Protein AF-0000000071204009 (afdb_homodimer)

Sequence (756 aa):
MSLFKIVFVFVLFAPVCLTLHQALKLDQLKTDLLSLLEVKEKPSVSRTRYQVPRYVIDLYRKQAFIDGFTKDGVAPGRTIRTFFRRPKDKRGPHKHLFTFNVTAIRKSEKVAHAELRIFKRRSRLKRCGYFEVTVSRLFRRWEKGSKKWKRKMEAIDSTLVKCRRVGEWMTFNVTTAVKYWAKYPSKNFGLWVSIRGHNAPPSDFHVATGGRKDPFLVEFGIDRAKLQKAKRVRVEEKSTKKKGKSSKEVDRNPTVDKKSADTSVHTRSRRSTSNLCKRHRLFVKFQDLTWDNWIIAPKGFSMYYCTGVCPEVIQKFFDPTNHAIIQNLLHHRYSKSVPAACCVPTKLHSITMLYFEKDGSIVLKEYGEMVASTCGCRMSLFKIVFVFVLFAPVCLTLHQALKLDQLKTDLLSLLEVKEKPSVSRTRYQVPRYVIDLYRKQAFIDGFTKDGVAPGRTIRTFFRRPKDKRGPHKHLFTFNVTAIRKSEKVAHAELRIFKRRSRLKRCGYFEVTVSRLFRRWEKGSKKWKRKMEAIDSTLVKCRRVGEWMTFNVTTAVKYWAKYPSKNFGLWVSIRGHNAPPSDFHVATGGRKDPFLVEFGIDRAKLQKAKRVRVEEKSTKKKGKSSKEVDRNPTVDKKSADTSVHTRSRRSTSNLCKRHRLFVKFQDLTWDNWIIAPKGFSMYYCTGVCPEVIQKFFDPTNHAIIQNLLHHRYSKSVPAACCVPTKLHSITMLYFEKDGSIVLKEYGEMVASTCGCR

Secondary structure (DSSP, 8-state):
-------------HHHHHHHHHHHHHHHHHHHHHHHTT-SS-----S-GGGS-HHHHHHHHHHB-TTSBBPTTPPTTEEEEEEEB-THHHHSS-TTEE-B--TTS-TTEEEEEEEEEEEEPPPS-SS--EEEEEEEEESS---TT--HHHHSEEEEEEEEEE--SS-EEEEEE-HHHHHHHHH-GGG---EEEEEEEESS-GGG--B--SGGGS-EEEEEEEEHHHHHHHHHHHTTTHHHHGGGSS--------------------------GGGBSEEE--EEEGGGGT-TTTEEE-SEEE--EEESBPPSS--GGG---HHHHHHHHHHHHT-TTSPPP-EEEEEEEEEEEEEE-TTS-EEEEEEEEEEEEEEEE-/-------------HHHHHHHHHHHHHHHHHHHHHHHTT-SS-----S-GGGS-HHHHHHHHHHB-TTSBBPTTPPTTEEEEEEEB-THHHHSS-TTEE-B--TTS-TTEEEEEEEEEEEEPPPS-SS--EEEEEEEEESS---TT--HHHHSEEEEEEEEEE--SS-EEEEEE-HHHHHHHHH-GGG---EEEEEEEESS-GGG--B--SGGGS-EEEEEEEEHHHHHHHHHHHTTTHHHHGGGSS--------------------------GGGBSEEE--EEEGGGGT-TTTEEE-SEEE--EEESBPPSS--GGG---HHHHHHHHHHHHT-TTSPPP-EEEEEEEEEEEEEE-TTS-EEEEEEEEEEEEEEEE-

pLDDT: mean 80.01, std 21.47, range [19.41, 98.25]

Radius of gyration: 37.97 Å; Cα contacts (8 Å, |Δi|>4): 1422; chains: 2; bounding box: 115×113×78 Å

Foldseek 3Di:
DDPPPPPPPPPPPPPPVVVVVVVVVLVVVLVVVCVLVVFPDQAPAPDFLQQAAPVVVVVQVVQAPLQQFGDPPDQAQKKKWKWAFDPVCVPDPAVFWTFTQPQPDDPLKAFDWKKKKWKKAAFPDPDAAKKKKWKWFWQDADDPPDCPRVVGIGTDFIDIDGRHRHMDMDMTTPSVVSNVCNVPVVRHRTMGMDMDGDRDDSVRIDTDPDGNRGMMMMTMIGRPVGSVVVVVVVVVPVVPPPPPPDPPDDCPPDPPDPPDPVPPPPDDPPPPPPFAKWKDWDKDAVVVSVSCRWWNDDRIHTQIWIGGAADLQHDCLQVDDPVLRVLSVCCVPPHVVRDHWGKGQPDFTKGWTWGAGNVGMIMIHIDTRRHRDTIHTD/DDPPPPPPPPPPPPPVVVVVVVVVVLVVVVVVVCVLVVFPDQAPAPDFLQQAAPVVVVVQVVQAPLQQFGDPPDQAQKKKWKWAFDPVCVPDPAVFWGATQPQPDDPLKAFDWKKKKWKKAAFPDDDAAKKKKWKWFWQDADDPPDCVRVVDIGTQFIDIDGHHRHMDMDMTTPSVLSNVCNVPVVRHRTMGMDMDGDRDDSVRIDTDPDGNRGMMMMTMIGRPVGSVVVVVVVVVPVVPPPVPPDPPDPDDDDDPPPDDPPPPPPDDPPPPPPFAKWKDWDKDAVVVSVSCRWWNDDRIHTQIWIGGAADLQHDCLQVDDPVLRVLSVCCVPPHVVRDHWGKGQPDFTKGWTWGAGNVGMIMIHIDTRRHRDTIHTD

InterPro domains:
  IPR001111 TGF-beta, propeptide [PF00688] (26-220)
  IPR001839 Transforming growth factor-beta, C-terminal [PF00019] (277-377)
  IPR001839 Transforming growth factor-beta, C-terminal [PS51362] (268-378)
  IPR001839 Transforming growth factor-beta, C-terminal [SM00204] (277-378)
  IPR015615 Transforming growth factor-beta-like [PTHR11848] (24-378)
  IPR017948 Transforming growth factor beta, conserved site [PS00250] (295-310)
  IPR029034 Cystine-knot cytokine [G3DSA:2.10.90.10] (269-378)
  IPR029034 Cystine-knot cytokine [SSF57501] (269-378)

Structure (mmCIF, N/CA/C/O backbone):
data_AF-0000000071204009-model_v1
#
loop_
_entity.id
_entity.type
_entity.pdbx_description
1 polymer 'TGF-beta family profile domain-containing protein'
#
loop_
_atom_site.group_PDB
_atom_site.id
_atom_site.type_symbol
_atom_site.label_atom_id
_atom_site.label_alt_id
_atom_site.label_comp_id
_atom_site.label_asym_id
_atom_site.label_entity_id
_atom_site.label_seq_id
_atom_site.pdbx_PDB_ins_code
_atom_site.Cartn_x
_atom_site.Cartn_y
_atom_site.Cartn_z
_atom_site.occupancy
_atom_site.B_iso_or_equiv
_atom_site.auth_seq_id
_atom_site.auth_comp_id
_atom_site.auth_asym_id
_atom_site.auth_atom_id
_atom_site.pdbx_PDB_model_num
ATOM 1 N N . MET A 1 1 ? 79.188 -39.406 -16.594 1 32.5 1 MET A N 1
ATOM 2 C CA . MET A 1 1 ? 78.5 -38.438 -15.711 1 32.5 1 MET A CA 1
ATOM 3 C C . MET A 1 1 ? 77.375 -37.75 -16.422 1 32.5 1 MET A C 1
ATOM 5 O O . MET A 1 1 ? 77.562 -36.781 -17.141 1 32.5 1 MET A O 1
ATOM 9 N N . SER A 1 2 ? 76.375 -38.531 -16.984 1 39.53 2 SER A N 1
ATOM 10 C CA . SER A 1 2 ? 75.188 -38.094 -17.703 1 39.53 2 SER A CA 1
ATOM 11 C C . SER A 1 2 ? 74.25 -37.312 -16.812 1 39.53 2 SER A C 1
ATOM 13 O O . SER A 1 2 ? 73.938 -37.688 -15.688 1 39.53 2 SER A O 1
ATOM 15 N N . LEU A 1 3 ? 74.188 -35.969 -16.953 1 41.25 3 LEU A N 1
ATOM 16 C CA . LEU A 1 3 ? 73.375 -34.906 -16.375 1 41.25 3 LEU A CA 1
ATOM 17 C C . LEU A 1 3 ? 71.875 -35.156 -16.672 1 41.25 3 LEU A C 1
ATOM 19 O O . LEU A 1 3 ? 71.5 -35.219 -17.844 1 41.25 3 LEU A O 1
ATOM 23 N N . PHE A 1 4 ? 71.188 -35.969 -15.891 1 47.41 4 PHE A N 1
ATOM 24 C CA . PHE A 1 4 ? 69.75 -36.125 -15.891 1 47.41 4 PHE A CA 1
ATOM 25 C C . PHE A 1 4 ? 69 -34.812 -15.641 1 47.41 4 PHE A C 1
ATOM 27 O O . PHE A 1 4 ? 69.25 -34.188 -14.602 1 47.41 4 PHE A O 1
ATOM 34 N N . LYS A 1 5 ? 68.562 -34 -16.703 1 39.94 5 LYS A N 1
ATOM 35 C CA . LYS A 1 5 ? 67.688 -32.844 -16.688 1 39.94 5 LYS A CA 1
ATOM 36 C C . LYS A 1 5 ? 66.312 -33.188 -16.141 1 39.94 5 LYS A C 1
ATOM 38 O O . LYS A 1 5 ? 65.562 -34.031 -16.719 1 39.94 5 LYS A O 1
ATOM 43 N N . ILE A 1 6 ? 66.125 -33.156 -14.828 1 43.47 6 ILE A N 1
ATOM 44 C CA . ILE A 1 6 ? 64.812 -33.188 -14.195 1 43.47 6 ILE A CA 1
ATOM 45 C C . ILE A 1 6 ? 63.938 -32.062 -14.695 1 43.47 6 ILE A C 1
ATOM 47 O O . ILE A 1 6 ? 64.25 -30.875 -14.484 1 43.47 6 ILE A O 1
ATOM 51 N N . VAL A 1 7 ? 63.188 -32.25 -15.797 1 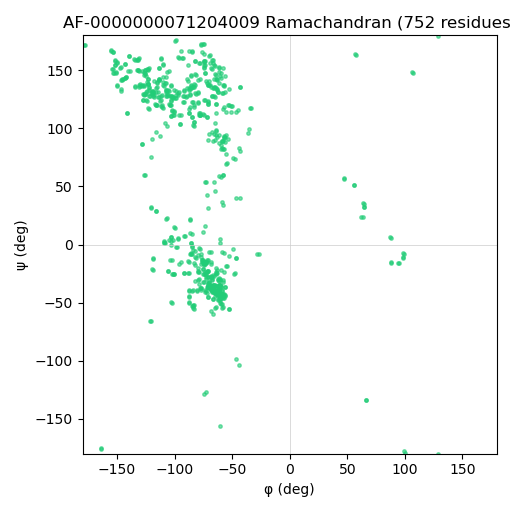42.59 7 VAL A N 1
ATOM 52 C CA . VAL A 1 7 ? 62.156 -31.297 -16.219 1 42.59 7 VAL A CA 1
ATOM 53 C C . VAL A 1 7 ? 61.062 -31.25 -15.156 1 42.59 7 VAL A C 1
ATOM 55 O O . VAL A 1 7 ? 60.406 -32.25 -14.867 1 42.59 7 VAL A O 1
ATOM 58 N N . PHE A 1 8 ? 61.094 -30.266 -14.25 1 43.03 8 PHE A N 1
ATOM 59 C CA . PHE A 1 8 ? 60 -29.891 -13.367 1 43.03 8 PHE A CA 1
ATOM 60 C C . PHE A 1 8 ? 58.781 -29.422 -14.172 1 43.03 8 PHE A C 1
ATOM 62 O O . PHE A 1 8 ? 58.844 -28.406 -14.859 1 43.03 8 PHE A O 1
ATOM 69 N N . VAL A 1 9 ? 57.938 -30.344 -14.562 1 42.81 9 VAL A N 1
ATOM 70 C CA . VAL A 1 9 ? 56.594 -29.969 -15.062 1 42.81 9 VAL A CA 1
ATOM 71 C C . VAL A 1 9 ? 55.781 -29.328 -13.945 1 42.81 9 VAL A C 1
ATOM 73 O O . VAL A 1 9 ? 55.438 -29.984 -12.961 1 42.81 9 VAL A O 1
ATOM 76 N N . PHE A 1 10 ? 55.875 -28 -13.805 1 43.72 10 PHE A N 1
ATOM 77 C CA . PHE A 1 10 ? 54.906 -27.234 -13.055 1 43.72 10 PHE A CA 1
ATOM 78 C C . PHE A 1 10 ? 53.5 -27.422 -13.625 1 43.72 10 PHE A C 1
ATOM 80 O O . PHE A 1 10 ? 53.188 -26.891 -14.688 1 43.72 10 PHE A O 1
ATOM 87 N N . VAL A 1 11 ? 52.844 -28.5 -13.258 1 43.16 11 VAL A N 1
ATOM 88 C CA . VAL A 1 11 ? 51.406 -28.562 -13.469 1 43.16 11 VAL A CA 1
ATOM 89 C C . VAL A 1 11 ? 50.719 -27.391 -12.766 1 43.16 11 VAL A C 1
ATOM 91 O O . VAL A 1 11 ? 50.75 -27.297 -11.531 1 43.16 11 VAL A O 1
ATOM 94 N N . LEU A 1 12 ? 50.5 -26.281 -13.398 1 42.75 12 LEU A N 1
ATOM 95 C CA . LEU A 1 12 ? 49.594 -25.219 -13 1 42.75 12 LEU A CA 1
ATOM 96 C C . LEU A 1 12 ? 48.219 -25.797 -12.641 1 42.75 12 LEU A C 1
ATOM 98 O O . LEU A 1 12 ? 47.438 -26.156 -13.523 1 42.75 12 LEU A O 1
ATOM 102 N N . PHE A 1 13 ? 48.062 -26.469 -11.469 1 50 13 PHE A N 1
ATOM 103 C CA . PHE A 1 13 ? 46.781 -26.828 -10.844 1 50 13 PHE A CA 1
ATOM 104 C C . PHE A 1 13 ? 45.969 -25.578 -10.531 1 50 13 PHE A C 1
ATOM 106 O O . PHE A 1 13 ? 45 -25.641 -9.773 1 50 13 PHE A O 1
ATOM 113 N N . ALA A 1 14 ? 46.312 -24.406 -10.859 1 52.41 14 ALA A N 1
ATOM 114 C CA . ALA A 1 14 ? 45.562 -23.266 -10.344 1 52.41 14 ALA A CA 1
ATOM 115 C C . ALA A 1 14 ? 44.125 -23.219 -10.93 1 52.41 14 ALA A C 1
ATOM 117 O O . ALA A 1 14 ? 43.188 -22.75 -10.273 1 52.41 14 ALA A O 1
ATOM 118 N N . PRO A 1 15 ? 43.844 -23.547 -12.211 1 57.81 15 PRO A N 1
ATOM 119 C CA . PRO A 1 15 ? 42.562 -23.172 -12.766 1 57.81 15 PRO A CA 1
ATOM 120 C C . PRO A 1 15 ? 41.406 -24.047 -12.234 1 57.81 15 PRO A C 1
ATOM 122 O O . PRO A 1 15 ? 40.25 -23.609 -12.234 1 57.81 15 PRO A O 1
ATOM 125 N N . VAL A 1 16 ? 41.594 -25.141 -11.664 1 59.53 16 VAL A N 1
ATOM 126 C CA . VAL A 1 16 ? 40.5 -26.047 -11.289 1 59.53 16 VAL A CA 1
ATOM 127 C C . VAL A 1 16 ? 39.844 -25.562 -10.008 1 59.53 16 VAL A C 1
ATOM 129 O O . VAL A 1 16 ? 38.625 -25.625 -9.875 1 59.53 16 VAL A O 1
ATOM 132 N N . CYS A 1 17 ? 40.562 -24.906 -9.094 1 59.88 17 CYS A N 1
ATOM 133 C CA . CYS A 1 17 ? 40 -24.484 -7.812 1 59.88 17 CYS A CA 1
ATOM 134 C C . CYS A 1 17 ? 39.062 -23.312 -7.996 1 59.88 17 CYS A C 1
ATOM 136 O O . CYS A 1 17 ? 38 -23.234 -7.355 1 59.88 17 CYS A O 1
ATOM 138 N N . LEU A 1 18 ? 39.438 -22.406 -8.867 1 59.28 18 LEU A N 1
ATOM 139 C CA . LEU A 1 18 ? 38.562 -21.266 -9.094 1 59.28 18 LEU A CA 1
ATOM 140 C C . LEU A 1 18 ? 37.25 -21.688 -9.742 1 59.28 18 LEU A C 1
ATOM 142 O O . LEU A 1 18 ? 36.188 -21.188 -9.391 1 59.28 18 LEU A O 1
ATOM 146 N N . THR A 1 19 ? 37.375 -22.703 -10.617 1 66.25 19 THR A N 1
ATOM 147 C CA . THR A 1 19 ? 36.156 -23.203 -11.289 1 66.25 19 THR A CA 1
ATOM 148 C C . THR A 1 19 ? 35.281 -23.953 -10.312 1 66.25 19 THR A C 1
ATOM 150 O O . THR A 1 19 ? 34.062 -23.812 -10.359 1 66.25 19 THR A O 1
ATOM 153 N N . LEU A 1 20 ? 35.938 -24.609 -9.367 1 68.12 20 LEU A N 1
ATOM 154 C CA . LEU A 1 20 ? 35.156 -25.359 -8.398 1 68.12 20 LEU A CA 1
ATOM 155 C C . LEU A 1 20 ? 34.469 -24.438 -7.418 1 68.12 20 LEU A C 1
ATOM 157 O O . LEU A 1 20 ? 33.312 -24.672 -7.055 1 68.12 20 LEU A O 1
ATOM 161 N N . HIS A 1 21 ? 35.156 -23.406 -6.98 1 69.25 21 HIS A N 1
ATOM 162 C CA . HIS A 1 21 ? 34.562 -22.453 -6.059 1 69.25 21 HIS A CA 1
ATOM 163 C C . HIS A 1 21 ? 33.406 -21.703 -6.707 1 69.25 21 HIS A C 1
ATOM 165 O O . HIS A 1 21 ? 32.375 -21.469 -6.066 1 69.25 21 HIS A O 1
ATOM 171 N N . GLN A 1 22 ? 33.531 -21.438 -7.945 1 75.81 22 GLN A N 1
ATOM 172 C CA . GLN A 1 22 ? 32.469 -20.75 -8.672 1 75.81 22 GLN A CA 1
ATOM 173 C C . GLN A 1 22 ? 31.266 -21.656 -8.859 1 75.81 22 GLN A C 1
ATOM 175 O O . GLN A 1 22 ? 30.125 -21.203 -8.766 1 75.81 22 GLN A O 1
ATOM 180 N N . ALA A 1 23 ? 31.594 -22.875 -9.07 1 75.94 23 ALA A N 1
ATOM 181 C CA . ALA A 1 23 ? 30.516 -23.844 -9.242 1 75.94 23 ALA A CA 1
ATOM 182 C C . ALA A 1 23 ? 29.75 -24.031 -7.941 1 75.94 23 ALA A C 1
ATOM 184 O O . ALA A 1 23 ? 28.516 -24.125 -7.957 1 75.94 23 ALA A O 1
ATOM 185 N N . LEU A 1 24 ? 30.438 -24.031 -6.867 1 74.88 24 LEU A N 1
ATOM 186 C CA . LEU A 1 24 ? 29.781 -24.188 -5.566 1 74.88 24 LEU A CA 1
ATOM 187 C C . LEU A 1 24 ? 28.906 -22.969 -5.254 1 74.88 24 LEU A C 1
ATOM 189 O O . LEU A 1 24 ? 27.812 -23.125 -4.73 1 74.88 24 LEU A O 1
ATOM 193 N N . LYS A 1 25 ? 29.406 -21.859 -5.633 1 83.44 25 LYS A N 1
ATOM 194 C CA . LYS A 1 25 ? 28.641 -20.641 -5.402 1 83.44 25 LYS A CA 1
ATOM 195 C C . LYS A 1 25 ? 27.359 -20.625 -6.238 1 83.44 25 LYS A C 1
ATOM 197 O O . LYS A 1 25 ? 26.312 -20.188 -5.766 1 83.44 25 LYS A O 1
ATOM 202 N N . LEU A 1 26 ? 27.5 -21.156 -7.328 1 83 26 LEU A N 1
ATOM 203 C CA . LEU A 1 26 ? 26.344 -21.203 -8.211 1 83 26 LEU A CA 1
ATOM 204 C C . LEU A 1 26 ? 25.297 -22.188 -7.699 1 83 26 LEU A C 1
ATOM 206 O O . LEU A 1 26 ? 24.094 -21.922 -7.797 1 83 26 LEU A O 1
ATOM 210 N N . ASP A 1 27 ? 25.766 -23.281 -7.117 1 85.75 27 ASP A N 1
ATOM 211 C CA . ASP A 1 27 ? 24.828 -24.266 -6.586 1 85.75 27 ASP A CA 1
ATOM 212 C C . ASP A 1 27 ? 24.109 -23.734 -5.352 1 85.75 27 ASP A C 1
ATOM 214 O O . ASP A 1 27 ? 22.922 -24 -5.16 1 85.75 27 ASP A O 1
ATOM 218 N N . GLN A 1 28 ? 24.859 -23.047 -4.629 1 86.94 28 GLN A N 1
ATOM 219 C CA . GLN A 1 28 ? 24.219 -22.422 -3.467 1 86.94 28 GLN A CA 1
ATOM 220 C C . GLN A 1 28 ? 23.203 -21.375 -3.891 1 86.94 28 GLN A C 1
ATOM 222 O O . GLN A 1 28 ? 22.141 -21.25 -3.283 1 86.94 28 GLN A O 1
ATOM 227 N N . LEU A 1 29 ? 23.516 -20.656 -4.895 1 85.81 29 LEU A N 1
ATOM 228 C CA . LEU A 1 29 ? 22.594 -19.672 -5.449 1 85.81 29 LEU A CA 1
ATOM 229 C C . LEU A 1 29 ? 21.312 -20.344 -5.91 1 85.81 29 LEU A C 1
ATOM 231 O O . LEU A 1 29 ? 20.219 -19.859 -5.609 1 85.81 29 LEU A O 1
ATOM 235 N N . LYS A 1 30 ? 21.516 -21.406 -6.531 1 86.44 30 LYS A N 1
ATOM 236 C CA . LYS A 1 30 ? 20.359 -22.141 -7.031 1 86.44 30 LYS A CA 1
ATOM 237 C C . LYS A 1 30 ? 19.453 -22.594 -5.891 1 86.44 30 LYS A C 1
ATOM 239 O O . LYS A 1 30 ? 18.234 -22.453 -5.965 1 86.44 30 LYS A O 1
ATOM 244 N N . THR A 1 31 ? 20.047 -23.078 -4.902 1 85.94 31 THR A N 1
ATOM 245 C CA . THR A 1 31 ? 19.297 -23.578 -3.752 1 85.94 31 THR A CA 1
ATOM 246 C C . THR A 1 31 ? 18.531 -22.438 -3.088 1 85.94 31 THR A C 1
ATOM 248 O O . THR A 1 31 ? 17.359 -22.594 -2.732 1 85.94 31 THR A O 1
ATOM 251 N N . ASP A 1 32 ? 19.156 -21.328 -2.994 1 86.56 32 ASP A N 1
ATOM 252 C CA . ASP A 1 32 ? 18.516 -20.188 -2.363 1 86.56 32 ASP A CA 1
ATOM 253 C C . ASP A 1 32 ? 17.375 -19.656 -3.219 1 86.56 32 ASP A C 1
ATOM 255 O O . ASP A 1 32 ? 16.328 -19.266 -2.691 1 86.56 32 ASP A O 1
ATOM 259 N N . LEU A 1 33 ? 17.531 -19.703 -4.457 1 86.06 33 LEU A N 1
ATOM 260 C CA . LEU A 1 33 ? 16.484 -19.234 -5.367 1 86.06 33 LEU A CA 1
ATOM 261 C C . LEU A 1 33 ? 15.289 -20.172 -5.363 1 86.06 33 LEU A C 1
ATOM 263 O O . LEU A 1 33 ? 14.141 -19.734 -5.445 1 86.06 33 LEU A O 1
ATOM 267 N N . LEU A 1 34 ? 15.617 -21.375 -5.246 1 87.5 34 LEU A N 1
ATOM 268 C CA . LEU A 1 34 ? 14.539 -22.359 -5.16 1 87.5 34 LEU A CA 1
ATOM 269 C C . LEU A 1 34 ? 13.703 -22.141 -3.904 1 87.5 34 LEU A C 1
ATOM 271 O O . LEU A 1 34 ? 12.477 -22.25 -3.945 1 87.5 34 LEU A O 1
ATOM 275 N N . SER A 1 35 ? 14.383 -21.859 -2.898 1 84.06 35 SER A N 1
ATOM 276 C CA . SER A 1 35 ? 13.68 -21.578 -1.653 1 84.06 35 SER A CA 1
ATOM 277 C C . SER A 1 35 ? 12.789 -20.344 -1.796 1 84.06 35 SER A C 1
ATOM 279 O O . SER A 1 35 ? 11.664 -20.328 -1.286 1 84.06 35 SER A O 1
ATOM 281 N N . LEU A 1 36 ? 13.273 -19.375 -2.469 1 84.44 36 LEU A N 1
ATOM 282 C CA . LEU A 1 36 ? 12.5 -18.172 -2.721 1 84.44 36 LEU A CA 1
ATOM 283 C C . LEU A 1 36 ? 11.242 -18.484 -3.518 1 84.44 36 LEU A C 1
ATOM 285 O O . LEU A 1 36 ? 10.164 -17.953 -3.229 1 84.44 36 LEU A O 1
ATOM 289 N N . LEU A 1 37 ? 11.406 -19.391 -4.434 1 82.75 37 LEU A N 1
ATOM 290 C CA . LEU A 1 37 ? 10.289 -19.766 -5.289 1 82.75 37 LEU A CA 1
ATOM 291 C C . LEU A 1 37 ? 9.391 -20.781 -4.598 1 82.75 37 LEU A C 1
ATOM 293 O O . LEU A 1 37 ? 8.352 -21.172 -5.141 1 82.75 37 LEU A O 1
ATOM 297 N N . GLU A 1 38 ? 9.812 -21.219 -3.434 1 80.5 38 GLU A N 1
ATOM 298 C CA . GLU A 1 38 ? 9.062 -22.188 -2.648 1 80.5 38 GLU A CA 1
ATOM 299 C C . GLU A 1 38 ? 8.977 -23.531 -3.371 1 80.5 38 GLU A C 1
ATOM 301 O O . GLU A 1 38 ? 7.922 -24.172 -3.395 1 80.5 38 GLU A O 1
ATOM 306 N N . VAL A 1 39 ? 10 -23.766 -4.078 1 79.69 39 VAL A N 1
ATOM 307 C CA . VAL A 1 39 ? 10.125 -25.062 -4.734 1 79.69 39 VAL A CA 1
ATOM 308 C C . VAL A 1 39 ? 11.078 -25.953 -3.941 1 79.69 39 VAL A C 1
ATOM 310 O O . VAL A 1 39 ? 12.234 -25.594 -3.717 1 79.69 39 VAL A O 1
ATOM 313 N N . LYS A 1 40 ? 10.547 -26.984 -3.344 1 70.75 40 LYS A N 1
ATOM 314 C CA . LYS A 1 40 ? 11.297 -27.828 -2.42 1 70.75 40 LYS A CA 1
ATOM 315 C C . LYS A 1 40 ? 12.492 -28.484 -3.113 1 70.75 40 LYS A C 1
ATOM 317 O O . LYS A 1 40 ? 13.594 -28.516 -2.562 1 70.75 40 LYS A O 1
ATOM 322 N N . GLU A 1 41 ? 12.266 -29.062 -4.234 1 75.19 41 GLU A N 1
ATOM 323 C CA . GLU A 1 41 ? 13.328 -29.734 -4.98 1 75.19 41 GLU A CA 1
ATOM 324 C C . GLU A 1 41 ? 13.156 -29.531 -6.484 1 75.19 41 GLU A C 1
ATOM 326 O O . GLU A 1 41 ? 12.039 -29.344 -6.969 1 75.19 41 GLU A O 1
ATOM 331 N N . LYS A 1 42 ? 14.391 -29.406 -7.02 1 77 42 LYS A N 1
ATOM 332 C CA . LYS A 1 42 ? 14.367 -29.344 -8.477 1 77 42 LYS A CA 1
ATOM 333 C C . LYS A 1 42 ? 13.594 -30.516 -9.07 1 77 42 LYS A C 1
ATOM 335 O O . LYS A 1 42 ? 13.875 -31.672 -8.766 1 77 42 LYS A O 1
ATOM 340 N N . PRO A 1 43 ? 12.539 -30.094 -9.797 1 74.38 43 PRO A N 1
ATOM 341 C CA . PRO A 1 43 ? 11.727 -31.172 -10.344 1 74.38 43 PRO A CA 1
ATOM 342 C C . PRO A 1 43 ? 12.492 -32.031 -11.359 1 74.38 43 PRO A C 1
ATOM 344 O O . PRO A 1 43 ? 13.359 -31.516 -12.07 1 74.38 43 PRO A O 1
ATOM 347 N N . SER A 1 44 ? 12.625 -33.312 -11.133 1 65.5 44 SER A N 1
ATOM 348 C CA . SER A 1 44 ? 13.18 -34.219 -12.141 1 65.5 44 SER A CA 1
ATOM 349 C C . SER A 1 44 ? 12.203 -34.406 -13.289 1 65.5 44 SER A C 1
ATOM 351 O O . SER A 1 44 ? 11.031 -34.719 -13.07 1 65.5 44 SER A O 1
ATOM 353 N N . VAL A 1 45 ? 12.305 -33.531 -14.344 1 62.19 45 VAL A N 1
ATOM 354 C CA . VAL A 1 45 ? 11.281 -33.406 -15.375 1 62.19 45 VAL A CA 1
ATOM 355 C C . VAL A 1 45 ? 11.211 -34.719 -16.188 1 62.19 45 VAL A C 1
ATOM 357 O O . VAL A 1 45 ? 12.195 -35.125 -16.797 1 62.19 45 VAL A O 1
ATOM 360 N N . SER A 1 46 ? 10.273 -35.562 -15.766 1 63.97 46 SER A N 1
ATOM 361 C CA . SER A 1 46 ? 9.945 -36.656 -16.688 1 63.97 46 SER A CA 1
ATOM 362 C C . SER A 1 46 ? 9.094 -36.156 -17.844 1 63.97 46 SER A C 1
ATOM 364 O O . SER A 1 46 ? 9.062 -36.781 -18.906 1 63.97 46 SER A O 1
ATOM 366 N N . ARG A 1 47 ? 8.594 -35 -17.719 1 65.81 47 ARG A N 1
ATOM 367 C CA . ARG A 1 47 ? 7.688 -34.5 -18.766 1 65.81 47 ARG A CA 1
ATOM 368 C C . ARG A 1 47 ? 8.328 -33.375 -19.562 1 65.81 47 ARG A C 1
ATOM 370 O O . ARG A 1 47 ? 9.195 -32.656 -19.062 1 65.81 47 ARG A O 1
ATOM 377 N N . THR A 1 48 ? 8.062 -33.469 -20.828 1 71.81 48 THR A N 1
ATOM 378 C CA . THR A 1 48 ? 8.586 -32.469 -21.734 1 71.81 48 THR A CA 1
ATOM 379 C C . THR A 1 48 ? 7.57 -31.359 -21.953 1 71.81 48 THR A C 1
ATOM 381 O O . THR A 1 48 ? 6.387 -31.531 -21.656 1 71.81 48 THR A O 1
ATOM 384 N N . ARG A 1 49 ? 7.949 -30.234 -22.391 1 75.94 49 ARG A N 1
ATOM 385 C CA . ARG A 1 49 ? 7.145 -29.062 -22.703 1 75.94 49 ARG A CA 1
ATOM 386 C C . ARG A 1 49 ? 6.035 -29.406 -23.688 1 75.94 49 ARG A C 1
ATOM 388 O O . ARG A 1 49 ? 4.969 -28.781 -23.672 1 75.94 49 ARG A O 1
ATOM 395 N N . TYR A 1 50 ? 6.242 -30.469 -24.297 1 72.81 50 TYR A N 1
ATOM 396 C CA . TYR A 1 50 ? 5.297 -30.844 -25.344 1 72.81 50 TYR A CA 1
ATOM 397 C C . TYR A 1 50 ? 4.059 -31.5 -24.766 1 72.81 50 TYR A C 1
ATOM 399 O O . TYR A 1 50 ? 3.023 -31.594 -25.422 1 72.81 50 TYR A O 1
ATOM 407 N N . GLN A 1 51 ? 4.199 -31.797 -23.531 1 80.38 51 GLN A N 1
ATOM 408 C CA . GLN A 1 51 ? 3.076 -32.5 -22.906 1 80.38 51 GLN A CA 1
ATOM 409 C C . GLN A 1 51 ? 2.18 -31.516 -22.156 1 80.38 51 GLN A C 1
ATOM 411 O O . GLN A 1 51 ? 1.169 -31.906 -21.562 1 80.38 51 GLN A O 1
ATOM 416 N N . VAL A 1 52 ? 2.496 -30.25 -22.266 1 90.62 52 VAL A N 1
ATOM 417 C CA . VAL A 1 52 ? 1.686 -29.25 -21.578 1 90.62 52 VAL A CA 1
ATOM 418 C C . VAL A 1 52 ? 0.411 -28.984 -22.391 1 90.62 52 VAL A C 1
ATOM 420 O O . VAL A 1 52 ? 0.474 -28.594 -23.547 1 90.62 52 VAL A O 1
ATOM 423 N N . PRO A 1 53 ? -0.694 -29.188 -21.719 1 93.44 53 PRO A N 1
ATOM 424 C CA . PRO A 1 53 ? -1.939 -28.922 -22.453 1 93.44 53 PRO A CA 1
ATOM 425 C C . PRO A 1 53 ? -2.055 -27.469 -22.906 1 93.44 53 PRO A C 1
ATOM 427 O O . PRO A 1 53 ? -1.62 -26.547 -22.203 1 93.44 53 PRO A O 1
ATOM 430 N N . ARG A 1 54 ? -2.727 -27.281 -24.047 1 93.06 54 ARG A N 1
ATOM 431 C CA . ARG A 1 54 ? -2.914 -25.938 -24.594 1 93.06 54 ARG A CA 1
ATOM 432 C C . ARG A 1 54 ? -3.699 -25.062 -23.641 1 93.06 54 ARG A C 1
ATOM 434 O O . ARG A 1 54 ? -3.42 -23.859 -23.516 1 93.06 54 ARG A O 1
ATOM 441 N N . TYR A 1 55 ? -4.566 -25.656 -23 1 96.06 55 TYR A N 1
ATOM 442 C CA . TYR A 1 55 ? -5.387 -24.922 -22.031 1 96.06 55 TYR A CA 1
ATOM 443 C C . TYR A 1 55 ? -4.516 -24.266 -20.969 1 96.06 55 TYR A C 1
ATOM 445 O O . TYR A 1 55 ? -4.754 -23.109 -20.609 1 96.06 55 TYR A O 1
ATOM 453 N N . VAL A 1 56 ? -3.588 -24.953 -20.516 1 95.75 56 VAL A N 1
ATOM 454 C CA . VAL A 1 56 ? -2.705 -24.453 -19.453 1 95.75 56 VAL A CA 1
ATOM 455 C C . VAL A 1 56 ? -1.839 -23.328 -20 1 95.75 56 VAL A C 1
ATOM 457 O O . VAL A 1 56 ? -1.63 -22.312 -19.312 1 95.75 56 VAL A O 1
ATOM 460 N N . ILE A 1 57 ? -1.38 -23.469 -21.219 1 94.62 57 ILE A N 1
ATOM 461 C CA . ILE A 1 57 ? -0.604 -22.406 -21.875 1 94.62 57 ILE A CA 1
ATOM 462 C C . ILE A 1 57 ? -1.467 -21.156 -22.031 1 94.62 57 ILE A C 1
ATOM 464 O O . ILE A 1 57 ? -0.993 -20.031 -21.828 1 94.62 57 ILE A O 1
ATOM 468 N N . ASP A 1 58 ? -2.705 -21.391 -22.359 1 95.94 58 ASP A N 1
ATOM 469 C CA . ASP A 1 58 ? -3.633 -20.281 -22.516 1 95.94 58 ASP A CA 1
ATOM 470 C C . ASP A 1 58 ? -3.867 -19.578 -21.172 1 95.94 58 ASP A C 1
ATOM 472 O O . ASP A 1 58 ? -4.004 -18.344 -21.125 1 95.94 58 ASP A O 1
ATOM 476 N N . LEU A 1 59 ? -3.949 -20.359 -20.156 1 95.44 59 LEU A N 1
ATOM 477 C CA . LEU A 1 59 ? -4.086 -19.781 -18.828 1 95.44 59 LEU A CA 1
ATOM 478 C C . LEU A 1 59 ? -2.896 -18.875 -18.516 1 95.44 59 LEU A C 1
ATOM 480 O O . LEU A 1 59 ? -3.066 -17.781 -17.969 1 95.44 59 LEU A O 1
ATOM 484 N N . TYR A 1 60 ? -1.741 -19.312 -18.797 1 96.19 60 TYR A N 1
ATOM 485 C CA . TYR A 1 60 ? -0.533 -18.516 -18.594 1 96.19 60 TYR A CA 1
ATOM 486 C C . TYR A 1 60 ? -0.583 -17.219 -19.391 1 96.19 60 TYR A C 1
ATOM 488 O O . TYR A 1 60 ? -0.297 -16.141 -18.859 1 96.19 60 TYR A O 1
ATOM 496 N N . ARG A 1 61 ? -0.979 -17.297 -20.625 1 95.75 61 ARG A N 1
ATOM 497 C CA . ARG A 1 61 ? -1.017 -16.141 -21.516 1 95.75 61 ARG A CA 1
ATOM 498 C C . ARG A 1 61 ? -2.055 -15.133 -21.062 1 95.75 61 ARG A C 1
ATOM 500 O O . ARG A 1 61 ? -1.922 -13.938 -21.328 1 95.75 61 ARG A O 1
ATOM 507 N N . LYS A 1 62 ? -2.998 -15.641 -20.406 1 94.19 62 LYS A N 1
ATOM 508 C CA . LYS A 1 62 ? -4.012 -14.742 -19.859 1 94.19 62 LYS A CA 1
ATOM 509 C C . LYS A 1 62 ? -3.482 -13.984 -18.656 1 94.19 62 LYS A C 1
ATOM 511 O O . LYS A 1 62 ? -3.898 -12.859 -18.375 1 94.19 62 LYS A O 1
ATOM 516 N N . GLN A 1 63 ? -2.541 -14.531 -18.016 1 94.44 63 GLN A N 1
ATOM 517 C CA . GLN A 1 63 ? -2.084 -13.977 -16.75 1 94.44 63 GLN A CA 1
ATOM 518 C C . GLN A 1 63 ? -0.786 -13.195 -16.922 1 94.44 63 GLN A C 1
ATOM 520 O O . GLN A 1 63 ? -0.449 -12.344 -16.094 1 94.44 63 GLN A O 1
ATOM 525 N N . ALA A 1 64 ? -0.052 -13.555 -17.938 1 95.94 64 ALA A N 1
ATOM 526 C CA . ALA A 1 64 ? 1.284 -12.977 -18.078 1 95.94 64 ALA A CA 1
ATOM 527 C C . ALA A 1 64 ? 1.522 -12.477 -19.5 1 95.94 64 ALA A C 1
ATOM 529 O O . ALA A 1 64 ? 0.959 -13.008 -20.453 1 95.94 64 ALA A O 1
ATOM 530 N N . PHE A 1 65 ? 2.338 -11.453 -19.625 1 94.5 65 PHE A N 1
ATOM 531 C CA . PHE A 1 65 ? 2.871 -11.031 -20.922 1 94.5 65 PHE A CA 1
ATOM 532 C C . PHE A 1 65 ? 3.959 -11.992 -21.391 1 94.5 65 PHE A C 1
ATOM 534 O O . PHE A 1 65 ? 4.371 -12.891 -20.656 1 94.5 65 PHE A O 1
ATOM 541 N N . ILE A 1 66 ? 4.375 -11.781 -22.578 1 91.44 66 ILE A N 1
ATOM 542 C CA . ILE A 1 66 ? 5.359 -12.664 -23.188 1 91.44 66 ILE A CA 1
ATOM 543 C C . ILE A 1 66 ? 6.66 -12.617 -22.391 1 91.44 66 ILE A C 1
ATOM 545 O O . ILE A 1 66 ? 7.359 -13.625 -22.266 1 91.44 66 ILE A O 1
ATOM 549 N N . ASP A 1 67 ? 6.949 -11.508 -21.766 1 91.44 67 ASP A N 1
ATOM 550 C CA . ASP A 1 67 ? 8.195 -11.344 -21.016 1 91.44 67 ASP A CA 1
ATOM 551 C C . ASP A 1 67 ? 8.062 -11.867 -19.594 1 91.44 67 ASP A C 1
ATOM 553 O O . ASP A 1 67 ? 9.016 -11.805 -18.812 1 91.44 67 ASP A O 1
ATOM 557 N N . GLY A 1 68 ? 6.93 -12.383 -19.25 1 94.19 68 GLY A N 1
ATOM 558 C CA . GLY A 1 68 ? 6.75 -13.008 -17.953 1 94.19 68 GLY A CA 1
ATOM 559 C C . GLY A 1 68 ? 6.086 -12.102 -16.938 1 94.19 68 GLY A C 1
ATOM 560 O O . GLY A 1 68 ? 5.645 -12.562 -15.883 1 94.19 68 GLY A O 1
ATOM 561 N N . PHE A 1 69 ? 5.977 -10.773 -17.281 1 94.94 69 PHE A N 1
ATOM 562 C CA . PHE A 1 69 ? 5.348 -9.836 -16.359 1 94.94 69 PHE A CA 1
ATOM 563 C C . PHE A 1 69 ? 3.869 -10.164 -16.188 1 94.94 69 PHE A C 1
ATOM 565 O O . PHE A 1 69 ? 3.176 -10.469 -17.156 1 94.94 69 PHE A O 1
ATOM 572 N N . THR A 1 70 ? 3.496 -10.117 -14.938 1 94.94 70 THR A N 1
ATOM 573 C CA . THR A 1 70 ? 2.088 -10.391 -14.656 1 94.94 70 THR A CA 1
ATOM 574 C C . THR A 1 70 ? 1.212 -9.242 -15.141 1 94.94 70 THR A C 1
ATOM 576 O O . THR A 1 70 ? 1.558 -8.07 -14.961 1 94.94 70 THR A O 1
ATOM 579 N N . LYS A 1 71 ? 0.137 -9.648 -15.734 1 92.88 71 LYS A N 1
ATOM 580 C CA . LYS A 1 71 ? -0.8 -8.648 -16.234 1 92.88 71 LYS A CA 1
ATOM 581 C C . LYS A 1 71 ? -1.582 -8.008 -15.094 1 92.88 71 LYS A C 1
ATOM 583 O O . LYS A 1 71 ? -1.759 -8.617 -14.039 1 92.88 71 LYS A O 1
ATOM 588 N N . ASP A 1 72 ? -2.02 -6.781 -15.391 1 83.81 72 ASP A N 1
ATOM 589 C CA . ASP A 1 72 ? -2.795 -6.047 -14.398 1 83.81 72 ASP A CA 1
ATOM 590 C C . ASP A 1 72 ? -4.121 -6.746 -14.109 1 83.81 72 ASP A C 1
ATOM 592 O O . ASP A 1 72 ? -4.707 -7.363 -15 1 83.81 72 ASP A O 1
ATOM 596 N N . GLY A 1 73 ? -4.613 -6.699 -12.945 1 74.38 73 GLY A N 1
ATOM 597 C CA . GLY A 1 73 ? -5.918 -7.242 -12.594 1 74.38 73 GLY A CA 1
ATOM 598 C C . GLY A 1 73 ? -5.848 -8.656 -12.047 1 74.38 73 GLY A C 1
ATOM 599 O O . GLY A 1 73 ? -6.848 -9.188 -11.562 1 74.38 73 GLY A O 1
ATOM 600 N N . VAL A 1 74 ? -4.715 -9.289 -12.281 1 72.19 74 VAL A N 1
ATOM 601 C CA . VAL A 1 74 ? -4.57 -10.641 -11.758 1 72.19 74 VAL A CA 1
ATOM 602 C C . VAL A 1 74 ? -4.434 -10.602 -10.242 1 72.19 74 VAL A C 1
ATOM 604 O O . VAL A 1 74 ? -3.633 -9.828 -9.703 1 72.19 74 VAL A O 1
ATOM 607 N N . ALA A 1 75 ? -5.383 -11.289 -9.656 1 65.12 75 ALA A N 1
ATOM 608 C CA . ALA A 1 75 ? -5.375 -11.312 -8.195 1 65.12 75 ALA A CA 1
ATOM 609 C C . ALA A 1 75 ? -4.113 -11.992 -7.668 1 65.12 75 ALA A C 1
ATOM 611 O O . ALA A 1 75 ? -3.717 -13.047 -8.156 1 65.12 75 ALA A O 1
ATOM 612 N N . PRO A 1 76 ? -3.543 -11.367 -6.746 1 70.81 76 PRO A N 1
ATOM 613 C CA . PRO A 1 76 ? -2.369 -11.992 -6.129 1 70.81 76 PRO A CA 1
ATOM 614 C C . PRO A 1 76 ? -2.717 -13.25 -5.336 1 70.81 76 PRO A C 1
ATOM 616 O O . PRO A 1 76 ? -3.867 -13.43 -4.926 1 70.81 76 PRO A O 1
ATOM 619 N N . GLY A 1 77 ? -1.787 -14.141 -5.258 1 73.81 77 GLY A N 1
ATOM 620 C CA . GLY A 1 77 ? -1.938 -15.305 -4.406 1 73.81 77 GLY A CA 1
ATOM 621 C C . GLY A 1 77 ? -2.633 -16.469 -5.098 1 73.81 77 GLY A C 1
ATOM 622 O O . GLY A 1 77 ? -2.975 -17.469 -4.461 1 73.81 77 GLY A O 1
ATOM 623 N N . ARG A 1 78 ? -2.863 -16.297 -6.289 1 83.19 78 ARG A N 1
ATOM 624 C CA . ARG A 1 78 ? -3.508 -17.391 -7.02 1 83.19 78 ARG A CA 1
ATOM 625 C C . ARG A 1 78 ? -2.479 -18.375 -7.535 1 83.19 78 ARG A C 1
ATOM 627 O O . ARG A 1 78 ? -1.418 -17.984 -8.031 1 83.19 78 ARG A O 1
ATOM 634 N N . THR A 1 79 ? -2.746 -19.594 -7.234 1 91.62 79 THR A N 1
ATOM 635 C CA . THR A 1 79 ? -1.929 -20.688 -7.746 1 91.62 79 THR A CA 1
ATOM 636 C C . THR A 1 79 ? -2.791 -21.703 -8.484 1 91.62 79 THR A C 1
ATOM 638 O O . THR A 1 79 ? -3.797 -22.188 -7.953 1 91.62 79 THR A O 1
ATOM 641 N N . ILE A 1 80 ? -2.455 -21.969 -9.711 1 95.19 80 ILE A N 1
ATOM 642 C CA . ILE A 1 80 ? -3.162 -22.953 -10.516 1 95.19 80 ILE A CA 1
ATOM 643 C C . ILE A 1 80 ? -2.289 -24.203 -10.68 1 95.19 80 ILE A C 1
ATOM 645 O O . ILE A 1 80 ? -1.116 -24.094 -11.047 1 95.19 80 ILE A O 1
ATOM 649 N N . ARG A 1 81 ? -2.85 -25.312 -10.438 1 95.38 81 ARG A N 1
ATOM 650 C CA . ARG A 1 81 ? -2.115 -26.562 -10.578 1 95.38 81 ARG A CA 1
ATOM 651 C C . ARG A 1 81 ? -2.818 -27.5 -11.547 1 95.38 81 ARG A C 1
ATOM 653 O O . ARG A 1 81 ? -4.047 -27.594 -11.547 1 95.38 81 ARG A O 1
ATOM 660 N N . THR A 1 82 ? -2.072 -28.109 -12.328 1 96 82 THR A N 1
ATOM 661 C CA . THR A 1 82 ? -2.578 -29.109 -13.258 1 96 82 THR A CA 1
ATOM 662 C C . THR A 1 82 ? -2.037 -30.5 -12.906 1 96 82 THR A C 1
ATOM 664 O O . THR A 1 82 ? -0.825 -30.688 -12.789 1 96 82 THR A O 1
ATOM 667 N N . PHE A 1 83 ? -2.924 -31.422 -12.766 1 94.94 83 PHE A N 1
ATOM 668 C CA . PHE A 1 83 ? -2.572 -32.812 -12.438 1 94.94 83 PHE A CA 1
ATOM 669 C C . PHE A 1 83 ? -2.91 -33.719 -13.594 1 94.94 83 PHE A C 1
ATOM 671 O O . PHE A 1 83 ? -3.951 -33.594 -14.242 1 94.94 83 PHE A O 1
ATOM 678 N N . PHE A 1 84 ? -2.047 -34.656 -13.773 1 91.88 84 PHE A N 1
ATOM 679 C CA . PHE A 1 84 ? -2.254 -35.594 -14.867 1 91.88 84 PHE A CA 1
ATOM 680 C C . PHE A 1 84 ? -2.705 -36.938 -14.344 1 91.88 84 PHE A C 1
ATOM 682 O O . PHE A 1 84 ? -2.344 -37.344 -13.227 1 91.88 84 PHE A O 1
ATOM 689 N N . ARG A 1 85 ? -3.475 -37.5 -15.219 1 89.94 85 ARG A N 1
ATOM 690 C CA . ARG A 1 85 ? -4.004 -38.844 -14.891 1 89.94 85 ARG A CA 1
ATOM 691 C C . ARG A 1 85 ? -2.879 -39.844 -14.664 1 89.94 85 ARG A C 1
ATOM 693 O O . ARG A 1 85 ? -1.885 -39.844 -15.391 1 89.94 85 ARG A O 1
ATOM 700 N N . ARG A 1 86 ? -3.082 -40.75 -13.719 1 86.25 86 ARG A N 1
ATOM 701 C CA . ARG A 1 86 ? -2.082 -41.781 -13.438 1 86.25 86 ARG A CA 1
ATOM 702 C C . ARG A 1 86 ? -2.002 -42.781 -14.57 1 86.25 86 ARG A C 1
ATOM 704 O O . ARG A 1 86 ? -3.027 -43.188 -15.125 1 86.25 86 ARG A O 1
ATOM 711 N N . PRO A 1 87 ? -0.792 -43.188 -14.867 1 79.12 87 PRO A N 1
ATOM 712 C CA . PRO A 1 87 ? -0.634 -44.125 -15.969 1 79.12 87 PRO A CA 1
ATOM 713 C C . PRO A 1 87 ? -1.349 -45.438 -15.719 1 79.12 87 PRO A C 1
ATOM 715 O O . PRO A 1 87 ? -1.809 -46.094 -16.656 1 79.12 87 PRO A O 1
ATOM 718 N N . LYS A 1 88 ? -1.443 -45.844 -14.461 1 74.75 88 LYS A N 1
ATOM 719 C CA . LYS A 1 88 ? -2.066 -47.125 -14.141 1 74.75 88 LYS A CA 1
ATOM 720 C C . LYS A 1 88 ? -3.521 -47.156 -14.602 1 74.75 88 LYS A C 1
ATOM 722 O O . LYS A 1 88 ? -4.059 -48.219 -14.906 1 74.75 88 LYS A O 1
ATOM 727 N N . ASP A 1 89 ? -4.109 -45.969 -14.602 1 72.75 89 ASP A N 1
ATOM 728 C CA . ASP A 1 89 ? -5.516 -45.906 -14.969 1 72.75 89 ASP A CA 1
ATOM 729 C C . ASP A 1 89 ? -5.695 -46.062 -16.484 1 72.75 89 ASP A C 1
ATOM 731 O O . ASP A 1 89 ? -6.801 -46.344 -16.953 1 72.75 89 ASP A O 1
ATOM 735 N N . LYS A 1 90 ? -4.562 -45.875 -17.188 1 64.94 90 LYS A N 1
ATOM 736 C CA . LYS A 1 90 ? -4.656 -45.938 -18.641 1 64.94 90 LYS A CA 1
ATOM 737 C C . LYS A 1 90 ? -4.711 -47.375 -19.141 1 64.94 90 LYS A C 1
ATOM 739 O O . LYS A 1 90 ? -5.207 -47.656 -20.234 1 64.94 90 LYS A O 1
ATOM 744 N N . ARG A 1 91 ? -4.09 -48.281 -18.391 1 62.56 91 ARG A N 1
ATOM 745 C CA . ARG A 1 91 ? -3.936 -49.656 -18.844 1 62.56 91 ARG A CA 1
ATOM 746 C C . ARG A 1 91 ? -5.035 -50.562 -18.281 1 62.56 91 ARG A C 1
ATOM 748 O O . ARG A 1 91 ? -5.305 -51.625 -18.812 1 62.56 91 ARG A O 1
ATOM 755 N N . GLY A 1 92 ? -5.68 -50.094 -17.281 1 56.09 92 GLY A N 1
ATOM 756 C CA . GLY A 1 92 ? -6.543 -51.062 -16.641 1 56.09 92 GLY A CA 1
ATOM 757 C C . GLY A 1 92 ? -7.922 -51.156 -17.25 1 56.09 92 GLY A C 1
ATOM 758 O O . GLY A 1 92 ? -8.211 -50.438 -18.234 1 56.09 92 GLY A O 1
ATOM 759 N N . PRO A 1 93 ? -8.664 -52.188 -16.906 1 56.31 93 PRO A N 1
ATOM 760 C CA . PRO A 1 93 ? -9.984 -52.5 -17.453 1 56.31 93 PRO A CA 1
ATOM 761 C C . PRO A 1 93 ? -10.953 -51.344 -17.375 1 56.31 93 PRO A C 1
ATOM 763 O O . PRO A 1 93 ? -12.031 -51.375 -17.969 1 56.31 93 PRO A O 1
ATOM 766 N N . HIS A 1 94 ? -10.547 -50.281 -16.641 1 65.75 94 HIS A N 1
ATOM 767 C CA . HIS A 1 94 ? -11.594 -49.25 -16.609 1 65.75 94 HIS A CA 1
ATOM 768 C C . HIS A 1 94 ? -11.094 -47.938 -17.203 1 65.75 94 HIS A C 1
ATOM 770 O O . HIS A 1 94 ? -10.531 -47.094 -16.484 1 65.75 94 HIS A O 1
ATOM 776 N N . LYS A 1 95 ? -11.281 -47.781 -18.484 1 74.38 95 LYS A N 1
ATOM 777 C CA . LYS A 1 95 ? -10.945 -46.594 -19.266 1 74.38 95 LYS A CA 1
ATOM 778 C C . LYS A 1 95 ? -11.68 -45.344 -18.734 1 74.38 95 LYS A C 1
ATOM 780 O O . LYS A 1 95 ? -11.32 -44.219 -19.078 1 74.38 95 LYS A O 1
ATOM 785 N N . HIS A 1 96 ? -12.609 -45.656 -17.719 1 85.69 96 HIS A N 1
ATOM 786 C CA . HIS A 1 96 ? -13.43 -44.531 -17.297 1 85.69 96 HIS A CA 1
ATOM 787 C C . HIS A 1 96 ? -13.047 -44.062 -15.891 1 85.69 96 HIS A C 1
ATOM 789 O O . HIS A 1 96 ? -13.672 -43.156 -15.336 1 85.69 96 HIS A O 1
ATOM 795 N N . LEU A 1 97 ? -12 -44.75 -15.281 1 89.44 97 LEU A N 1
ATOM 796 C CA . LEU A 1 97 ? -11.516 -44.344 -13.969 1 89.44 97 LEU A CA 1
ATOM 797 C C . LEU A 1 97 ? -10.367 -43.344 -14.102 1 89.44 97 LEU A C 1
ATOM 799 O O . LEU A 1 97 ? -9.398 -43.594 -14.836 1 89.44 97 LEU A O 1
ATOM 803 N N . PHE A 1 98 ? -10.484 -42.25 -13.438 1 92.69 98 PHE A N 1
ATOM 804 C CA . PHE A 1 98 ? -9.438 -41.25 -13.453 1 92.69 98 PHE A CA 1
ATOM 805 C C . PHE A 1 98 ? -8.938 -40.938 -12.047 1 92.69 98 PHE A C 1
ATOM 807 O O . PHE A 1 98 ? -9.703 -40.469 -11.195 1 92.69 98 PHE A O 1
ATOM 814 N N . THR A 1 99 ? -7.703 -41.188 -11.766 1 92.56 99 THR A N 1
ATOM 815 C CA . THR A 1 99 ? -7.094 -40.875 -10.484 1 92.56 99 THR A CA 1
ATOM 816 C C . THR A 1 99 ? -5.988 -39.844 -10.648 1 92.56 99 THR A C 1
ATOM 818 O O . THR A 1 99 ? -5.219 -39.906 -11.609 1 92.56 99 THR A O 1
ATOM 821 N N . PHE A 1 100 ? -5.992 -38.906 -9.812 1 94.31 100 PHE A N 1
ATOM 822 C CA . PHE A 1 100 ? -5.02 -37.844 -9.828 1 94.31 100 PHE A CA 1
ATOM 823 C C . PHE A 1 100 ? -4.328 -37.688 -8.477 1 94.31 100 PHE A C 1
ATOM 825 O O . PHE A 1 100 ? -4.977 -37.812 -7.43 1 94.31 100 PHE A O 1
ATOM 832 N N . ASN A 1 101 ? -3.031 -37.5 -8.555 1 92.31 101 ASN A N 1
ATOM 833 C CA . ASN A 1 101 ? -2.293 -37.219 -7.328 1 92.31 101 ASN A CA 1
ATOM 834 C C . ASN A 1 101 ? -2.359 -35.75 -6.961 1 92.31 101 ASN A C 1
ATOM 836 O O . ASN A 1 101 ? -1.619 -34.938 -7.512 1 92.31 101 ASN A O 1
ATOM 840 N N . VAL A 1 102 ? -3.174 -35.438 -5.93 1 93.88 102 VAL A N 1
ATOM 841 C CA . VAL A 1 102 ? -3.387 -34.031 -5.602 1 93.88 102 VAL A CA 1
ATOM 842 C C . VAL A 1 102 ? -2.643 -33.688 -4.316 1 93.88 102 VAL A C 1
ATOM 844 O O . VAL A 1 102 ? -2.955 -32.688 -3.66 1 93.88 102 VAL A O 1
ATOM 847 N N . THR A 1 103 ? -1.641 -34.406 -3.957 1 89.75 103 THR A N 1
ATOM 848 C CA . THR A 1 103 ? -0.92 -34.219 -2.705 1 89.75 103 THR A CA 1
ATOM 849 C C . THR A 1 103 ? -0.037 -32.969 -2.787 1 89.75 103 THR A C 1
ATOM 851 O O . THR A 1 103 ? 0.427 -32.469 -1.764 1 89.75 103 THR A O 1
ATOM 854 N N . ALA A 1 104 ? 0.164 -32.531 -3.969 1 86.88 104 ALA A N 1
ATOM 855 C CA . ALA A 1 104 ? 0.995 -31.344 -4.172 1 86.88 104 ALA A CA 1
ATOM 856 C C . ALA A 1 104 ? 0.278 -30.078 -3.695 1 86.88 104 ALA A C 1
ATOM 858 O O . ALA A 1 104 ? 0.904 -29.031 -3.516 1 86.88 104 ALA A O 1
ATOM 859 N N . ILE A 1 105 ? -1.033 -30.172 -3.439 1 89.12 105 ILE A N 1
ATOM 860 C CA . ILE A 1 105 ? -1.783 -29.031 -2.943 1 89.12 105 ILE A CA 1
ATOM 861 C C . ILE A 1 105 ? -1.378 -28.734 -1.502 1 89.12 105 ILE A C 1
ATOM 863 O O . ILE A 1 105 ? -1.504 -29.594 -0.625 1 89.12 105 ILE A O 1
ATOM 867 N N . ARG A 1 106 ? -0.935 -27.516 -1.322 1 82.38 106 ARG A N 1
ATOM 868 C CA . ARG A 1 106 ? -0.479 -27.125 0.009 1 82.38 106 ARG A CA 1
ATOM 869 C C . ARG A 1 106 ? -1.66 -26.922 0.951 1 82.38 106 ARG A C 1
ATOM 871 O O . ARG A 1 106 ? -2.734 -26.5 0.522 1 82.38 106 ARG A O 1
ATOM 878 N N . LYS A 1 107 ? -1.39 -27.125 2.189 1 79.44 107 LYS A N 1
ATOM 879 C CA . LYS A 1 107 ? -2.436 -26.984 3.197 1 79.44 107 LYS A CA 1
ATOM 880 C C . LYS A 1 107 ? -2.875 -25.531 3.334 1 79.44 107 LYS A C 1
ATOM 882 O O . LYS A 1 107 ? -4.031 -25.25 3.656 1 79.44 107 LYS A O 1
ATOM 887 N N . SER A 1 108 ? -1.951 -24.641 3.076 1 77.25 108 SER A N 1
ATOM 888 C CA . SER A 1 108 ? -2.246 -23.219 3.215 1 77.25 108 SER A CA 1
ATOM 889 C C . SER A 1 108 ? -3.086 -22.719 2.047 1 77.25 108 SER A C 1
ATOM 891 O O . SER A 1 108 ? -3.688 -21.641 2.127 1 77.25 108 SER A O 1
ATOM 893 N N . GLU A 1 109 ? -3.17 -23.484 1.046 1 83.44 109 GLU A N 1
ATOM 894 C CA . GLU A 1 109 ? -3.91 -23.078 -0.151 1 83.44 109 GLU A CA 1
ATOM 895 C C . GLU A 1 109 ? -5.359 -23.562 -0.083 1 83.44 109 GLU A C 1
ATOM 897 O O . GLU A 1 109 ? -5.625 -24.719 0.234 1 83.44 109 GLU A O 1
ATOM 902 N N . LYS A 1 110 ? -6.195 -22.656 -0.179 1 88.81 110 LYS A N 1
ATOM 903 C CA . LYS A 1 110 ? -7.605 -23.031 -0.269 1 88.81 110 LYS A CA 1
ATOM 904 C C . LYS A 1 110 ? -8.016 -23.281 -1.716 1 88.81 110 LYS A C 1
ATOM 906 O O . LYS A 1 110 ? -7.738 -22.469 -2.6 1 88.81 110 LYS A O 1
ATOM 911 N N . VAL A 1 111 ? -8.719 -24.406 -1.877 1 93.88 111 VAL A N 1
ATOM 912 C CA . VAL A 1 111 ? -9.195 -24.734 -3.213 1 93.88 111 VAL A CA 1
ATOM 913 C C . VAL A 1 111 ? -10.422 -23.891 -3.559 1 93.88 111 VAL A C 1
ATOM 915 O O . VAL A 1 111 ? -11.484 -24.047 -2.957 1 93.88 111 VAL A O 1
ATOM 918 N N . ALA A 1 112 ? -10.273 -23.047 -4.484 1 93.44 112 ALA A N 1
ATOM 919 C CA . ALA A 1 112 ? -11.383 -22.203 -4.902 1 93.44 112 ALA A CA 1
ATOM 920 C C . ALA A 1 112 ? -12.227 -22.891 -5.973 1 93.44 112 ALA A C 1
ATOM 922 O O . ALA A 1 112 ? -13.461 -22.844 -5.938 1 93.44 112 ALA A O 1
ATOM 923 N N . HIS A 1 113 ? -11.625 -23.469 -6.887 1 95.94 113 HIS A N 1
ATOM 924 C CA . HIS A 1 113 ? -12.266 -24.094 -8.039 1 95.94 113 HIS A CA 1
ATOM 925 C C . HIS A 1 113 ? -11.414 -25.219 -8.602 1 95.94 113 HIS A C 1
ATOM 927 O O . HIS A 1 113 ? -10.188 -25.219 -8.461 1 95.94 113 HIS A O 1
ATOM 933 N N . ALA A 1 114 ? -12.078 -26.266 -9.148 1 98 114 ALA A N 1
ATOM 934 C CA . ALA A 1 114 ? -11.383 -27.359 -9.812 1 98 114 ALA A CA 1
ATOM 935 C C . ALA A 1 114 ? -12.188 -27.891 -10.992 1 98 114 ALA A C 1
ATOM 937 O O . ALA A 1 114 ? -13.414 -28 -10.914 1 98 114 ALA A O 1
ATOM 938 N N . GLU A 1 115 ? -11.469 -28.219 -12 1 98.19 115 GLU A N 1
ATOM 939 C CA . GLU A 1 115 ? -12.117 -28.672 -13.227 1 98.19 115 GLU A CA 1
ATOM 940 C C . GLU A 1 115 ? -11.43 -29.922 -13.781 1 98.19 115 GLU A C 1
ATOM 942 O O . GLU A 1 115 ? -10.203 -30.016 -13.766 1 98.19 115 GLU A O 1
ATOM 947 N N . LEU A 1 116 ? -12.195 -30.844 -14.18 1 98 116 LEU A N 1
ATOM 948 C CA . LEU A 1 116 ? -11.727 -31.984 -14.961 1 98 116 LEU A CA 1
ATOM 949 C C . LEU A 1 116 ? -11.953 -31.75 -16.453 1 98 116 LEU A C 1
ATOM 951 O O . LEU A 1 116 ? -13.055 -31.375 -16.859 1 98 116 LEU A O 1
ATOM 955 N N . ARG A 1 117 ? -10.914 -31.969 -17.172 1 97 117 ARG A N 1
ATOM 956 C CA . ARG A 1 117 ? -11.031 -31.766 -18.625 1 97 117 ARG A CA 1
ATOM 957 C C . ARG A 1 117 ? -10.781 -33.062 -19.375 1 97 117 ARG A C 1
ATOM 959 O O . ARG A 1 117 ? -9.75 -33.719 -19.172 1 97 117 ARG A O 1
ATOM 966 N N . ILE A 1 118 ? -11.742 -33.375 -20.219 1 95.56 118 ILE A N 1
ATOM 967 C CA . ILE A 1 118 ? -11.703 -34.594 -21 1 95.56 118 ILE A CA 1
ATOM 968 C C . ILE A 1 118 ? -11.914 -34.281 -22.484 1 95.56 118 ILE A C 1
ATOM 970 O O . ILE A 1 118 ? -12.766 -33.469 -22.828 1 95.56 118 ILE A O 1
ATOM 974 N N . PHE A 1 119 ? -11.102 -34.938 -23.297 1 94.62 119 PHE A N 1
ATOM 975 C CA . PHE A 1 119 ? -11.281 -34.75 -24.734 1 94.62 119 PHE A CA 1
ATOM 976 C C . PHE A 1 119 ? -12.062 -35.938 -25.312 1 94.62 119 PHE A C 1
ATOM 978 O O . PHE A 1 119 ? -11.586 -37.062 -25.281 1 94.62 119 PHE A O 1
ATOM 985 N N . LYS A 1 120 ? -13.25 -35.656 -25.781 1 93.44 120 LYS A N 1
ATOM 986 C CA . LYS A 1 120 ? -14.055 -36.656 -26.484 1 93.44 120 LYS A CA 1
ATOM 987 C C . LYS A 1 120 ? -13.625 -36.781 -27.938 1 93.44 120 LYS A C 1
ATOM 989 O O . LYS A 1 120 ? -13.617 -35.781 -28.688 1 93.44 120 LYS A O 1
ATOM 994 N N . ARG A 1 121 ? -13.398 -37.938 -28.344 1 92.31 121 ARG A N 1
ATOM 995 C CA . ARG A 1 121 ? -13.047 -38.188 -29.734 1 92.31 121 ARG A CA 1
ATOM 996 C C . ARG A 1 121 ? -14.266 -38.062 -30.641 1 92.31 121 ARG A C 1
ATOM 998 O O . ARG A 1 121 ? -15.406 -38.094 -30.156 1 92.31 121 ARG A O 1
ATOM 1005 N N . ARG A 1 122 ? -13.992 -37.938 -31.922 1 90.38 122 ARG A N 1
ATOM 1006 C CA . ARG A 1 122 ? -15.07 -37.844 -32.906 1 90.38 122 ARG A CA 1
ATOM 1007 C C . ARG A 1 122 ? -15.906 -39.125 -32.938 1 90.38 122 ARG A C 1
ATOM 1009 O O . ARG A 1 122 ? -15.375 -40.219 -32.719 1 90.38 122 ARG A O 1
ATOM 1016 N N . SER A 1 123 ? -17.156 -38.938 -33.094 1 87.88 123 SER A N 1
ATOM 1017 C CA . SER A 1 123 ? -18.047 -40.062 -33.25 1 87.88 123 SER A CA 1
ATOM 1018 C C . SER A 1 123 ? -17.922 -40.719 -34.625 1 87.88 123 SER A C 1
ATOM 1020 O O . SER A 1 123 ? -17.578 -40.062 -35.594 1 87.88 123 SER A O 1
ATOM 1022 N N . ARG A 1 124 ? -18.125 -42 -34.625 1 86 124 ARG A N 1
ATOM 1023 C CA . ARG A 1 124 ? -18.062 -42.719 -35.906 1 86 124 ARG A CA 1
ATOM 1024 C C . ARG A 1 124 ? -19.422 -42.719 -36.594 1 86 124 ARG A C 1
ATOM 1026 O O . ARG A 1 124 ? -19.516 -42.938 -37.781 1 86 124 ARG A O 1
ATOM 1033 N N . LEU A 1 125 ? -20.422 -42.375 -35.781 1 82.25 125 LEU A N 1
ATOM 1034 C CA . LEU A 1 125 ? -21.766 -42.406 -36.312 1 82.25 125 LEU A CA 1
ATOM 1035 C C . LEU A 1 125 ? -22.125 -41.125 -37.031 1 82.25 125 LEU A C 1
ATOM 1037 O O . LEU A 1 125 ? -21.672 -40.031 -36.625 1 82.25 125 LEU A O 1
ATOM 1041 N N . LYS A 1 126 ? -22.75 -41.094 -38.219 1 73.25 126 LYS A N 1
ATOM 1042 C CA . LYS A 1 126 ? -23.141 -39.938 -39.031 1 73.25 126 LYS A CA 1
ATOM 1043 C C . LYS A 1 126 ? -24.266 -39.156 -38.344 1 73.25 126 LYS A C 1
ATOM 1045 O O . LYS A 1 126 ? -24.234 -37.938 -38.281 1 73.25 126 LYS A O 1
ATOM 1050 N N . ARG A 1 127 ? -25.344 -39.688 -38.031 1 70.69 127 ARG A N 1
ATOM 1051 C CA . ARG A 1 127 ? -26.484 -39.062 -37.375 1 70.69 127 ARG A CA 1
ATOM 1052 C C . ARG A 1 127 ? -26.734 -39.688 -36 1 70.69 127 ARG A C 1
ATOM 1054 O O . ARG A 1 127 ? -27.062 -40.875 -35.906 1 70.69 127 ARG A O 1
ATOM 1061 N N . CYS A 1 128 ? -26.156 -38.969 -34.906 1 72.62 128 CYS A N 1
ATOM 1062 C CA . CYS A 1 128 ? -26.422 -39.562 -33.594 1 72.62 128 CYS A CA 1
ATOM 1063 C C . CYS A 1 128 ? -26.906 -38.469 -32.625 1 72.62 128 CYS A C 1
ATOM 1065 O O . CYS A 1 128 ? -26.844 -37.281 -32.938 1 72.62 128 CYS A O 1
ATOM 1067 N N . GLY A 1 129 ? -27.547 -38.844 -31.594 1 85.12 129 GLY A N 1
ATOM 1068 C CA . GLY A 1 129 ? -28.188 -38.031 -30.578 1 85.12 129 GLY A CA 1
ATOM 1069 C C . GLY A 1 129 ? -27.203 -37.344 -29.641 1 85.12 129 GLY A C 1
ATOM 1070 O O . GLY A 1 129 ? -26.359 -36.562 -30.094 1 85.12 129 GLY A O 1
ATOM 1071 N N . TYR A 1 130 ? -27.438 -37.562 -28.406 1 91.44 130 TYR A N 1
ATOM 1072 C CA . TYR A 1 130 ? -26.641 -36.938 -27.375 1 91.44 130 TYR A CA 1
ATOM 1073 C C . TYR A 1 130 ? -26.109 -37.969 -26.391 1 91.44 130 TYR A C 1
ATOM 1075 O O . TYR A 1 130 ? -26.672 -39.062 -26.266 1 91.44 130 TYR A O 1
ATOM 1083 N N . PHE A 1 131 ? -24.906 -37.594 -25.859 1 92.38 131 PHE A N 1
ATOM 1084 C CA . PHE A 1 131 ? -24.375 -38.375 -24.734 1 92.38 131 PHE A CA 1
ATOM 1085 C C . PHE A 1 131 ? -24.531 -37.594 -23.438 1 92.38 131 PHE A C 1
ATOM 1087 O O . PHE A 1 131 ? -24.281 -36.375 -23.391 1 92.38 131 PHE A O 1
ATOM 1094 N N . GLU A 1 132 ? -25 -38.25 -22.484 1 95.12 132 GLU A N 1
ATOM 1095 C CA . GLU A 1 132 ? -24.938 -37.719 -21.125 1 95.12 132 GLU A CA 1
ATOM 1096 C C . GLU A 1 132 ? -23.734 -38.25 -20.359 1 95.12 132 GLU A C 1
ATOM 1098 O O . GLU A 1 132 ? -23.656 -39.438 -20.078 1 95.12 132 GLU A O 1
ATOM 1103 N N . VAL A 1 133 ? -22.844 -37.375 -20.109 1 95.88 133 VAL A N 1
ATOM 1104 C CA . VAL A 1 133 ? -21.625 -37.75 -19.422 1 95.88 133 VAL A CA 1
ATOM 1105 C C . VAL A 1 133 ? -21.672 -37.281 -17.969 1 95.88 133 VAL A C 1
ATOM 1107 O O . VAL A 1 133 ? -21.812 -36.094 -17.703 1 95.88 133 VAL A O 1
ATOM 1110 N N . THR A 1 134 ? -21.578 -38.219 -17.031 1 96.31 134 THR A N 1
ATOM 1111 C CA . THR A 1 134 ? -21.641 -37.906 -15.609 1 96.31 134 THR A CA 1
ATOM 1112 C C . THR A 1 134 ? -20.344 -38.281 -14.914 1 96.31 134 THR A C 1
ATOM 1114 O O . THR A 1 134 ? -19.844 -39.406 -15.102 1 96.31 134 THR A O 1
ATOM 1117 N N . VAL A 1 135 ? -19.797 -37.312 -14.164 1 97.06 135 VAL A N 1
ATOM 1118 C CA . VAL A 1 135 ? -18.594 -37.531 -13.383 1 97.06 135 VAL A CA 1
ATOM 1119 C C . VAL A 1 135 ? -18.969 -37.75 -11.914 1 97.06 135 VAL A C 1
ATOM 1121 O O . VAL A 1 135 ? -19.656 -36.906 -11.328 1 97.06 135 VAL A O 1
ATOM 1124 N N . SER A 1 136 ? -18.469 -38.875 -11.359 1 95.69 136 SER A N 1
ATOM 1125 C CA . SER A 1 136 ? -18.797 -39.188 -9.977 1 95.69 136 SER A CA 1
ATOM 1126 C C . SER A 1 136 ? -17.531 -39.438 -9.156 1 95.69 136 SER A C 1
ATOM 1128 O O . SER A 1 136 ? -16.531 -39.969 -9.68 1 95.69 136 SER A O 1
ATOM 1130 N N . ARG A 1 137 ? -17.625 -39.031 -7.926 1 95.81 137 ARG A N 1
ATOM 1131 C CA . ARG A 1 137 ? -16.547 -39.312 -6.992 1 95.81 137 ARG A CA 1
ATOM 1132 C C . ARG A 1 137 ? -16.719 -40.688 -6.352 1 95.81 137 ARG A C 1
ATOM 1134 O O . ARG A 1 137 ? -17.797 -41.031 -5.871 1 95.81 137 ARG A O 1
ATOM 1141 N N . LEU A 1 138 ? -15.609 -41.406 -6.305 1 92.81 138 LEU A N 1
ATOM 1142 C CA . LEU A 1 138 ? -15.648 -42.719 -5.688 1 92.81 138 LEU A CA 1
ATOM 1143 C C . LEU A 1 138 ? -15.367 -42.625 -4.191 1 92.81 138 LEU A C 1
ATOM 1145 O O . LEU A 1 138 ? -14.508 -41.844 -3.76 1 92.81 138 LEU A O 1
ATOM 1149 N N . PHE A 1 139 ? -16.094 -43.469 -3.4 1 91.94 139 PHE A N 1
ATOM 1150 C CA . PHE A 1 139 ? -15.883 -43.5 -1.958 1 91.94 139 PHE A CA 1
ATOM 1151 C C . PHE A 1 139 ? -15.086 -44.719 -1.562 1 91.94 139 PHE A C 1
ATOM 1153 O O . PHE A 1 139 ? -14.656 -44.844 -0.412 1 91.94 139 PHE A O 1
ATOM 1160 N N . ARG A 1 140 ? -14.984 -45.625 -2.5 1 88.44 140 ARG A N 1
ATOM 1161 C CA . ARG A 1 140 ? -14.188 -46.844 -2.299 1 88.44 140 ARG A CA 1
ATOM 1162 C C . ARG A 1 140 ? -13.312 -47.125 -3.512 1 88.44 140 ARG A C 1
ATOM 1164 O O . ARG A 1 140 ? -13.617 -46.688 -4.625 1 88.44 140 ARG A O 1
ATOM 1171 N N . ARG A 1 141 ? -12.336 -47.875 -3.252 1 85.56 141 ARG A N 1
ATOM 1172 C CA . ARG A 1 141 ? -11.398 -48.219 -4.32 1 85.56 141 ARG A CA 1
ATOM 1173 C C . ARG A 1 141 ? -12.047 -49.125 -5.344 1 85.56 141 ARG A C 1
ATOM 1175 O O . ARG A 1 141 ? -12.789 -50.062 -4.984 1 85.56 141 ARG A O 1
ATOM 1182 N N . TRP A 1 142 ? -11.727 -48.75 -6.504 1 80.69 142 TRP A N 1
ATOM 1183 C CA . TRP A 1 142 ? -12.195 -49.625 -7.574 1 80.69 142 TRP A CA 1
ATOM 1184 C C . TRP A 1 142 ? -11.508 -51 -7.504 1 80.69 142 TRP A C 1
ATOM 1186 O O . TRP A 1 142 ? -10.305 -51.062 -7.266 1 80.69 142 TRP A O 1
ATOM 1196 N N . GLU A 1 143 ? -12.289 -52.094 -7.496 1 75.94 143 GLU A N 1
ATOM 1197 C CA . GLU A 1 143 ? -11.766 -53.469 -7.52 1 75.94 143 GLU A CA 1
ATOM 1198 C C . GLU A 1 143 ? -12.352 -54.25 -8.68 1 75.94 143 GLU A C 1
ATOM 1200 O O . GLU A 1 143 ? -13.555 -54.156 -8.953 1 75.94 143 GLU A O 1
ATOM 1205 N N . LYS A 1 144 ? -11.359 -54.812 -9.32 1 73.38 144 LYS A N 1
ATOM 1206 C CA . LYS A 1 144 ? -11.836 -55.656 -10.422 1 73.38 144 LYS A CA 1
ATOM 1207 C C . LYS A 1 144 ? -12.812 -56.719 -9.922 1 73.38 144 LYS A C 1
ATOM 1209 O O . LYS A 1 144 ? -12.539 -57.406 -8.938 1 73.38 144 LYS A O 1
ATOM 1214 N N . GLY A 1 145 ? -13.867 -56.844 -10.531 1 69.31 145 GLY A N 1
ATOM 1215 C CA . GLY A 1 145 ? -14.805 -57.906 -10.25 1 69.31 145 GLY A CA 1
ATOM 1216 C C . GLY A 1 145 ? -15.805 -57.562 -9.164 1 69.31 145 GLY A C 1
ATOM 1217 O O . GLY A 1 145 ? -16.734 -58.344 -8.898 1 69.31 145 GLY A O 1
ATOM 1218 N N . SER A 1 146 ? -15.508 -56.531 -8.43 1 71.5 146 SER A N 1
ATOM 1219 C CA . SER A 1 146 ? -16.453 -56.156 -7.387 1 71.5 146 SER A CA 1
ATOM 1220 C C . SER A 1 146 ? -17.266 -54.938 -7.809 1 71.5 146 SER A C 1
ATOM 1222 O O . SER A 1 146 ? -16.75 -54 -8.445 1 71.5 146 SER A O 1
ATOM 1224 N N . LYS A 1 147 ? -18.594 -55.094 -7.773 1 72.25 147 LYS A N 1
ATOM 1225 C CA . LYS A 1 147 ? -19.469 -53.969 -8.078 1 72.25 147 LYS A CA 1
ATOM 1226 C C . LYS A 1 147 ? -19.75 -53.125 -6.832 1 72.25 147 LYS A C 1
ATOM 1228 O O . LYS A 1 147 ? -20.562 -52.188 -6.863 1 72.25 147 LYS A O 1
ATOM 1233 N N . LYS A 1 148 ? -19.016 -53.438 -5.812 1 73.5 148 LYS A N 1
ATOM 1234 C CA . LYS A 1 148 ? -19.281 -52.75 -4.555 1 73.5 148 LYS A CA 1
ATOM 1235 C C . LYS A 1 148 ? -18.922 -51.25 -4.641 1 73.5 148 LYS A C 1
ATOM 1237 O O . LYS A 1 148 ? -19.547 -50.406 -4 1 73.5 148 LYS A O 1
ATOM 1242 N N . TRP A 1 149 ? -17.984 -50.969 -5.492 1 71.38 149 TRP A N 1
ATOM 1243 C CA . TRP A 1 149 ? -17.547 -49.562 -5.617 1 71.38 149 TRP A CA 1
ATOM 1244 C C . TRP A 1 149 ? -18.641 -48.719 -6.273 1 71.38 149 TRP A C 1
ATOM 1246 O O . TRP A 1 149 ? -18.719 -47.5 -6.023 1 71.38 149 TRP A O 1
ATOM 1256 N N . LYS A 1 150 ? -19.438 -49.312 -7.078 1 68.88 150 LYS A N 1
ATOM 1257 C CA . LYS A 1 150 ? -20.484 -48.562 -7.797 1 68.88 150 LYS A CA 1
ATOM 1258 C C . LYS A 1 150 ? -21.594 -48.125 -6.852 1 68.88 150 LYS A C 1
ATOM 1260 O O . LYS A 1 150 ? -22.312 -47.156 -7.145 1 68.88 150 LYS A O 1
ATOM 1265 N N . ARG A 1 151 ? -21.672 -48.844 -5.766 1 71.75 151 ARG A N 1
ATOM 1266 C CA . ARG A 1 151 ? -22.766 -48.562 -4.852 1 71.75 151 ARG A CA 1
ATOM 1267 C C . ARG A 1 151 ? -22.5 -47.312 -4.035 1 71.75 151 ARG A C 1
ATOM 1269 O O . ARG A 1 151 ? -23.438 -46.656 -3.541 1 71.75 151 ARG A O 1
ATOM 1276 N N . LYS A 1 152 ? -21.328 -46.906 -4.008 1 81.69 152 LYS A N 1
ATOM 1277 C CA . LYS A 1 152 ? -21 -45.781 -3.137 1 81.69 152 LYS A CA 1
ATOM 1278 C C . LYS A 1 152 ? -20.312 -44.656 -3.912 1 81.69 152 LYS A C 1
ATOM 1280 O O . LYS A 1 152 ? -19.094 -44.5 -3.832 1 81.69 152 LYS A O 1
ATOM 1285 N N . MET A 1 153 ? -21.047 -44.125 -4.945 1 87.62 153 MET A N 1
ATOM 1286 C CA . MET A 1 153 ? -20.469 -43 -5.656 1 87.62 153 MET A CA 1
ATOM 1287 C C . MET A 1 153 ? -21.391 -41.812 -5.621 1 87.62 153 MET A C 1
ATOM 1289 O O . MET A 1 153 ? -22.594 -41.938 -5.391 1 87.62 153 MET A O 1
ATOM 1293 N N . GLU A 1 154 ? -20.797 -40.656 -5.672 1 93.25 154 GLU A N 1
ATOM 1294 C CA . GLU A 1 154 ? -21.547 -39.406 -5.672 1 93.25 154 GLU A CA 1
ATOM 1295 C C . GLU A 1 154 ? -21.344 -38.656 -6.973 1 93.25 154 GLU A C 1
ATOM 1297 O O . GLU A 1 154 ? -20.219 -38.281 -7.312 1 93.25 154 GLU A O 1
ATOM 1302 N N . ALA A 1 155 ? -22.484 -38.406 -7.723 1 95 155 ALA A N 1
ATOM 1303 C CA . ALA A 1 155 ? -22.391 -37.594 -8.938 1 95 155 ALA A CA 1
ATOM 1304 C C . ALA A 1 155 ? -22.047 -36.156 -8.609 1 95 155 ALA A C 1
ATOM 1306 O O . ALA A 1 155 ? -22.703 -35.531 -7.766 1 95 155 ALA A O 1
ATOM 1307 N N . ILE A 1 156 ? -21.078 -35.688 -9.234 1 96.38 156 ILE A N 1
ATOM 1308 C CA . ILE A 1 156 ? -20.609 -34.344 -8.938 1 96.38 156 ILE A CA 1
ATOM 1309 C C . ILE A 1 156 ? -21.078 -33.375 -10.023 1 96.38 156 ILE A C 1
ATOM 1311 O O . ILE A 1 156 ? -21.547 -32.281 -9.719 1 96.38 156 ILE A O 1
ATOM 1315 N N . ASP A 1 157 ? -20.891 -33.688 -11.227 1 97.38 157 ASP A N 1
ATOM 1316 C CA . ASP A 1 157 ? -21.266 -32.844 -12.352 1 97.38 157 ASP A CA 1
ATOM 1317 C C . ASP A 1 157 ? -21.672 -33.688 -13.562 1 97.38 157 ASP A C 1
ATOM 1319 O O . ASP A 1 157 ? -21.281 -34.844 -13.672 1 97.38 157 ASP A O 1
ATOM 1323 N N . SER A 1 158 ? -22.547 -33.125 -14.406 1 96.69 158 SER A N 1
ATOM 1324 C CA . SER A 1 158 ? -23.031 -33.781 -15.602 1 96.69 158 SER A CA 1
ATOM 1325 C C . SER A 1 158 ? -23.188 -32.812 -16.766 1 96.69 158 SER A C 1
ATOM 1327 O O . SER A 1 158 ? -23.5 -31.641 -16.562 1 96.69 158 SER A O 1
ATOM 1329 N N . THR A 1 159 ? -22.875 -33.375 -17.922 1 95.56 159 THR A N 1
ATOM 1330 C CA . THR A 1 159 ? -23 -32.531 -19.109 1 95.56 159 THR A CA 1
ATOM 1331 C C . THR A 1 159 ? -23.578 -33.344 -20.281 1 95.56 159 THR A C 1
ATOM 1333 O O . THR A 1 159 ? -23.391 -34.562 -20.344 1 95.56 159 THR A O 1
ATOM 1336 N N . LEU A 1 160 ? -24.297 -32.625 -21.125 1 92.94 160 LEU A N 1
ATOM 1337 C CA . LEU A 1 160 ? -24.812 -33.219 -22.359 1 92.94 160 LEU A CA 1
ATOM 1338 C C . LEU A 1 160 ? -23.953 -32.781 -23.547 1 92.94 160 LEU A C 1
ATOM 1340 O O . LEU A 1 160 ? -23.656 -31.609 -23.734 1 92.94 160 LEU A O 1
ATOM 1344 N N . VAL A 1 161 ? -23.5 -33.844 -24.297 1 91.62 161 VAL A N 1
ATOM 1345 C CA . VAL A 1 161 ? -22.656 -33.562 -25.453 1 91.62 161 VAL A CA 1
ATOM 1346 C C . VAL A 1 161 ? -23.266 -34.156 -26.703 1 91.62 161 VAL A C 1
ATOM 1348 O O . VAL A 1 161 ? -23.75 -35.312 -26.672 1 91.62 161 VAL A O 1
ATOM 1351 N N . LYS A 1 162 ? -23.203 -33.375 -27.734 1 88.06 162 LYS A N 1
ATOM 1352 C CA . LYS A 1 162 ? -23.75 -33.875 -29 1 88.06 162 LYS A CA 1
ATOM 1353 C C . LYS A 1 162 ? -22.797 -34.844 -29.688 1 88.06 162 LYS A C 1
ATOM 1355 O O . LYS A 1 162 ? -21.578 -34.656 -29.609 1 88.06 162 LYS A O 1
ATOM 1360 N N . CYS A 1 163 ? -23.406 -35.781 -30.234 1 86.5 163 CYS A N 1
ATOM 1361 C CA . CYS A 1 163 ? -22.625 -36.688 -31.078 1 86.5 163 CYS A CA 1
ATOM 1362 C C . CYS A 1 163 ? -22.219 -36 -32.375 1 86.5 163 CYS A C 1
ATOM 1364 O O . CYS A 1 163 ? -23.078 -35.594 -33.156 1 86.5 163 CYS A O 1
ATOM 1366 N N . ARG A 1 164 ? -20.922 -35.719 -32.469 1 85.56 164 ARG A N 1
ATOM 1367 C CA . ARG A 1 164 ? -20.422 -35.031 -33.656 1 85.56 164 ARG A CA 1
ATOM 1368 C C . ARG A 1 164 ? -19.172 -35.719 -34.188 1 85.56 164 ARG A C 1
ATOM 1370 O O . ARG A 1 164 ? -18.469 -36.406 -33.469 1 85.56 164 ARG A O 1
ATOM 1377 N N . ARG A 1 165 ? -18.859 -35.5 -35.469 1 87 165 ARG A N 1
ATOM 1378 C CA . ARG A 1 165 ? -17.688 -36.062 -36.094 1 87 165 ARG A CA 1
ATOM 1379 C C . ARG A 1 165 ? -16.453 -35.188 -35.906 1 87 165 ARG A C 1
ATOM 1381 O O . ARG A 1 165 ? -15.602 -35.094 -36.781 1 87 165 ARG A O 1
ATOM 1388 N N . VAL A 1 166 ? -16.547 -34.406 -34.906 1 89.44 166 VAL A N 1
ATOM 1389 C CA . VAL A 1 166 ? -15.398 -33.625 -34.5 1 89.44 166 VAL A CA 1
ATOM 1390 C C . VAL A 1 166 ? -15.172 -33.781 -33 1 89.44 166 VAL A C 1
ATOM 1392 O O . VAL A 1 166 ? -16.125 -33.844 -32.219 1 89.44 166 VAL A O 1
ATOM 1395 N N . GLY A 1 167 ? -13.961 -33.969 -32.656 1 91.81 167 GLY A N 1
ATOM 1396 C CA . GLY A 1 167 ? -13.633 -34.031 -31.234 1 91.81 167 GLY A CA 1
ATOM 1397 C C . GLY A 1 167 ? -13.828 -32.719 -30.5 1 91.81 167 GLY A C 1
ATOM 1398 O O . GLY A 1 167 ? -13.797 -31.656 -31.109 1 91.81 167 GLY A O 1
ATOM 1399 N N . GLU A 1 168 ? -14.031 -32.812 -29.188 1 93.06 168 GLU A N 1
ATOM 1400 C CA . GLU A 1 168 ? -14.227 -31.578 -28.422 1 93.06 168 GLU A CA 1
ATOM 1401 C C . GLU A 1 168 ? -13.82 -31.781 -26.953 1 93.06 168 GLU A C 1
ATOM 1403 O O . GLU A 1 168 ? -13.898 -32.906 -26.438 1 93.06 168 GLU A O 1
ATOM 1408 N N . TRP A 1 169 ? -13.406 -30.719 -26.406 1 95.25 169 TRP A N 1
ATOM 1409 C CA . TRP A 1 169 ? -13.078 -30.734 -24.984 1 95.25 169 TRP A CA 1
ATOM 1410 C C . TRP A 1 169 ? -14.328 -30.562 -24.141 1 95.25 169 TRP A C 1
ATOM 1412 O O . TRP A 1 169 ? -15.203 -29.75 -24.469 1 95.25 169 TRP A O 1
ATOM 1422 N N . MET A 1 170 ? -14.422 -31.359 -23.062 1 95.88 170 MET A N 1
ATOM 1423 C CA . MET A 1 170 ? -15.461 -31.234 -22.062 1 95.88 170 MET A CA 1
ATOM 1424 C C . MET A 1 170 ? -14.867 -30.828 -20.703 1 95.88 170 MET A C 1
ATOM 1426 O O . MET A 1 170 ? -13.805 -31.328 -20.328 1 95.88 170 MET A O 1
ATOM 1430 N N . THR A 1 171 ? -15.57 -29.969 -20.047 1 97.38 171 THR A N 1
ATOM 1431 C CA . THR A 1 171 ? -15.117 -29.516 -18.734 1 97.38 171 THR A CA 1
ATOM 1432 C C . THR A 1 171 ? -16.141 -29.844 -17.656 1 97.38 171 THR A C 1
ATOM 1434 O O . THR A 1 171 ? -17.344 -29.609 -17.844 1 97.38 171 THR A O 1
ATOM 1437 N N . PHE A 1 172 ? -15.703 -30.422 -16.547 1 98.06 172 PHE A N 1
ATOM 1438 C CA . PHE A 1 172 ? -16.562 -30.781 -15.43 1 98.06 172 PHE A CA 1
ATOM 1439 C C . PHE A 1 172 ? -16.109 -30.109 -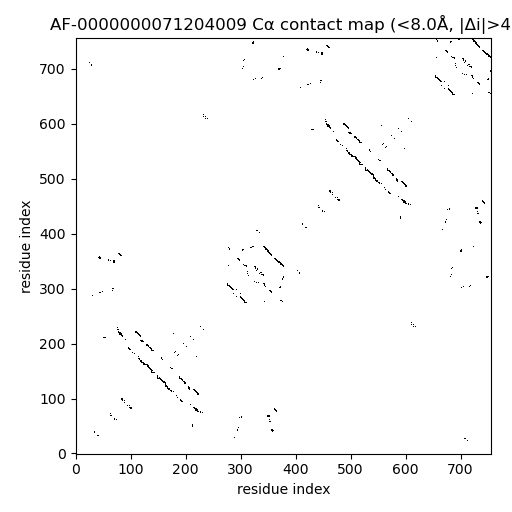14.148 1 98.06 172 PHE A C 1
ATOM 1441 O O . PHE A 1 172 ? -14.906 -30.047 -13.867 1 98.06 172 PHE A O 1
ATOM 1448 N N . ASN A 1 173 ? -17.047 -29.562 -13.406 1 98.25 173 ASN A N 1
ATOM 1449 C CA . ASN A 1 173 ? -16.734 -28.984 -12.109 1 98.25 173 ASN A CA 1
ATOM 1450 C C . ASN A 1 173 ? -16.578 -30.062 -11.039 1 98.25 173 ASN A C 1
ATOM 1452 O O . ASN A 1 173 ? -17.562 -30.688 -10.641 1 98.25 173 ASN A O 1
ATOM 1456 N N . VAL A 1 174 ? -15.383 -30.219 -10.578 1 98.12 174 VAL A N 1
ATOM 1457 C CA . VAL A 1 174 ? -15.133 -31.266 -9.586 1 98.12 174 VAL A CA 1
ATOM 1458 C C . VAL A 1 174 ? -14.578 -30.641 -8.312 1 98.12 174 VAL A C 1
ATOM 1460 O O . VAL A 1 174 ? -13.742 -31.234 -7.629 1 98.12 174 VAL A O 1
ATOM 1463 N N . THR A 1 175 ? -14.938 -29.422 -7.965 1 97.75 175 THR A N 1
ATOM 1464 C CA . THR A 1 175 ? -14.43 -28.641 -6.844 1 97.75 175 THR A CA 1
ATOM 1465 C C . THR A 1 175 ? -14.656 -29.375 -5.527 1 97.75 175 THR A C 1
ATOM 1467 O O . THR A 1 175 ? -13.75 -29.469 -4.695 1 97.75 175 THR A O 1
ATOM 1470 N N . THR A 1 176 ? -15.797 -29.938 -5.367 1 96.56 176 THR A N 1
ATOM 1471 C CA . THR A 1 176 ? -16.141 -30.594 -4.109 1 96.56 176 THR A CA 1
ATOM 1472 C C . THR A 1 176 ? -15.242 -31.797 -3.859 1 96.56 176 THR A C 1
ATOM 1474 O O . THR A 1 176 ? -14.789 -32.031 -2.736 1 96.56 176 THR A O 1
ATOM 1477 N N . ALA A 1 177 ? -14.961 -32.531 -4.871 1 97.06 177 ALA A N 1
ATOM 1478 C CA . ALA A 1 177 ? -14.109 -33.688 -4.73 1 97.06 177 ALA A CA 1
ATOM 1479 C C . ALA A 1 177 ? -12.68 -33.281 -4.367 1 97.06 177 ALA A C 1
ATOM 1481 O O . ALA A 1 177 ? -12.094 -33.844 -3.43 1 97.06 177 ALA A O 1
ATOM 1482 N N . VAL A 1 178 ? -12.211 -32.344 -5.074 1 97.25 178 VAL A N 1
ATOM 1483 C CA . VAL A 1 178 ? -10.828 -31.922 -4.867 1 97.25 178 VAL A CA 1
ATOM 1484 C C . VAL A 1 178 ? -10.68 -31.297 -3.484 1 97.25 178 VAL A C 1
ATOM 1486 O O . VAL A 1 178 ? -9.68 -31.516 -2.801 1 97.25 178 VAL A O 1
ATOM 1489 N N . LYS A 1 179 ? -11.633 -30.516 -3.092 1 95.38 179 LYS A N 1
ATOM 1490 C CA . LYS A 1 179 ? -11.617 -29.953 -1.745 1 95.38 179 LYS A CA 1
ATOM 1491 C C . LYS A 1 179 ? -11.539 -31.047 -0.688 1 95.38 179 LYS A C 1
ATOM 1493 O O . LYS A 1 179 ? -10.758 -30.953 0.263 1 95.38 179 LYS A O 1
ATOM 1498 N N . TYR A 1 180 ? -12.312 -32.031 -0.915 1 94.25 180 TYR A N 1
ATOM 1499 C CA . TYR A 1 180 ? -12.344 -33.156 0.015 1 94.25 180 TYR A CA 1
ATOM 1500 C C . TYR A 1 180 ? -11 -33.875 0.028 1 94.25 180 TYR A C 1
ATOM 1502 O O . TYR A 1 180 ? -10.477 -34.219 1.094 1 94.25 180 TYR A O 1
ATOM 1510 N N . TRP A 1 181 ? -10.383 -34.125 -1.118 1 95.75 181 TRP A N 1
ATOM 1511 C CA . TRP A 1 181 ? -9.125 -34.875 -1.224 1 95.75 181 TRP A CA 1
ATOM 1512 C C . TRP A 1 181 ? -7.973 -34.031 -0.647 1 95.75 181 TRP A C 1
ATOM 1514 O O . TRP A 1 181 ? -7 -34.594 -0.142 1 95.75 181 TRP A O 1
ATOM 1524 N N . ALA A 1 182 ? -8.094 -32.75 -0.792 1 92.88 182 ALA A N 1
ATOM 1525 C CA . ALA A 1 182 ? -7.074 -31.891 -0.208 1 92.88 182 ALA A CA 1
ATOM 1526 C C . ALA A 1 182 ? -7.066 -32 1.314 1 92.88 182 ALA A C 1
ATOM 1528 O O . ALA A 1 182 ? -6.008 -31.922 1.943 1 92.88 182 ALA A O 1
ATOM 1529 N N . LYS A 1 183 ? -8.164 -32.156 1.859 1 91.38 183 LYS A N 1
ATOM 1530 C CA . LYS A 1 183 ? -8.305 -32.281 3.305 1 91.38 183 LYS A CA 1
ATOM 1531 C C . LYS A 1 183 ? -7.984 -33.719 3.746 1 91.38 183 LYS A C 1
ATOM 1533 O O . LYS A 1 183 ? -7.348 -33.938 4.781 1 91.38 183 LYS A O 1
ATOM 1538 N N . TYR A 1 184 ? -8.453 -34.625 2.893 1 92.19 184 TYR A N 1
ATOM 1539 C CA . TYR A 1 184 ? -8.266 -36.031 3.205 1 92.19 184 TYR A CA 1
ATOM 1540 C C . TYR A 1 184 ? -7.637 -36.781 2.031 1 92.19 184 TYR A C 1
ATOM 1542 O O . TYR A 1 184 ? -8.32 -37.531 1.322 1 92.19 184 TYR A O 1
ATOM 1550 N N . PRO A 1 185 ? -6.359 -36.781 1.951 1 91.44 185 PRO A N 1
ATOM 1551 C CA . PRO A 1 185 ? -5.688 -37.375 0.795 1 91.44 185 PRO A CA 1
ATOM 1552 C C . PRO A 1 185 ? -5.848 -38.906 0.739 1 91.44 185 PRO A C 1
ATOM 1554 O O . PRO A 1 185 ? -5.852 -39.5 -0.347 1 91.44 185 PRO A O 1
ATOM 1557 N N . SER A 1 186 ? -6.012 -39.531 1.856 1 92.12 186 SER A N 1
ATOM 1558 C CA . SER A 1 186 ? -6.129 -41 1.904 1 92.12 186 SER A CA 1
ATOM 1559 C C . SER A 1 186 ? -7.473 -41.438 1.351 1 92.12 186 SER A C 1
ATOM 1561 O O . SER A 1 186 ? -7.641 -42.625 1.01 1 92.12 186 SER A O 1
ATOM 1563 N N . LYS A 1 187 ? -8.391 -40.5 1.232 1 93 187 LYS A N 1
ATOM 1564 C CA . LYS A 1 187 ? -9.727 -40.875 0.777 1 93 187 LYS A CA 1
ATOM 1565 C C . LYS A 1 187 ? -9.906 -40.562 -0.706 1 93 187 LYS A C 1
ATOM 1567 O O . LYS A 1 187 ? -11.039 -40.5 -1.203 1 93 187 LYS A O 1
ATOM 1572 N N . ASN A 1 188 ? -8.844 -40.312 -1.356 1 94.25 188 ASN A N 1
ATOM 1573 C CA . ASN A 1 188 ? -8.898 -40.094 -2.795 1 94.25 188 ASN A CA 1
ATOM 1574 C C . ASN A 1 188 ? -8.891 -41.375 -3.578 1 94.25 188 ASN A C 1
ATOM 1576 O O . ASN A 1 188 ? -7.832 -41.969 -3.791 1 94.25 188 ASN A O 1
ATOM 1580 N N . PHE A 1 189 ? -10.102 -41.75 -4.051 1 92.12 189 PHE A N 1
ATOM 1581 C CA . PHE A 1 189 ? -10.227 -43 -4.797 1 92.12 189 PHE A CA 1
ATOM 1582 C C . PHE A 1 189 ? -10.477 -42.719 -6.273 1 92.12 189 PHE A C 1
ATOM 1584 O O . PHE A 1 189 ? -10.781 -43.656 -7.039 1 92.12 189 PHE A O 1
ATOM 1591 N N . GLY A 1 190 ? -10.5 -41.469 -6.602 1 93.69 190 GLY A N 1
ATOM 1592 C CA . GLY A 1 190 ? -10.578 -41.125 -8.008 1 93.69 190 GLY A CA 1
ATOM 1593 C C . GLY A 1 190 ? -11.977 -40.75 -8.461 1 93.69 190 GLY A C 1
ATOM 1594 O O . GLY A 1 190 ? -12.883 -40.625 -7.637 1 93.69 190 GLY A O 1
ATOM 1595 N N . LEU A 1 191 ? -12.094 -40.438 -9.75 1 94.56 191 LEU A N 1
ATOM 1596 C CA . LEU A 1 191 ? -13.344 -40.062 -10.414 1 94.56 191 LEU A CA 1
ATOM 1597 C C . LEU A 1 191 ? -13.758 -41.125 -11.43 1 94.56 191 LEU A C 1
ATOM 1599 O O . LEU A 1 191 ? -12.906 -41.688 -12.117 1 94.56 191 LEU A O 1
ATOM 1603 N N . TRP A 1 192 ? -15.047 -41.312 -11.445 1 92.31 192 TRP A N 1
ATOM 1604 C CA . TRP A 1 192 ? -15.609 -42.25 -12.414 1 92.31 192 TRP A CA 1
ATOM 1605 C C . TRP A 1 192 ? -16.484 -41.531 -13.438 1 92.31 192 TRP A C 1
ATOM 1607 O O . TRP A 1 192 ? -17.344 -40.719 -13.07 1 92.31 192 TRP A O 1
ATOM 1617 N N . VAL A 1 193 ? -16.234 -41.844 -14.664 1 92.88 193 VAL A N 1
ATOM 1618 C CA . VAL A 1 193 ? -17.016 -41.25 -15.742 1 92.88 193 VAL A CA 1
ATOM 1619 C C . VAL A 1 193 ? -18.031 -42.25 -16.281 1 92.88 193 VAL A C 1
ATOM 1621 O O . VAL A 1 193 ? -17.656 -43.312 -16.75 1 92.88 193 VAL A O 1
ATOM 1624 N N . SER A 1 194 ? -19.297 -41.844 -16.172 1 92.25 194 SER A N 1
ATOM 1625 C CA . SER A 1 194 ? -20.391 -42.656 -16.703 1 92.25 194 SER A CA 1
ATOM 1626 C C . SER A 1 194 ? -20.984 -42.031 -17.953 1 92.25 194 SER A C 1
ATOM 1628 O O . SER A 1 194 ? -21.188 -40.812 -18 1 92.25 194 SER A O 1
ATOM 1630 N N . ILE A 1 195 ? -21.281 -42.906 -18.938 1 92.88 195 ILE A N 1
ATOM 1631 C CA . ILE A 1 195 ? -21.812 -42.406 -20.203 1 92.88 195 ILE A CA 1
ATOM 1632 C C . ILE A 1 195 ? -23.188 -43.062 -20.469 1 92.88 195 ILE A C 1
ATOM 1634 O O . ILE A 1 195 ? -23.344 -44.281 -20.375 1 92.88 195 ILE A O 1
ATOM 1638 N N . ARG A 1 196 ? -24.172 -42.125 -20.734 1 92.94 196 ARG A N 1
ATOM 1639 C CA . ARG A 1 196 ? -25.5 -42.562 -21.172 1 92.94 196 ARG A CA 1
ATOM 1640 C C . ARG A 1 196 ? -25.812 -42 -22.562 1 92.94 196 ARG A C 1
ATOM 1642 O O . ARG A 1 196 ? -25.656 -40.812 -22.812 1 92.94 196 ARG A O 1
ATOM 1649 N N . GLY A 1 197 ? -26.266 -42.875 -23.359 1 90.38 197 GLY A N 1
ATOM 1650 C CA . GLY A 1 197 ? -26.578 -42.438 -24.719 1 90.38 197 GLY A CA 1
ATOM 1651 C C . GLY A 1 197 ? -28.062 -42.188 -24.938 1 90.38 197 GLY A C 1
ATOM 1652 O O . GLY A 1 197 ? -28.906 -42.938 -24.406 1 90.38 197 GLY A O 1
ATOM 1653 N N . HIS A 1 198 ? -28.281 -41.062 -25.531 1 90.31 198 HIS A N 1
ATOM 1654 C CA . HIS A 1 198 ? -29.625 -40.75 -26.016 1 90.31 198 HIS A CA 1
ATOM 1655 C C . HIS A 1 198 ? -29.688 -40.844 -27.531 1 90.31 198 HIS A C 1
ATOM 1657 O O . HIS A 1 198 ? -29.266 -39.906 -28.234 1 90.31 198 HIS A O 1
ATOM 1663 N N . ASN A 1 199 ? -30.219 -41.906 -28.078 1 86.62 199 ASN A N 1
ATOM 1664 C CA . ASN A 1 199 ? -30.234 -42.188 -29.5 1 86.62 199 ASN A CA 1
ATOM 1665 C C . ASN A 1 199 ? -28.828 -42.375 -30.062 1 86.62 199 ASN A C 1
ATOM 1667 O O . ASN A 1 199 ? -28.531 -41.938 -31.172 1 86.62 199 ASN A O 1
ATOM 1671 N N . ALA A 1 200 ? -27.938 -42.719 -29.219 1 86.5 200 ALA A N 1
ATOM 1672 C CA . ALA A 1 200 ? -26.547 -43.062 -29.547 1 86.5 200 ALA A CA 1
ATOM 1673 C C . ALA A 1 200 ? -26 -44.125 -28.625 1 86.5 200 ALA A C 1
ATOM 1675 O O . ALA A 1 200 ? -26.172 -44.062 -27.406 1 86.5 200 ALA A O 1
ATOM 1676 N N . PRO A 1 201 ? -25.422 -45.062 -29.188 1 88.56 201 PRO A N 1
ATOM 1677 C CA . PRO A 1 201 ? -24.844 -46.094 -28.312 1 88.56 201 PRO A CA 1
ATOM 1678 C C . PRO A 1 201 ? -23.672 -45.562 -27.469 1 88.56 201 PRO A C 1
ATOM 1680 O O . PRO A 1 201 ? -22.797 -44.875 -28 1 88.56 201 PRO A O 1
ATOM 1683 N N . PRO A 1 202 ? -23.625 -45.844 -26.25 1 87.75 202 PRO A N 1
ATOM 1684 C CA . PRO A 1 202 ? -22.531 -45.406 -25.375 1 87.75 202 PRO A CA 1
ATOM 1685 C C . PRO A 1 202 ? -21.156 -45.844 -25.844 1 87.75 202 PRO A C 1
ATOM 1687 O O . PRO A 1 202 ? -20.156 -45.219 -25.516 1 87.75 202 PRO A O 1
ATOM 1690 N N . SER A 1 203 ? -21.141 -46.906 -26.625 1 87.5 203 SER A N 1
ATOM 1691 C CA . SER A 1 203 ? -19.875 -47.469 -27.109 1 87.5 203 SER A CA 1
ATOM 1692 C C . SER A 1 203 ? -19.203 -46.5 -28.094 1 87.5 203 SER A C 1
ATOM 1694 O O . SER A 1 203 ? -18.016 -46.625 -28.375 1 87.5 203 SER A O 1
ATOM 1696 N N . ASP A 1 204 ? -19.984 -45.562 -28.578 1 89.19 204 ASP A N 1
ATOM 1697 C CA . ASP A 1 204 ? -19.422 -44.625 -29.531 1 89.19 204 ASP A CA 1
ATOM 1698 C C . ASP A 1 204 ? -18.719 -43.469 -28.828 1 89.19 204 ASP A C 1
ATOM 1700 O O . ASP A 1 204 ? -18.031 -42.656 -29.453 1 89.19 204 ASP A O 1
ATOM 1704 N N . PHE A 1 205 ? -18.859 -43.406 -27.547 1 89.88 205 PHE A N 1
ATOM 1705 C CA . PHE A 1 205 ? -18.188 -42.375 -26.781 1 89.88 205 PHE A CA 1
ATOM 1706 C C . PHE A 1 205 ? -16.766 -42.812 -26.391 1 89.88 205 PHE A C 1
ATOM 1708 O O . PHE A 1 205 ? -16.594 -43.812 -25.656 1 89.88 205 PHE A O 1
ATOM 1715 N N . HIS A 1 206 ? -15.773 -42.062 -26.875 1 89.44 206 HIS A N 1
ATOM 1716 C CA . HIS A 1 206 ? -14.383 -42.406 -26.594 1 89.44 206 HIS A CA 1
ATOM 1717 C C . HIS A 1 206 ? -13.633 -41.188 -26.016 1 89.44 206 HIS A C 1
ATOM 1719 O O . HIS A 1 206 ? -13.68 -40.094 -26.578 1 89.44 206 HIS A O 1
ATOM 1725 N N . VAL A 1 207 ? -12.977 -41.5 -24.891 1 90.38 207 VAL A N 1
ATOM 1726 C CA . VAL A 1 207 ? -12.117 -40.5 -24.297 1 90.38 207 VAL A CA 1
ATOM 1727 C C . VAL A 1 207 ? -10.703 -40.625 -24.859 1 90.38 207 VAL A C 1
ATOM 1729 O O . VAL A 1 207 ? -10.141 -41.719 -24.922 1 90.38 207 VAL A O 1
ATOM 1732 N N . ALA A 1 208 ? -10.219 -39.5 -25.344 1 89.69 208 ALA A N 1
ATOM 1733 C CA . ALA A 1 208 ? -8.852 -39.5 -25.844 1 89.69 208 ALA A CA 1
ATOM 1734 C C . ALA A 1 208 ? -7.848 -39.781 -24.734 1 89.69 208 ALA A C 1
ATOM 1736 O O . ALA A 1 208 ? -8 -39.312 -23.609 1 89.69 208 ALA A O 1
ATOM 1737 N N . THR A 1 209 ? -6.879 -40.688 -25.078 1 84.56 209 THR A N 1
ATOM 1738 C CA . THR A 1 209 ? -5.82 -41 -24.125 1 84.56 209 THR A CA 1
ATOM 1739 C C . THR A 1 209 ? -4.445 -40.719 -24.734 1 84.56 209 THR A C 1
ATOM 1741 O O . THR A 1 209 ? -4.238 -40.938 -25.922 1 84.56 209 THR A O 1
ATOM 1744 N N . GLY A 1 210 ? -3.588 -40.031 -23.984 1 80.19 210 GLY A N 1
ATOM 1745 C CA . GLY A 1 210 ? -2.213 -39.844 -24.406 1 80.19 210 GLY A CA 1
ATOM 1746 C C . GLY A 1 210 ? -1.932 -38.406 -24.875 1 80.19 210 GLY A C 1
ATOM 1747 O O . GLY A 1 210 ? -2.824 -37.719 -25.375 1 80.19 210 GLY A O 1
ATOM 1748 N N . GLY A 1 211 ? -0.753 -38.062 -24.609 1 79.19 211 GLY A N 1
ATOM 1749 C CA . GLY A 1 211 ? -0.26 -36.75 -25.062 1 79.19 211 GLY A CA 1
ATOM 1750 C C . GLY A 1 211 ? -0.958 -35.594 -24.391 1 79.19 211 GLY A C 1
ATOM 1751 O O . GLY A 1 211 ? -1.163 -35.594 -23.172 1 79.19 211 GLY A O 1
ATOM 1752 N N . ARG A 1 212 ? -1.351 -34.594 -25.359 1 84.62 212 ARG A N 1
ATOM 1753 C CA . ARG A 1 212 ? -1.935 -33.344 -24.875 1 84.62 212 ARG A CA 1
ATOM 1754 C C . ARG A 1 212 ? -3.438 -33.469 -24.672 1 84.62 212 ARG A C 1
ATOM 1756 O O . ARG A 1 212 ? -4.074 -32.594 -24.062 1 84.62 212 ARG A O 1
ATOM 1763 N N . LYS A 1 213 ? -3.959 -34.625 -25.125 1 89 213 LYS A N 1
ATOM 1764 C CA . LYS A 1 213 ? -5.406 -34.781 -25.047 1 89 213 LYS A CA 1
ATOM 1765 C C . LYS A 1 213 ? -5.793 -35.719 -23.906 1 89 213 LYS A C 1
ATOM 1767 O O . LYS A 1 213 ? -6.965 -36.062 -23.75 1 89 213 LYS A O 1
ATOM 1772 N N . ASP A 1 214 ? -4.742 -36.125 -23.172 1 90.31 214 ASP A N 1
ATOM 1773 C CA . ASP A 1 214 ? -5.035 -36.938 -21.984 1 90.31 214 ASP A CA 1
ATOM 1774 C C . ASP A 1 214 ? -5.848 -36.125 -20.969 1 90.31 214 ASP A C 1
ATOM 1776 O O . ASP A 1 214 ? -5.625 -34.938 -20.781 1 90.31 214 ASP A O 1
ATOM 1780 N N . PRO A 1 215 ? -6.801 -36.781 -20.297 1 93.75 215 PRO A N 1
ATOM 1781 C CA . PRO A 1 215 ? -7.566 -36.094 -19.266 1 93.75 215 PRO A CA 1
ATOM 1782 C C . PRO A 1 215 ? -6.68 -35.5 -18.172 1 93.75 215 PRO A C 1
ATOM 1784 O O . PRO A 1 215 ? -5.691 -36.125 -17.766 1 93.75 215 PRO A O 1
ATOM 1787 N N . PHE A 1 216 ? -6.957 -34.344 -17.781 1 95.69 216 PHE A N 1
ATOM 1788 C CA . PHE A 1 216 ? -6.191 -33.719 -16.719 1 95.69 216 PHE A CA 1
ATOM 1789 C C . PHE A 1 216 ? -7.094 -32.875 -15.812 1 95.69 216 PHE A C 1
ATOM 1791 O O . PHE A 1 216 ? -8.227 -32.562 -16.188 1 95.69 216 PHE A O 1
ATOM 1798 N N . LEU A 1 217 ? -6.602 -32.719 -14.602 1 97.5 217 LEU A N 1
ATOM 1799 C CA . LEU A 1 217 ? -7.305 -32 -13.555 1 97.5 217 LEU A CA 1
ATOM 1800 C C . LEU A 1 217 ? -6.633 -30.656 -13.289 1 97.5 217 LEU A C 1
ATOM 1802 O O . LEU A 1 217 ? -5.41 -30.594 -13.133 1 97.5 217 LEU A O 1
ATOM 1806 N N . VAL A 1 218 ? -7.43 -29.578 -13.328 1 97.75 218 VAL A N 1
ATOM 1807 C CA . VAL A 1 218 ? -6.906 -28.25 -13.039 1 97.75 218 VAL A CA 1
ATOM 1808 C C . VAL A 1 218 ? -7.504 -27.734 -11.727 1 97.75 218 VAL A C 1
ATOM 1810 O O . VAL A 1 218 ? -8.727 -27.703 -11.57 1 97.75 218 VAL A O 1
ATOM 1813 N N . GLU A 1 219 ? -6.66 -27.406 -10.891 1 97 219 GLU A N 1
ATOM 1814 C CA . GLU A 1 219 ? -7.07 -26.859 -9.594 1 97 219 GLU A CA 1
ATOM 1815 C C . GLU A 1 219 ? -6.688 -25.391 -9.469 1 97 219 GLU A C 1
ATOM 1817 O O . GLU A 1 219 ? -5.543 -25.016 -9.734 1 97 219 GLU A O 1
ATOM 1822 N N . PHE A 1 220 ? -7.68 -24.578 -9.117 1 95.19 220 PHE A N 1
ATOM 1823 C CA . PHE A 1 220 ? -7.473 -23.156 -8.867 1 95.19 220 PHE A CA 1
ATOM 1824 C C . PHE A 1 220 ? -7.449 -22.859 -7.371 1 95.19 220 PHE A C 1
ATOM 1826 O O . PHE A 1 220 ? -8.484 -22.938 -6.703 1 95.19 220 PHE A O 1
ATOM 1833 N N . GLY A 1 221 ? -6.242 -22.516 -6.961 1 92.75 221 GLY A N 1
ATOM 1834 C CA . GLY A 1 221 ? -6.086 -22.281 -5.535 1 92.75 221 GLY A CA 1
ATOM 1835 C C . GLY A 1 221 ? -5.859 -20.812 -5.203 1 92.75 221 GLY A C 1
ATOM 1836 O O . GLY A 1 221 ? -5.457 -20.031 -6.066 1 92.75 221 GLY A O 1
ATOM 1837 N N . ILE A 1 222 ? -6.242 -20.484 -3.918 1 87.31 222 ILE A N 1
ATOM 1838 C CA . ILE A 1 222 ? -6.008 -19.141 -3.402 1 87.31 222 ILE A CA 1
ATOM 1839 C C . ILE A 1 222 ? -5.27 -19.219 -2.068 1 87.31 222 ILE A C 1
ATOM 1841 O O . ILE A 1 222 ? -5.664 -19.984 -1.18 1 87.31 222 ILE A O 1
ATOM 1845 N N . ASP A 1 223 ? -4.195 -18.516 -2.164 1 78.25 223 ASP A N 1
ATOM 1846 C CA . ASP A 1 223 ? -3.486 -18.375 -0.895 1 78.25 223 ASP A CA 1
ATOM 1847 C C . ASP A 1 223 ? -4.004 -17.172 -0.108 1 78.25 223 ASP A C 1
ATOM 1849 O O . ASP A 1 223 ? -3.809 -16.031 -0.516 1 78.25 223 ASP A O 1
ATOM 1853 N N . ARG A 1 224 ? -4.598 -17.344 0.945 1 70.62 224 ARG A N 1
ATOM 1854 C CA . ARG A 1 224 ? -5.23 -16.281 1.712 1 70.62 224 ARG A CA 1
ATOM 1855 C C . ARG A 1 224 ? -4.191 -15.32 2.283 1 70.62 224 ARG A C 1
ATOM 1857 O O . ARG A 1 224 ? -4.398 -14.109 2.299 1 70.62 224 ARG A O 1
ATOM 1864 N N . ALA A 1 225 ? -3.143 -15.914 2.736 1 67.19 225 ALA A N 1
ATOM 1865 C CA . ALA A 1 225 ? -2.113 -15.062 3.324 1 67.19 225 ALA A CA 1
ATOM 1866 C C . ALA A 1 225 ? -1.553 -14.086 2.293 1 67.19 225 ALA A C 1
ATOM 1868 O O . ALA A 1 225 ? -1.378 -12.898 2.58 1 67.19 225 ALA A O 1
ATOM 1869 N N . LYS A 1 226 ? -1.407 -14.586 1.113 1 66 226 LYS A N 1
ATOM 1870 C CA . LYS A 1 226 ? -0.837 -13.758 0.054 1 66 226 LYS A CA 1
ATOM 1871 C C . LYS A 1 226 ? -1.865 -12.773 -0.487 1 66 226 LYS A C 1
ATOM 1873 O O . LYS A 1 226 ? -1.518 -11.648 -0.866 1 66 226 LYS A O 1
ATOM 1878 N N . LEU A 1 227 ? -3.076 -13.297 -0.544 1 64.62 227 LEU A N 1
ATOM 1879 C CA . LEU A 1 227 ? -4.148 -12.414 -0.979 1 64.62 227 LEU A CA 1
ATOM 1880 C C . LEU A 1 227 ? -4.262 -11.203 -0.057 1 64.62 227 LEU A C 1
ATOM 1882 O O . LEU A 1 227 ? -4.457 -10.078 -0.522 1 64.62 227 LEU A O 1
ATOM 1886 N N . GLN A 1 228 ? -4.105 -11.508 1.098 1 61.88 228 GLN A N 1
ATOM 1887 C CA . GLN A 1 228 ? -4.191 -10.422 2.074 1 61.88 228 GLN A CA 1
ATOM 1888 C C . GLN A 1 228 ? -3.012 -9.469 1.943 1 61.88 228 GLN A C 1
ATOM 1890 O O . GLN A 1 228 ? -3.184 -8.25 2.018 1 61.88 228 GLN A O 1
ATOM 1895 N N . LYS A 1 229 ? -1.893 -10.125 1.595 1 60.16 229 LYS A N 1
ATOM 1896 C CA . LYS A 1 229 ? -0.708 -9.297 1.394 1 60.16 229 LYS A CA 1
ATOM 1897 C C . LYS A 1 229 ? -0.83 -8.461 0.121 1 60.16 229 LYS A C 1
ATOM 1899 O O . LYS A 1 229 ? -0.49 -7.277 0.113 1 60.16 229 LYS A O 1
ATOM 1904 N N . ALA A 1 230 ? -1.288 -9.109 -1.012 1 59.56 230 ALA A N 1
ATOM 1905 C CA . ALA A 1 230 ? -1.428 -8.445 -2.305 1 59.56 230 ALA A CA 1
ATOM 1906 C C . ALA A 1 230 ? -2.479 -7.344 -2.244 1 59.56 230 ALA A C 1
ATOM 1908 O O . ALA A 1 230 ? -2.303 -6.277 -2.84 1 59.56 230 ALA A O 1
ATOM 1909 N N . LYS A 1 231 ? -3.596 -7.684 -1.825 1 54.69 231 LYS A N 1
ATOM 1910 C CA . LYS A 1 231 ? -4.633 -6.664 -1.685 1 54.69 231 LYS A CA 1
ATOM 1911 C C . LYS A 1 231 ? -4.102 -5.438 -0.951 1 54.69 231 LYS A C 1
ATOM 1913 O O . LYS A 1 231 ? -4.457 -4.305 -1.284 1 54.69 231 LYS A O 1
ATOM 1918 N N . ARG A 1 232 ? -3.145 -5.844 -0.245 1 51.12 232 ARG A N 1
ATOM 1919 C CA . ARG A 1 232 ? -2.504 -4.766 0.497 1 51.12 232 ARG A CA 1
ATOM 1920 C C . ARG A 1 232 ? -1.647 -3.9 -0.422 1 51.12 232 ARG A C 1
ATOM 1922 O O . ARG A 1 232 ? -1.676 -2.672 -0.332 1 51.12 232 ARG A O 1
ATOM 1929 N N . VAL A 1 233 ? -1.034 -4.602 -1.516 1 52.22 233 VAL A N 1
ATOM 1930 C CA . VAL A 1 233 ? -0.135 -3.949 -2.461 1 52.22 233 VAL A CA 1
ATOM 1931 C C . VAL A 1 233 ? -0.947 -3.264 -3.559 1 52.22 233 VAL A C 1
ATOM 1933 O O . VAL A 1 233 ? -0.633 -2.141 -3.961 1 52.22 233 VAL A O 1
ATOM 1936 N N . ARG A 1 234 ? -1.958 -3.973 -4.332 1 49.41 234 ARG A N 1
ATOM 1937 C CA . ARG A 1 234 ? -2.746 -3.459 -5.449 1 49.41 234 ARG A CA 1
ATOM 1938 C C . ARG A 1 234 ? -3.561 -2.24 -5.027 1 49.41 234 ARG A C 1
ATOM 1940 O O . ARG A 1 234 ? -3.742 -1.308 -5.812 1 49.41 234 ARG A O 1
ATOM 1947 N N . VAL A 1 235 ? -4.23 -2.359 -4.141 1 43.47 235 VAL A N 1
ATOM 1948 C CA . VAL A 1 235 ? -4.973 -1.187 -3.691 1 43.47 235 VAL A CA 1
ATOM 1949 C C . VAL A 1 235 ? -4.039 0.02 -3.621 1 43.47 235 VAL A C 1
ATOM 1951 O O . VAL A 1 235 ? -4.441 1.143 -3.936 1 43.47 235 VAL A O 1
ATOM 1954 N N . GLU A 1 236 ? -2.834 -0.334 -3.727 1 42.97 236 GLU A N 1
ATOM 1955 C CA . GLU A 1 236 ? -1.787 0.683 -3.773 1 42.97 236 GLU A CA 1
ATOM 1956 C C . GLU A 1 236 ? -1.611 1.228 -5.188 1 42.97 236 GLU A C 1
ATOM 1958 O O . GLU A 1 236 ? -1.411 2.43 -5.375 1 42.97 236 GLU A O 1
ATOM 1963 N N . GLU A 1 237 ? -1.691 0.394 -6.316 1 46.16 237 GLU A N 1
ATOM 1964 C CA . GLU A 1 237 ? -1.393 0.729 -7.703 1 46.16 237 GLU A CA 1
ATOM 1965 C C . GLU A 1 237 ? -2.588 1.393 -8.383 1 46.16 237 GLU A C 1
ATOM 1967 O O . GLU A 1 237 ? -2.422 2.295 -9.203 1 46.16 237 GLU A O 1
ATOM 1972 N N . LYS A 1 238 ? -3.854 0.892 -8.469 1 43.34 238 LYS A N 1
ATOM 1973 C CA . LYS A 1 238 ? -4.984 1.367 -9.258 1 43.34 238 LYS A CA 1
ATOM 1974 C C . LYS A 1 238 ? -5.328 2.812 -8.906 1 43.34 238 LYS A C 1
ATOM 1976 O O . LYS A 1 238 ? -5.805 3.566 -9.758 1 43.34 238 LYS A O 1
ATOM 1981 N N . SER A 1 239 ? -5.215 3.275 -7.957 1 35.56 239 SER A N 1
ATOM 1982 C CA . SER A 1 239 ? -5.602 4.648 -7.656 1 35.56 239 SER A CA 1
ATOM 1983 C C . SER A 1 239 ? -4.703 5.648 -8.383 1 35.56 239 SER A C 1
ATOM 1985 O O . SER A 1 239 ? -5 6.844 -8.422 1 35.56 239 SER A O 1
ATOM 1987 N N . THR A 1 240 ? -3.625 5.25 -9.07 1 35.06 240 THR A N 1
ATOM 1988 C CA . THR A 1 240 ? -2.783 6.121 -9.883 1 35.06 240 THR A CA 1
ATOM 1989 C C . THR A 1 240 ? -3.328 6.227 -11.305 1 35.06 240 THR A C 1
ATOM 1991 O O . THR A 1 240 ? -3.131 7.238 -11.977 1 35.06 240 THR A O 1
ATOM 1994 N N . LYS A 1 241 ? -3.836 5.176 -11.953 1 39.84 241 LYS A N 1
ATOM 1995 C CA . LYS A 1 241 ? -4.125 5.25 -13.383 1 39.84 241 LYS A CA 1
ATOM 1996 C C . LYS A 1 241 ? -5.348 6.121 -13.648 1 39.84 241 LYS A C 1
ATOM 1998 O O . LYS A 1 241 ? -5.602 6.512 -14.797 1 39.84 241 LYS A O 1
ATOM 2003 N N . LYS A 1 242 ? -6.324 6.312 -12.922 1 33.78 242 LYS A N 1
ATOM 2004 C CA . LYS A 1 242 ? -7.488 6.957 -13.516 1 33.78 242 LYS A CA 1
ATOM 2005 C C . LYS A 1 242 ? -7.234 8.445 -13.742 1 33.78 242 LYS A C 1
ATOM 2007 O O . LYS A 1 242 ? -8.062 9.141 -14.336 1 33.78 242 LYS A O 1
ATOM 2012 N N . LYS A 1 243 ? -6.254 9.125 -13.164 1 36.28 243 LYS A N 1
ATOM 2013 C CA . LYS A 1 243 ? -6.25 10.562 -13.391 1 36.28 243 LYS A CA 1
ATOM 2014 C C . LYS A 1 243 ? -5.719 10.906 -14.781 1 36.28 243 LYS A C 1
ATOM 2016 O O . LYS A 1 243 ? -5.633 12.078 -15.148 1 36.28 243 LYS A O 1
ATOM 2021 N N . GLY A 1 244 ? -5.141 9.898 -15.609 1 29.41 244 GLY A N 1
ATOM 2022 C CA . GLY A 1 244 ? -4.535 10.477 -16.797 1 29.41 244 GLY A CA 1
ATOM 2023 C C . GLY A 1 244 ? -5.551 10.906 -17.844 1 29.41 244 GLY A C 1
ATOM 2024 O O . GLY A 1 244 ? -5.184 11.359 -18.922 1 29.41 244 GLY A O 1
ATOM 2025 N N . LYS A 1 245 ? -6.812 10.312 -17.781 1 31.36 245 LYS A N 1
ATOM 2026 C CA . LYS A 1 245 ? -7.434 10.516 -19.078 1 31.36 245 LYS A CA 1
ATOM 2027 C C . LYS A 1 245 ? -7.992 11.93 -19.219 1 31.36 245 LYS A C 1
ATOM 2029 O O . LYS A 1 245 ? -8.531 12.297 -20.266 1 31.36 245 LYS A O 1
ATOM 2034 N N . SER A 1 246 ? -8.305 12.641 -18.125 1 27.12 246 SER A N 1
ATOM 2035 C CA . SER A 1 246 ? -9.305 13.594 -18.594 1 27.12 246 SER A CA 1
ATOM 2036 C C . SER A 1 246 ? -8.656 14.742 -19.359 1 27.12 246 SER A C 1
ATOM 2038 O O . SER A 1 246 ? -9.352 15.625 -19.875 1 27.12 246 SER A O 1
ATOM 2040 N N . SER A 1 247 ? -7.453 15.281 -18.938 1 26.73 247 SER A N 1
ATOM 2041 C CA . SER A 1 247 ? -7.262 16.656 -19.391 1 26.73 247 SER A CA 1
ATOM 2042 C C . SER A 1 247 ? -6.965 16.688 -20.891 1 26.73 247 SER A C 1
ATOM 2044 O O . SER A 1 247 ? -5.812 16.562 -21.312 1 26.73 247 SER A O 1
ATOM 2046 N N . LYS A 1 248 ? -7.859 16.047 -21.703 1 26.98 248 LYS A N 1
ATOM 2047 C CA . LYS A 1 248 ? -7.586 16.219 -23.125 1 26.98 248 LYS A CA 1
ATOM 2048 C C . LYS A 1 248 ? -7.246 17.672 -23.438 1 26.98 248 LYS A C 1
ATOM 2050 O O . LYS A 1 248 ? -6.219 17.953 -24.062 1 26.98 248 LYS A O 1
ATOM 2055 N N . GLU A 1 249 ? -8.18 18.5 -24.047 1 23.81 249 GLU A N 1
ATOM 2056 C CA . GLU A 1 249 ? -8.086 19.109 -25.375 1 23.81 249 GLU A CA 1
ATOM 2057 C C . GLU A 1 249 ? -7.707 20.594 -25.266 1 23.81 249 GLU A C 1
ATOM 2059 O O . GLU A 1 249 ? -7.852 21.344 -26.234 1 23.81 249 GLU A O 1
ATOM 2064 N N . VAL A 1 250 ? -7.5 21.25 -24.094 1 25.73 250 VAL A N 1
ATOM 2065 C CA . VAL A 1 250 ? -7.605 22.672 -24.359 1 25.73 250 VAL A CA 1
ATOM 2066 C C . VAL A 1 250 ? -6.492 23.109 -25.312 1 25.73 250 VAL A C 1
ATOM 2068 O O . VAL A 1 250 ? -5.32 22.781 -25.094 1 25.73 250 VAL A O 1
ATOM 2071 N N . ASP A 1 251 ? -6.852 23.531 -26.562 1 22.25 251 ASP A N 1
ATOM 2072 C CA . ASP A 1 251 ? -6.234 24.047 -27.797 1 22.25 251 ASP A CA 1
ATOM 2073 C C . ASP A 1 251 ? -5.395 25.281 -27.5 1 22.25 251 ASP A C 1
ATOM 2075 O O . ASP A 1 251 ? -5.914 26.297 -27.031 1 22.25 251 ASP A O 1
ATOM 2079 N N . ARG A 1 252 ? -4.129 25.125 -26.938 1 24.02 252 ARG A N 1
ATOM 2080 C CA . ARG A 1 252 ? -3.146 26.172 -26.641 1 24.02 252 ARG A CA 1
ATOM 2081 C C . ARG A 1 252 ? -2.775 26.953 -27.891 1 24.02 252 ARG A C 1
ATOM 2083 O O . ARG A 1 252 ? -1.996 26.469 -28.719 1 24.02 252 ARG A O 1
ATOM 2090 N N . ASN A 1 253 ? -3.773 27.625 -28.562 1 20.62 253 ASN A N 1
ATOM 2091 C CA . ASN A 1 253 ? -3.178 28.219 -29.75 1 20.62 253 ASN A CA 1
ATOM 2092 C C . ASN A 1 253 ? -2.051 29.188 -29.391 1 20.62 253 ASN A C 1
ATOM 2094 O O . ASN A 1 253 ? -1.032 29.25 -30.094 1 20.62 253 ASN A O 1
ATOM 2098 N N . PRO A 1 254 ? -2.184 30.094 -28.312 1 25.36 254 PRO A N 1
ATOM 2099 C CA . PRO A 1 254 ? -1.718 31.391 -28.781 1 25.36 254 PRO A CA 1
ATOM 2100 C C . PRO A 1 254 ? -0.199 31.453 -28.938 1 25.36 254 PRO A C 1
ATOM 2102 O O . PRO A 1 254 ? 0.522 30.734 -28.25 1 25.36 254 PRO A O 1
ATOM 2105 N N . THR A 1 255 ? 0.4 32.094 -29.953 1 21.52 255 THR A N 1
ATOM 2106 C CA . THR A 1 255 ? 1.657 32.312 -30.656 1 21.52 255 THR A CA 1
ATOM 2107 C C . THR A 1 255 ? 2.592 33.188 -29.844 1 21.52 255 THR A C 1
ATOM 2109 O O . THR A 1 255 ? 3.678 33.531 -30.297 1 21.52 255 THR A O 1
ATOM 2112 N N . VAL A 1 256 ? 2.375 33.406 -28.5 1 22.92 256 VAL A N 1
ATOM 2113 C CA . VAL A 1 256 ? 3.125 34.594 -28.125 1 22.92 256 VAL A CA 1
ATOM 2114 C C . VAL A 1 256 ? 4.617 34.344 -28.359 1 22.92 256 VAL A C 1
ATOM 2116 O O . VAL A 1 256 ? 5.109 33.25 -28.188 1 22.92 256 VAL A O 1
ATOM 2119 N N . ASP A 1 257 ? 5.285 35.406 -28.906 1 21.66 257 ASP A N 1
ATOM 2120 C CA . ASP A 1 257 ? 6.613 35.719 -29.422 1 21.66 257 ASP A CA 1
ATOM 2121 C C . ASP A 1 257 ? 7.664 35.625 -28.328 1 21.66 257 ASP A C 1
ATOM 2123 O O . ASP A 1 257 ? 7.527 36.25 -27.281 1 21.66 257 ASP A O 1
ATOM 2127 N N . LYS A 1 258 ? 8.43 34.5 -28.219 1 21.64 258 LYS A N 1
ATOM 2128 C CA . LYS A 1 258 ? 9.445 34 -27.297 1 21.64 258 LYS A CA 1
ATOM 2129 C C . LYS A 1 258 ? 10.695 34.875 -27.328 1 21.64 258 LYS A C 1
ATOM 2131 O O . LYS A 1 258 ? 11.594 34.656 -28.141 1 21.64 258 LYS A O 1
ATOM 2136 N N . LYS A 1 259 ? 10.539 36.25 -27.281 1 23.36 259 LYS A N 1
ATOM 2137 C CA . LYS A 1 259 ? 11.852 36.906 -27.438 1 23.36 259 LYS A CA 1
ATOM 2138 C C . LYS A 1 259 ? 12.82 36.406 -26.359 1 23.36 259 LYS A C 1
ATOM 2140 O O . LYS A 1 259 ? 12.414 36.062 -25.25 1 23.36 259 LYS A O 1
ATOM 2145 N N . SER A 1 260 ? 14.195 36.25 -26.688 1 22.42 260 SER A N 1
ATOM 2146 C CA . SER A 1 260 ? 15.492 35.656 -26.391 1 22.42 260 SER A CA 1
ATOM 2147 C C . SER A 1 260 ? 16.109 36.281 -25.141 1 22.42 260 SER A C 1
ATOM 2149 O O . SER A 1 260 ? 17.219 36.844 -25.219 1 22.42 260 SER A O 1
ATOM 2151 N N . ALA A 1 261 ? 15.391 36.562 -24 1 24.44 261 ALA A N 1
ATOM 2152 C CA . ALA A 1 261 ? 16.25 37.25 -23.047 1 24.44 261 ALA A CA 1
ATOM 2153 C C . ALA A 1 261 ? 17.516 36.438 -22.766 1 24.44 261 ALA A C 1
ATOM 2155 O O . ALA A 1 261 ? 17.453 35.219 -22.578 1 24.44 261 ALA A O 1
ATOM 2156 N N . ASP A 1 262 ? 18.672 36.906 -23.141 1 23.22 262 ASP A N 1
ATOM 2157 C CA . ASP A 1 262 ? 20.078 36.5 -23.078 1 23.22 262 ASP A CA 1
ATOM 2158 C C . ASP A 1 262 ? 20.516 36.281 -21.641 1 23.22 262 ASP A C 1
ATOM 2160 O O . ASP A 1 262 ? 21.078 37.188 -21.016 1 23.22 262 ASP A O 1
ATOM 2164 N N . THR A 1 263 ? 19.609 35.781 -20.75 1 24.95 263 THR A N 1
ATOM 2165 C CA . THR A 1 263 ? 20.125 35.812 -19.391 1 24.95 263 THR A CA 1
ATOM 2166 C C . THR A 1 263 ? 21.422 35.031 -19.266 1 24.95 263 THR A C 1
ATOM 2168 O O . THR A 1 263 ? 21.484 33.875 -19.703 1 24.95 263 THR A O 1
ATOM 2171 N N . SER A 1 264 ? 22.594 35.625 -18.922 1 26.25 264 SER A N 1
ATOM 2172 C CA . SER A 1 264 ? 23.953 35.188 -18.625 1 26.25 264 SER A CA 1
ATOM 2173 C C . SER A 1 264 ? 23.969 34.156 -17.531 1 26.25 264 SER A C 1
ATOM 2175 O O . SER A 1 264 ? 23.672 34.438 -16.375 1 26.25 264 SER A O 1
ATOM 2177 N N . VAL A 1 265 ? 23.484 32.938 -17.797 1 27.56 265 VAL A N 1
ATOM 2178 C CA . VAL A 1 265 ? 23.453 31.781 -16.922 1 27.56 265 VAL A CA 1
ATOM 2179 C C . VAL A 1 265 ? 24.875 31.422 -16.484 1 27.56 265 VAL A C 1
ATOM 2181 O O . VAL A 1 265 ? 25.734 31.125 -17.328 1 27.56 265 VAL A O 1
ATOM 2184 N N . HIS A 1 266 ? 25.328 32 -15.391 1 27.09 266 HIS A N 1
ATOM 2185 C CA . HIS A 1 266 ? 26.594 31.594 -14.789 1 27.09 266 HIS A CA 1
ATOM 2186 C C . HIS A 1 266 ? 26.719 30.078 -14.766 1 27.09 266 HIS A C 1
ATOM 2188 O O . HIS A 1 266 ? 25.719 29.359 -14.742 1 27.09 266 HIS A O 1
ATOM 2194 N N . THR A 1 267 ? 27.906 29.562 -15.141 1 28.88 267 THR A N 1
ATOM 2195 C CA . THR A 1 267 ? 28.406 28.219 -15.344 1 28.88 267 THR A CA 1
ATOM 2196 C C . THR A 1 267 ? 28.266 27.391 -14.07 1 28.88 267 THR A C 1
ATOM 2198 O O . THR A 1 267 ? 29.047 27.562 -13.125 1 28.88 267 THR A O 1
ATOM 2201 N N . ARG A 1 268 ? 27.156 27.156 -13.508 1 31.19 268 ARG A N 1
ATOM 2202 C CA . ARG A 1 268 ? 27 26.172 -12.445 1 31.19 268 ARG A CA 1
ATOM 2203 C C . ARG A 1 268 ? 27.703 24.859 -12.812 1 31.19 268 ARG A C 1
ATOM 2205 O O . ARG A 1 268 ? 27.594 24.406 -13.953 1 31.19 268 ARG A O 1
ATOM 2212 N N . SER A 1 269 ? 28.766 24.453 -12.109 1 34.25 269 SER A N 1
ATOM 2213 C CA . SER A 1 269 ? 29.562 23.234 -12.195 1 34.25 269 SER A CA 1
ATOM 2214 C C . SER A 1 269 ? 28.688 22.031 -12.547 1 34.25 269 SER A C 1
ATOM 2216 O O . SER A 1 269 ? 27.688 21.766 -11.883 1 34.25 269 SER A O 1
ATOM 2218 N N . ARG A 1 270 ? 28.656 21.656 -13.703 1 35.41 270 ARG A N 1
ATOM 2219 C CA . ARG A 1 270 ? 28.078 20.438 -14.258 1 35.41 270 ARG A CA 1
ATOM 2220 C C . ARG A 1 270 ? 28.484 19.219 -13.438 1 35.41 270 ARG A C 1
ATOM 2222 O O . ARG A 1 270 ? 29.5 18.578 -13.734 1 35.41 270 ARG A O 1
ATOM 2229 N N . ARG A 1 271 ? 28.547 19.234 -12.156 1 39.34 271 ARG A N 1
ATOM 2230 C CA . ARG A 1 271 ? 28.75 17.938 -11.531 1 39.34 271 ARG A CA 1
ATOM 2231 C C . ARG A 1 271 ? 28.031 16.844 -12.312 1 39.34 271 ARG A C 1
ATOM 2233 O O . ARG A 1 271 ? 26.906 17.047 -12.773 1 39.34 271 ARG A O 1
ATOM 2240 N N . SER A 1 272 ? 28.609 15.797 -12.93 1 44.81 272 SER A N 1
ATOM 2241 C CA . SER A 1 272 ? 28.328 14.695 -13.844 1 44.81 272 SER A CA 1
ATOM 2242 C C . SER A 1 272 ? 27.016 14.008 -13.484 1 44.81 272 SER A C 1
ATOM 2244 O O . SER A 1 272 ? 26.875 13.461 -12.391 1 44.81 272 SER A O 1
ATOM 2246 N N . THR A 1 273 ? 25.797 14.406 -13.844 1 55.69 273 THR A N 1
ATOM 2247 C CA . THR A 1 273 ? 24.438 13.875 -13.945 1 55.69 273 THR A CA 1
ATOM 2248 C C . THR A 1 273 ? 24.469 12.367 -14.203 1 55.69 273 THR A C 1
ATOM 2250 O O . THR A 1 273 ? 23.438 11.703 -14.117 1 55.69 273 THR A O 1
ATOM 2253 N N . SER A 1 274 ? 25.672 11.719 -14.469 1 69.56 274 SER A N 1
ATOM 2254 C CA . SER A 1 274 ? 25.719 10.375 -15.031 1 69.56 274 SER A CA 1
ATOM 2255 C C . SER A 1 274 ? 25.547 9.32 -13.938 1 69.56 274 SER A C 1
ATOM 2257 O O . SER A 1 274 ? 25.047 8.227 -14.203 1 69.56 274 SER A O 1
ATOM 2259 N N . ASN A 1 275 ? 25.75 9.672 -12.602 1 89.31 275 ASN A N 1
ATOM 2260 C CA . ASN A 1 275 ? 25.719 8.578 -11.641 1 89.31 275 ASN A CA 1
ATOM 2261 C C . ASN A 1 275 ? 24.547 8.734 -10.664 1 89.31 275 ASN A C 1
ATOM 2263 O O . ASN A 1 275 ? 24.656 8.328 -9.5 1 89.31 275 ASN A O 1
ATOM 2267 N N . LEU A 1 276 ? 23.5 9.375 -11.172 1 95.56 276 LEU A N 1
ATOM 2268 C CA . LEU A 1 276 ? 22.328 9.539 -10.312 1 95.56 276 LEU A CA 1
ATOM 2269 C C . LEU A 1 276 ? 21.5 8.258 -10.258 1 95.56 276 LEU A C 1
ATOM 2271 O O . LEU A 1 276 ? 21.609 7.414 -11.148 1 95.56 276 LEU A O 1
ATOM 2275 N N . CYS A 1 277 ? 20.781 8.172 -9.195 1 96.88 277 CYS A N 1
ATOM 2276 C CA . CYS A 1 277 ? 19.891 7.027 -8.977 1 96.88 277 CYS A CA 1
ATOM 2277 C C . CYS A 1 277 ? 19.016 6.77 -10.195 1 96.88 277 CYS A C 1
ATOM 2279 O O . CYS A 1 277 ? 18.266 7.645 -10.617 1 96.88 277 CYS A O 1
ATOM 2281 N N . LYS A 1 278 ? 19.188 5.598 -10.734 1 96.94 278 LYS A N 1
ATOM 2282 C CA . LYS A 1 278 ? 18.391 5.234 -11.898 1 96.94 278 LYS A CA 1
ATOM 2283 C C . LYS A 1 278 ? 18.266 3.717 -12.023 1 96.94 278 LYS A C 1
ATOM 2285 O O . LYS A 1 278 ? 18.969 2.971 -11.336 1 96.94 278 LYS A O 1
ATOM 2290 N N . ARG A 1 279 ? 17.359 3.338 -12.867 1 96.88 279 ARG A N 1
ATOM 2291 C CA . ARG A 1 279 ? 17.094 1.928 -13.133 1 96.88 279 ARG A CA 1
ATOM 2292 C C . ARG A 1 279 ? 18.031 1.384 -14.211 1 96.88 279 ARG A C 1
ATOM 2294 O O . ARG A 1 279 ? 18.297 2.057 -15.203 1 96.88 279 ARG A O 1
ATOM 2301 N N . HIS A 1 280 ? 18.578 0.168 -13.992 1 96.94 280 HIS A N 1
ATOM 2302 C CA . HIS A 1 280 ? 19.438 -0.52 -14.938 1 96.94 280 HIS A CA 1
ATOM 2303 C C . HIS A 1 280 ? 18.891 -1.892 -15.305 1 96.94 280 HIS A C 1
ATOM 2305 O O . HIS A 1 280 ? 18.234 -2.539 -14.484 1 96.94 280 HIS A O 1
ATOM 2311 N N . ARG A 1 281 ? 19.172 -2.309 -16.469 1 95.5 281 ARG A N 1
ATOM 2312 C CA . ARG A 1 281 ? 18.625 -3.576 -16.953 1 95.5 281 ARG A CA 1
ATOM 2313 C C . ARG A 1 281 ? 19.484 -4.75 -16.469 1 95.5 281 ARG A C 1
ATOM 2315 O O . ARG A 1 281 ? 20.703 -4.672 -16.453 1 95.5 281 ARG A O 1
ATOM 2322 N N . LEU A 1 282 ? 18.844 -5.758 -16.016 1 95.25 282 LEU A N 1
ATOM 2323 C CA . LEU A 1 282 ? 19.422 -7.051 -15.672 1 95.25 282 LEU A CA 1
ATOM 2324 C C . LEU A 1 282 ? 18.5 -8.188 -16.078 1 95.25 282 LEU A C 1
ATOM 2326 O O . LEU A 1 282 ? 17.406 -8.328 -15.523 1 95.25 282 LEU A O 1
ATOM 2330 N N . PHE A 1 283 ? 18.906 -8.961 -17 1 94.19 283 PHE A N 1
ATOM 2331 C CA . PHE A 1 283 ? 18.109 -10.078 -17.484 1 94.19 283 PHE A CA 1
ATOM 2332 C C . PHE A 1 283 ? 18.562 -11.383 -16.844 1 94.19 283 PHE A C 1
ATOM 2334 O O . PHE A 1 283 ? 19.75 -11.719 -16.875 1 94.19 283 PHE A O 1
ATOM 2341 N N . VAL A 1 284 ? 17.625 -12.031 -16.281 1 90.38 284 VAL A N 1
ATOM 2342 C CA . VAL A 1 284 ? 17.875 -13.344 -15.695 1 90.38 284 VAL A CA 1
ATOM 2343 C C . VAL A 1 284 ? 17.359 -14.43 -16.625 1 90.38 284 VAL A C 1
ATOM 2345 O O . VAL A 1 284 ? 16.141 -14.562 -16.812 1 90.38 284 VAL A O 1
ATOM 2348 N N . LYS A 1 285 ? 18.234 -15.172 -17.109 1 91.5 285 LYS A N 1
ATOM 2349 C CA . LYS A 1 285 ? 17.891 -16.312 -17.953 1 91.5 285 LYS A CA 1
ATOM 2350 C C . LYS A 1 285 ? 17.875 -17.609 -17.141 1 91.5 285 LYS A C 1
ATOM 2352 O O . LYS A 1 285 ? 18.891 -17.969 -16.531 1 91.5 285 LYS A O 1
ATOM 2357 N N . PHE A 1 286 ? 16.812 -18.344 -17.25 1 90.12 286 PHE A N 1
ATOM 2358 C CA . PHE A 1 286 ? 16.719 -19.562 -16.469 1 90.12 286 PHE A CA 1
ATOM 2359 C C . PHE A 1 286 ? 17.625 -20.656 -17.016 1 90.12 286 PHE A C 1
ATOM 2361 O O . PHE A 1 286 ? 18.062 -21.547 -16.281 1 90.12 286 PHE A O 1
ATOM 2368 N N . GLN A 1 287 ? 17.906 -20.578 -18.234 1 89.81 287 GLN A N 1
ATOM 2369 C CA . GLN A 1 287 ? 18.844 -21.516 -18.844 1 89.81 287 GLN A CA 1
ATOM 2370 C C . GLN A 1 287 ? 20.219 -21.422 -18.188 1 89.81 287 GLN A C 1
ATOM 2372 O O . GLN A 1 287 ? 20.922 -22.438 -18.062 1 89.81 287 GLN A O 1
ATOM 2377 N N . ASP A 1 288 ? 20.625 -20.234 -17.781 1 85.62 288 ASP A N 1
ATOM 2378 C CA . ASP A 1 288 ? 21.906 -20.031 -17.125 1 85.62 288 ASP A CA 1
ATOM 2379 C C . ASP A 1 288 ? 21.969 -20.781 -15.789 1 85.62 288 ASP A C 1
ATOM 2381 O O . ASP A 1 288 ? 23.047 -21.094 -15.305 1 85.62 288 ASP A O 1
ATOM 2385 N N . LEU A 1 289 ? 20.844 -21.078 -15.25 1 86.12 289 LEU A N 1
ATOM 2386 C CA . LEU A 1 289 ? 20.734 -21.828 -14.008 1 86.12 289 LEU A CA 1
ATOM 2387 C C . LEU A 1 289 ? 20.453 -23.312 -14.281 1 86.12 289 LEU A C 1
ATOM 2389 O O . LEU A 1 289 ? 20.297 -24.094 -13.352 1 86.12 289 LEU A O 1
ATOM 2393 N N . THR A 1 290 ? 20.312 -23.641 -15.547 1 87.81 290 THR A N 1
ATOM 2394 C CA . THR A 1 290 ? 19.938 -24.969 -15.984 1 87.81 290 THR A CA 1
ATOM 2395 C C . THR A 1 290 ? 18.547 -25.328 -15.508 1 87.81 290 THR A C 1
ATOM 2397 O O . THR A 1 290 ? 18.297 -26.453 -15.047 1 87.81 290 THR A O 1
ATOM 2400 N N . TRP A 1 291 ? 17.719 -24.312 -15.5 1 88.12 291 TRP A N 1
ATOM 2401 C CA . TRP A 1 291 ? 16.344 -24.5 -15.039 1 88.12 291 TRP A CA 1
ATOM 2402 C C . TRP A 1 291 ? 15.375 -24.562 -16.203 1 88.12 291 TRP A C 1
ATOM 2404 O O . TRP A 1 291 ? 14.156 -24.594 -16.016 1 88.12 291 TRP A O 1
ATOM 2414 N N . ASP A 1 292 ? 15.812 -24.578 -17.375 1 85.38 292 ASP A N 1
ATOM 2415 C CA . ASP A 1 292 ? 14.977 -24.516 -18.562 1 85.38 292 ASP A CA 1
ATOM 2416 C C . ASP A 1 292 ? 14.242 -25.844 -18.781 1 85.38 292 ASP A C 1
ATOM 2418 O O . ASP A 1 292 ? 13.273 -25.906 -19.547 1 85.38 292 ASP A O 1
ATOM 2422 N N . ASN A 1 293 ? 14.688 -26.875 -18.109 1 85.75 293 ASN A N 1
ATOM 2423 C CA . ASN A 1 293 ? 14.047 -28.172 -18.281 1 85.75 293 ASN A CA 1
ATOM 2424 C C . ASN A 1 293 ? 12.758 -28.281 -17.469 1 85.75 293 ASN A C 1
ATOM 2426 O O . ASN A 1 293 ? 11.883 -29.078 -17.797 1 85.75 293 ASN A O 1
ATOM 2430 N N . TRP A 1 294 ? 12.711 -27.438 -16.438 1 89.62 294 TRP A N 1
ATOM 2431 C CA . TRP A 1 294 ? 11.5 -27.578 -15.641 1 89.62 294 TRP A CA 1
ATOM 2432 C C . TRP A 1 294 ? 10.703 -26.281 -15.617 1 89.62 294 TRP A C 1
ATOM 2434 O O . TRP A 1 294 ? 9.516 -26.281 -15.305 1 89.62 294 TRP A O 1
ATOM 2444 N N . ILE A 1 295 ? 11.305 -25.188 -15.883 1 91.81 295 ILE A N 1
ATOM 2445 C CA . ILE A 1 295 ? 10.539 -23.953 -16.062 1 91.81 295 ILE A CA 1
ATOM 2446 C C . ILE A 1 295 ? 10.008 -23.891 -17.5 1 91.81 295 ILE A C 1
ATOM 2448 O O . ILE A 1 295 ? 10.789 -23.859 -18.453 1 91.81 295 ILE A O 1
ATOM 2452 N N . ILE A 1 296 ? 8.758 -23.844 -17.578 1 92.5 296 ILE A N 1
ATOM 2453 C CA . ILE A 1 296 ? 8.109 -23.859 -18.875 1 92.5 296 ILE A CA 1
ATOM 2454 C C . ILE A 1 296 ? 8.062 -22.453 -19.453 1 92.5 296 ILE A C 1
ATOM 2456 O O . ILE A 1 296 ? 8.414 -22.234 -20.609 1 92.5 296 ILE A O 1
ATOM 2460 N N . ALA A 1 297 ? 7.543 -21.562 -18.609 1 93.75 297 ALA A N 1
ATOM 2461 C CA . ALA A 1 297 ? 7.461 -20.156 -19 1 93.75 297 ALA A CA 1
ATOM 2462 C C . ALA A 1 297 ? 7.535 -19.234 -17.781 1 93.75 297 ALA A C 1
ATOM 2464 O O . ALA A 1 297 ? 7.074 -19.609 -16.703 1 93.75 297 ALA A O 1
ATOM 2465 N N . PRO A 1 298 ? 8.102 -18.031 -17.906 1 94.88 298 PRO A N 1
ATOM 2466 C CA . PRO A 1 298 ? 8.852 -17.594 -19.094 1 94.88 298 PRO A CA 1
ATOM 2467 C C . PRO A 1 298 ? 10.258 -18.188 -19.156 1 94.88 298 PRO A C 1
ATOM 2469 O O . PRO A 1 298 ? 10.664 -18.922 -18.25 1 94.88 298 PRO A O 1
ATOM 2472 N N . LYS A 1 299 ? 10.953 -17.969 -20.266 1 93.25 299 LYS A N 1
ATOM 2473 C CA . LYS A 1 299 ? 12.328 -18.453 -20.391 1 93.25 299 LYS A CA 1
ATOM 2474 C C . LYS A 1 299 ? 13.281 -17.625 -19.547 1 93.25 299 LYS A C 1
ATOM 2476 O O . LYS A 1 299 ? 14.367 -18.094 -19.188 1 93.25 299 LYS A O 1
ATOM 2481 N N . GLY A 1 300 ? 12.945 -16.516 -19.266 1 93.81 300 GLY A N 1
ATOM 2482 C CA . GLY A 1 300 ? 13.664 -15.523 -18.484 1 93.81 300 GLY A CA 1
ATOM 2483 C C . GLY A 1 300 ? 12.891 -14.227 -18.312 1 93.81 300 GLY A C 1
ATOM 2484 O O . GLY A 1 300 ? 11.781 -14.094 -18.828 1 93.81 300 GLY A O 1
ATOM 2485 N N . PHE A 1 301 ? 13.469 -13.406 -17.469 1 93.62 301 PHE A N 1
ATOM 2486 C CA . PHE A 1 301 ? 12.789 -12.125 -17.297 1 93.62 301 PHE A CA 1
ATOM 2487 C C . PHE A 1 301 ? 13.789 -11.039 -16.922 1 93.62 301 PHE A C 1
ATOM 2489 O O . PHE A 1 301 ? 14.859 -11.328 -16.391 1 93.62 301 PHE A O 1
ATOM 2496 N N . SER A 1 302 ? 13.391 -9.844 -17.266 1 96.06 302 SER A N 1
ATOM 2497 C CA . SER A 1 302 ? 14.188 -8.688 -16.875 1 96.06 302 SER A CA 1
ATOM 2498 C C . SER A 1 302 ? 13.828 -8.234 -15.461 1 96.06 302 SER A C 1
ATOM 2500 O O . SER A 1 302 ? 12.742 -7.68 -15.234 1 96.06 302 SER A O 1
ATOM 2502 N N . MET A 1 303 ? 14.695 -8.422 -14.539 1 95.88 303 MET A N 1
ATOM 2503 C CA . MET A 1 303 ? 14.398 -8.055 -13.156 1 95.88 303 MET A CA 1
ATOM 2504 C C . MET A 1 303 ? 14.773 -6.602 -12.891 1 95.88 303 MET A C 1
ATOM 2506 O O . MET A 1 303 ? 14.242 -5.977 -11.969 1 95.88 303 MET A O 1
ATOM 2510 N N . TYR A 1 304 ? 15.719 -6.035 -13.656 1 97.31 304 TYR A N 1
ATOM 2511 C CA . TYR A 1 304 ? 16.234 -4.684 -13.469 1 97.31 304 TYR A CA 1
ATOM 2512 C C . TYR A 1 304 ? 16.812 -4.508 -12.07 1 97.31 304 TYR A C 1
ATOM 2514 O O . TYR A 1 304 ? 16.719 -5.41 -11.234 1 97.31 304 TYR A O 1
ATOM 2522 N N . TYR A 1 305 ? 17.562 -3.543 -11.859 1 97.31 305 TYR A N 1
ATOM 2523 C CA . TYR A 1 305 ? 18.047 -3.158 -10.539 1 97.31 305 TYR A CA 1
ATOM 2524 C C . TYR A 1 305 ? 18.281 -1.654 -10.461 1 97.31 305 TYR A C 1
ATOM 2526 O O . TYR A 1 305 ? 18.344 -0.978 -11.492 1 97.31 305 TYR A O 1
ATOM 2534 N N . CYS A 1 306 ? 18.25 -1.109 -9.273 1 97.31 306 CYS A N 1
ATOM 2535 C CA . CYS A 1 306 ? 18.422 0.319 -9.031 1 97.31 306 CYS A CA 1
ATOM 2536 C C . CYS A 1 306 ? 19.797 0.614 -8.445 1 97.31 306 CYS A C 1
ATOM 2538 O O . CYS A 1 306 ? 20.234 -0.058 -7.508 1 97.31 306 CYS A O 1
ATOM 2540 N N . THR A 1 307 ? 20.531 1.576 -9.055 1 96.19 307 THR A N 1
ATOM 2541 C CA . THR A 1 307 ? 21.812 1.991 -8.523 1 96.19 307 THR A CA 1
ATOM 2542 C C . THR A 1 307 ? 22.109 3.443 -8.883 1 96.19 307 THR A C 1
ATOM 2544 O O . THR A 1 307 ? 21.531 3.984 -9.828 1 96.19 307 THR A O 1
ATOM 2547 N N . GLY A 1 308 ? 23 4.055 -8.109 1 96.25 308 GLY A N 1
ATOM 2548 C CA . GLY A 1 308 ? 23.359 5.449 -8.297 1 96.25 308 GLY A CA 1
ATOM 2549 C C . GLY A 1 308 ? 23.266 6.266 -7.016 1 96.25 308 GLY A C 1
ATOM 2550 O O . GLY A 1 308 ? 22.875 5.746 -5.969 1 96.25 308 GLY A O 1
ATOM 2551 N N . VAL A 1 309 ? 23.578 7.555 -7.113 1 96.31 309 VAL A N 1
ATOM 2552 C CA . VAL A 1 309 ? 23.625 8.422 -5.941 1 96.31 309 VAL A CA 1
ATOM 2553 C C . VAL A 1 309 ? 22.375 9.297 -5.898 1 96.31 309 VAL A C 1
ATOM 2555 O O . VAL A 1 309 ? 21.922 9.805 -6.934 1 96.31 309 VAL A O 1
ATOM 2558 N N . CYS A 1 310 ? 21.812 9.414 -4.727 1 96.25 310 CYS A N 1
ATOM 2559 C CA . CYS A 1 310 ? 20.734 10.383 -4.52 1 96.25 310 CYS A CA 1
ATOM 2560 C C . CYS A 1 310 ? 21.312 11.789 -4.328 1 96.25 310 CYS A C 1
ATOM 2562 O O . CYS A 1 310 ? 22.219 11.992 -3.529 1 96.25 310 CYS A O 1
ATOM 2564 N N . PRO A 1 311 ? 20.766 12.711 -5.047 1 94.94 311 PRO A N 1
ATOM 2565 C CA . PRO A 1 311 ? 21.281 14.07 -4.902 1 94.94 311 PRO A CA 1
ATOM 2566 C C . PRO A 1 311 ? 20.984 14.672 -3.527 1 94.94 311 PRO A C 1
ATOM 2568 O O . PRO A 1 311 ? 20.094 14.203 -2.824 1 94.94 311 PRO A O 1
ATOM 2571 N N . GLU A 1 312 ? 21.797 15.695 -3.189 1 92.62 312 GLU A N 1
ATOM 2572 C CA . GLU A 1 312 ? 21.656 16.328 -1.882 1 92.62 312 GLU A CA 1
ATOM 2573 C C . GLU A 1 312 ? 20.219 16.766 -1.63 1 92.62 312 GLU A C 1
ATOM 2575 O O . GLU A 1 312 ? 19.625 16.422 -0.596 1 92.62 312 GLU A O 1
ATOM 2580 N N . VAL A 1 313 ? 19.734 17.594 -2.596 1 92.31 313 VAL A N 1
ATOM 2581 C CA . VAL A 1 313 ? 18.312 17.922 -2.582 1 92.31 313 VAL A CA 1
ATOM 2582 C C . VAL A 1 313 ? 17.547 17 -3.518 1 92.31 313 VAL A C 1
ATOM 2584 O O . VAL A 1 313 ? 17.625 17.141 -4.742 1 92.31 313 VAL A O 1
ATOM 2587 N N . ILE A 1 314 ? 16.891 16.094 -2.883 1 94.25 314 ILE A N 1
ATOM 2588 C CA . ILE A 1 314 ? 16.219 15.062 -3.672 1 94.25 314 ILE A CA 1
ATOM 2589 C C . ILE A 1 314 ? 14.977 15.648 -4.34 1 94.25 314 ILE A C 1
ATOM 2591 O O . ILE A 1 314 ? 14.07 16.141 -3.662 1 94.25 314 ILE A O 1
ATOM 2595 N N . GLN A 1 315 ? 14.945 15.516 -5.617 1 92.31 315 GLN A N 1
ATOM 2596 C CA . GLN A 1 315 ? 13.812 16.031 -6.379 1 92.31 315 GLN A CA 1
ATOM 2597 C C . GLN A 1 315 ? 12.664 15.023 -6.422 1 92.31 315 GLN A C 1
ATOM 2599 O O . GLN A 1 315 ? 12.875 13.836 -6.16 1 92.31 315 GLN A O 1
ATOM 2604 N N . LYS A 1 316 ? 11.539 15.531 -6.836 1 89.69 316 LYS A N 1
ATOM 2605 C CA . LYS A 1 316 ? 10.312 14.742 -6.848 1 89.69 316 LYS A CA 1
ATOM 2606 C C . LYS A 1 316 ? 10.422 13.57 -7.812 1 89.69 316 LYS A C 1
ATOM 2608 O O . LYS A 1 316 ? 9.812 12.516 -7.59 1 89.69 316 LYS A O 1
ATOM 2613 N N . PHE A 1 317 ? 11.25 13.719 -8.781 1 92.06 317 PHE A N 1
ATOM 2614 C CA . PHE A 1 317 ? 11.422 12.695 -9.797 1 92.06 317 PHE A CA 1
ATOM 2615 C C . PHE A 1 317 ? 11.961 11.406 -9.188 1 92.06 317 PHE A C 1
ATOM 2617 O O . PHE A 1 317 ? 11.727 10.312 -9.711 1 92.06 317 PHE A O 1
ATOM 2624 N N . PHE A 1 318 ? 12.633 11.492 -8.062 1 95.56 318 PHE A N 1
ATOM 2625 C CA . PHE A 1 318 ? 13.219 10.336 -7.395 1 95.56 318 PHE A CA 1
ATOM 2626 C C . PHE A 1 318 ? 12.242 9.734 -6.391 1 95.56 318 PHE A C 1
ATOM 2628 O O . PHE A 1 318 ? 12.617 8.883 -5.586 1 95.56 318 PHE A O 1
ATOM 2635 N N . ASP A 1 319 ? 11.039 10.219 -6.391 1 93.19 319 ASP A N 1
ATOM 2636 C CA . ASP A 1 319 ? 9.953 9.711 -5.555 1 93.19 319 ASP A CA 1
ATOM 2637 C C . ASP A 1 319 ? 10.414 9.523 -4.109 1 93.19 319 ASP A C 1
ATOM 2639 O O . ASP A 1 319 ? 10.273 8.445 -3.539 1 93.19 319 ASP A O 1
ATOM 2643 N N . PRO A 1 320 ? 10.898 10.531 -3.482 1 95.69 320 PRO A N 1
ATOM 2644 C CA . PRO A 1 320 ? 11.414 10.391 -2.119 1 95.69 320 PRO A CA 1
ATOM 2645 C C . PRO A 1 320 ? 10.32 10.445 -1.061 1 95.69 320 PRO A C 1
ATOM 2647 O O . PRO A 1 320 ? 9.258 11.031 -1.296 1 95.69 320 PRO A O 1
ATOM 2650 N N . THR A 1 321 ? 10.531 9.688 0.023 1 94.81 321 THR A N 1
ATOM 2651 C CA . THR A 1 321 ? 9.75 9.938 1.228 1 94.81 321 THR A CA 1
ATOM 2652 C C . THR A 1 321 ? 10.234 11.203 1.93 1 94.81 321 THR A C 1
ATOM 2654 O O . THR A 1 321 ? 11.359 11.656 1.695 1 94.81 321 THR A O 1
ATOM 2657 N N . ASN A 1 322 ? 9.352 11.766 2.729 1 94.06 322 ASN A N 1
ATOM 2658 C CA . ASN A 1 322 ? 9.805 12.891 3.537 1 94.06 322 ASN A CA 1
ATOM 2659 C C . ASN A 1 322 ? 11 12.516 4.398 1 94.06 322 ASN A C 1
ATOM 2661 O O . ASN A 1 322 ? 11.93 13.312 4.566 1 94.06 322 ASN A O 1
ATOM 2665 N N . HIS A 1 323 ? 10.992 11.344 4.859 1 96.75 323 HIS A N 1
ATOM 2666 C CA . HIS A 1 323 ? 12.094 10.844 5.672 1 96.75 323 HIS A CA 1
ATOM 2667 C C . HIS A 1 323 ? 13.406 10.859 4.891 1 96.75 323 HIS A C 1
ATOM 2669 O O . HIS A 1 323 ? 14.43 11.312 5.402 1 96.75 323 HIS A O 1
ATOM 2675 N N . ALA A 1 324 ? 13.32 10.367 3.688 1 97.5 324 ALA A N 1
ATOM 2676 C CA . ALA A 1 324 ? 14.516 10.305 2.852 1 97.5 324 ALA A CA 1
ATOM 2677 C C . ALA A 1 324 ? 15.062 11.695 2.574 1 97.5 324 ALA A C 1
ATOM 2679 O O . ALA A 1 324 ? 16.281 11.906 2.572 1 97.5 324 ALA A O 1
ATOM 2680 N N . ILE A 1 325 ? 14.211 12.609 2.301 1 96.06 325 ILE A N 1
ATOM 2681 C CA . ILE A 1 325 ? 14.609 13.984 2.035 1 96.06 325 ILE A CA 1
ATOM 2682 C C . ILE A 1 325 ? 15.352 14.547 3.246 1 96.06 325 ILE A C 1
ATOM 2684 O O . ILE A 1 325 ? 16.453 15.078 3.115 1 96.06 325 ILE A O 1
ATOM 2688 N N . ILE A 1 326 ? 14.742 14.414 4.422 1 94.56 326 ILE A N 1
ATOM 2689 C CA . ILE A 1 326 ? 15.328 14.953 5.645 1 94.56 326 ILE A CA 1
ATOM 2690 C C . ILE A 1 326 ? 16.656 14.273 5.926 1 94.56 326 ILE A C 1
ATOM 2692 O O . ILE A 1 326 ? 17.656 14.938 6.207 1 94.56 326 ILE A O 1
ATOM 2696 N N . GLN A 1 327 ? 16.672 12.984 5.836 1 95.19 327 GLN A N 1
ATOM 2697 C CA . GLN A 1 327 ? 17.875 12.219 6.098 1 95.19 327 GLN A CA 1
ATOM 2698 C C . GLN A 1 327 ? 19.016 12.648 5.18 1 95.19 327 GLN A C 1
ATOM 2700 O O . GLN A 1 327 ? 20.156 12.812 5.625 1 95.19 327 GLN A O 1
ATOM 2705 N N . ASN A 1 328 ? 18.672 12.773 3.918 1 95.25 328 ASN A N 1
ATOM 2706 C CA . ASN A 1 328 ? 19.688 13.148 2.941 1 95.25 328 ASN A CA 1
ATOM 2707 C C . ASN A 1 328 ? 20.219 14.555 3.188 1 95.25 328 ASN A C 1
ATOM 2709 O O . ASN A 1 328 ? 21.422 14.812 3.035 1 95.25 328 ASN A O 1
ATOM 2713 N N . LEU A 1 329 ? 19.375 15.477 3.508 1 93.56 329 LEU A N 1
ATOM 2714 C CA . LEU A 1 329 ? 19.781 16.828 3.855 1 93.56 329 LEU A CA 1
ATOM 2715 C C . LEU A 1 329 ? 20.688 16.828 5.082 1 93.56 329 LEU A C 1
ATOM 2717 O O . LEU A 1 329 ? 21.719 17.5 5.105 1 93.56 329 LEU A O 1
ATOM 2721 N N . LEU A 1 330 ? 20.344 16.078 6.094 1 92.75 330 LEU A N 1
ATOM 2722 C CA . LEU A 1 330 ? 21.141 15.977 7.305 1 92.75 330 LEU A CA 1
ATOM 2723 C C . LEU A 1 330 ? 22.516 15.383 6.996 1 92.75 330 LEU A C 1
ATOM 2725 O O . LEU A 1 330 ? 23.531 15.859 7.52 1 92.75 330 LEU A O 1
ATOM 2729 N N . HIS A 1 331 ? 22.516 14.383 6.168 1 93.81 331 HIS A N 1
ATOM 2730 C CA . HIS A 1 331 ? 23.766 13.758 5.77 1 93.81 331 HIS A CA 1
ATOM 2731 C C . HIS A 1 331 ? 24.719 14.773 5.141 1 93.81 331 HIS A C 1
ATOM 2733 O O . HIS A 1 331 ? 25.906 14.789 5.457 1 93.81 331 HIS A O 1
ATOM 2739 N N . HIS A 1 332 ? 24.219 15.633 4.309 1 92.75 332 HIS A N 1
ATOM 2740 C CA . HIS A 1 332 ? 25.062 16.5 3.502 1 92.75 332 HIS A CA 1
ATOM 2741 C C . HIS A 1 332 ? 25.312 17.828 4.207 1 92.75 332 HIS A C 1
ATOM 2743 O O . HIS A 1 332 ? 26.359 18.453 4.004 1 92.75 332 HIS A O 1
ATOM 2749 N N . ARG A 1 333 ? 24.453 18.234 5.098 1 89.69 333 ARG A N 1
ATOM 2750 C CA . ARG A 1 333 ? 24.531 19.609 5.602 1 89.69 333 ARG A CA 1
ATOM 2751 C C . ARG A 1 333 ? 24.781 19.609 7.105 1 89.69 333 ARG A C 1
ATOM 2753 O O . ARG A 1 333 ? 25.078 20.656 7.684 1 89.69 333 ARG A O 1
ATOM 2760 N N . TYR A 1 334 ? 24.641 18.516 7.746 1 86.38 334 TYR A N 1
ATOM 2761 C CA . TYR A 1 334 ? 24.75 18.516 9.195 1 86.38 334 TYR A CA 1
ATOM 2762 C C . TYR A 1 334 ? 25.875 17.578 9.648 1 86.38 334 TYR A C 1
ATOM 2764 O O . TYR A 1 334 ? 26.891 18.031 10.18 1 86.38 334 TYR A O 1
ATOM 2772 N N . SER A 1 335 ? 25.656 16.25 9.391 1 88.25 335 SER A N 1
ATOM 2773 C CA . SER A 1 335 ? 26.641 15.281 9.859 1 88.25 335 SER A CA 1
ATOM 2774 C C . SER A 1 335 ? 26.703 14.055 8.945 1 88.25 335 SER A C 1
ATOM 2776 O O . SER A 1 335 ? 25.672 13.461 8.641 1 88.25 335 SER A O 1
ATOM 2778 N N . LYS A 1 336 ? 27.938 13.648 8.688 1 92 336 LYS A N 1
ATOM 2779 C CA . LYS A 1 336 ? 28.141 12.469 7.852 1 92 336 LYS A CA 1
ATOM 2780 C C . LYS A 1 336 ? 27.891 11.18 8.633 1 92 336 LYS A C 1
ATOM 2782 O O . LYS A 1 336 ? 27.859 10.094 8.062 1 92 336 LYS A O 1
ATOM 2787 N N . SER A 1 337 ? 27.625 11.344 9.891 1 90.69 337 SER A N 1
ATOM 2788 C CA . SER A 1 337 ? 27.281 10.18 10.695 1 90.69 337 SER A CA 1
ATOM 2789 C C . SER A 1 337 ? 25.891 9.656 10.328 1 90.69 337 SER A C 1
ATOM 2791 O O . SER A 1 337 ? 25.578 8.492 10.594 1 90.69 337 SER A O 1
ATOM 2793 N N . VAL A 1 338 ? 25.141 10.539 9.781 1 92.88 338 VAL A N 1
ATOM 2794 C CA . VAL A 1 338 ? 23.844 10.125 9.242 1 92.88 338 VAL A CA 1
ATOM 2795 C C . VAL A 1 338 ? 24.031 9.594 7.816 1 92.88 338 VAL A C 1
ATOM 2797 O O . VAL A 1 338 ? 24.594 10.273 6.965 1 92.88 338 VAL A O 1
ATOM 2800 N N . PRO A 1 339 ? 23.625 8.398 7.598 1 95.56 339 PRO A N 1
ATOM 2801 C CA . PRO A 1 339 ? 23.812 7.855 6.25 1 95.56 339 PRO A CA 1
ATOM 2802 C C . PRO A 1 339 ? 23 8.594 5.191 1 95.56 339 PRO A C 1
ATOM 2804 O O . PRO A 1 339 ? 21.984 9.211 5.512 1 95.56 339 PRO A O 1
ATOM 2807 N N . ALA A 1 340 ? 23.484 8.555 3.947 1 96.69 340 ALA A N 1
ATOM 2808 C CA . ALA A 1 340 ? 22.734 9.102 2.822 1 96.69 340 ALA A CA 1
ATOM 2809 C C . ALA A 1 340 ? 21.562 8.18 2.451 1 96.69 340 ALA A C 1
ATOM 2811 O O . ALA A 1 340 ? 21.547 7.008 2.834 1 96.69 340 ALA A O 1
ATOM 2812 N N . ALA A 1 341 ? 20.562 8.773 1.786 1 97.12 341 ALA A N 1
ATOM 2813 C CA . ALA A 1 341 ? 19.484 7.961 1.225 1 97.12 341 ALA A CA 1
ATOM 2814 C C . ALA A 1 341 ? 20.016 6.988 0.182 1 97.12 341 ALA A C 1
ATOM 2816 O O . ALA A 1 341 ? 21.047 7.246 -0.45 1 97.12 341 ALA A O 1
ATOM 2817 N N . CYS A 1 342 ? 19.344 5.895 0.01 1 97.25 342 CYS A N 1
ATOM 2818 C CA . CYS A 1 342 ? 19.797 4.844 -0.902 1 97.25 342 CYS A CA 1
ATOM 2819 C C . CYS A 1 342 ? 18.891 4.77 -2.129 1 97.25 342 CYS A C 1
ATOM 2821 O O . CYS A 1 342 ? 17.688 5.008 -2.035 1 97.25 342 CYS A O 1
ATOM 2823 N N . CYS A 1 343 ? 19.516 4.488 -3.207 1 97.69 343 CYS A N 1
ATOM 2824 C CA . CYS A 1 343 ? 18.766 4.238 -4.43 1 97.69 343 CYS A CA 1
ATOM 2825 C C . CYS A 1 343 ? 18.172 2.836 -4.434 1 97.69 343 CYS A C 1
ATOM 2827 O O . CYS A 1 343 ? 18.906 1.847 -4.48 1 97.69 343 CYS A O 1
ATOM 2829 N N . VAL A 1 344 ? 16.828 2.725 -4.348 1 98 344 VAL A N 1
ATOM 2830 C CA . VAL A 1 344 ? 16.172 1.426 -4.246 1 98 344 VAL A CA 1
ATOM 2831 C C . VAL A 1 344 ? 14.914 1.418 -5.102 1 98 344 VAL A C 1
ATOM 2833 O O . VAL A 1 344 ? 14.422 2.475 -5.508 1 98 344 VAL A O 1
ATOM 2836 N N . PRO A 1 345 ? 14.391 0.188 -5.41 1 97.5 345 PRO A N 1
ATOM 2837 C CA . PRO A 1 345 ? 13.094 0.148 -6.102 1 97.5 345 PRO A CA 1
ATOM 2838 C C . PRO A 1 345 ? 11.969 0.753 -5.273 1 97.5 345 PRO A C 1
ATOM 2840 O O . PRO A 1 345 ? 11.844 0.462 -4.082 1 97.5 345 PRO A O 1
ATOM 2843 N N . THR A 1 346 ? 11.211 1.633 -5.918 1 95.94 346 THR A N 1
ATOM 2844 C CA . THR A 1 346 ? 10.07 2.23 -5.23 1 95.94 346 THR A CA 1
ATOM 2845 C C . THR A 1 346 ? 8.773 1.55 -5.652 1 95.94 346 THR A C 1
ATOM 2847 O O . THR A 1 346 ? 7.777 1.601 -4.926 1 95.94 346 THR A O 1
ATOM 2850 N N . LYS A 1 347 ? 8.805 1.001 -6.824 1 94.56 347 LYS A N 1
ATOM 2851 C CA . LYS A 1 347 ? 7.707 0.174 -7.328 1 94.56 347 LYS A CA 1
ATOM 2852 C C . LYS A 1 347 ? 8.234 -1.148 -7.879 1 94.56 347 LYS A C 1
ATOM 2854 O O . LYS A 1 347 ? 9.266 -1.182 -8.555 1 94.56 347 LYS A O 1
ATOM 2859 N N . LEU A 1 348 ? 7.48 -2.184 -7.531 1 94.81 348 LEU A N 1
ATOM 2860 C CA . LEU A 1 348 ? 7.891 -3.508 -7.98 1 94.81 348 LEU A CA 1
ATOM 2861 C C . LEU A 1 348 ? 6.758 -4.207 -8.727 1 94.81 348 LEU A C 1
ATOM 2863 O O . LEU A 1 348 ? 5.586 -4.016 -8.398 1 94.81 348 LEU A O 1
ATOM 2867 N N . HIS A 1 349 ? 7.16 -4.992 -9.688 1 94.06 349 HIS A N 1
ATOM 2868 C CA . HIS A 1 349 ? 6.188 -5.773 -10.438 1 94.06 349 HIS A CA 1
ATOM 2869 C C . HIS A 1 349 ? 6.332 -7.262 -10.148 1 94.06 349 HIS A C 1
ATOM 2871 O O . HIS A 1 349 ? 7.375 -7.703 -9.656 1 94.06 349 HIS A O 1
ATOM 2877 N N . SER A 1 350 ? 5.242 -7.887 -10.453 1 93.69 350 SER A N 1
ATOM 2878 C CA . SER A 1 350 ? 5.219 -9.336 -10.289 1 93.69 350 SER A CA 1
ATOM 2879 C C . SER A 1 350 ? 5.516 -10.047 -11.602 1 93.69 350 SER A C 1
ATOM 2881 O O . SER A 1 350 ? 5.426 -9.445 -12.68 1 93.69 350 SER A O 1
ATOM 2883 N N . ILE A 1 351 ? 5.898 -11.297 -11.453 1 94.5 351 ILE A N 1
ATOM 2884 C CA . ILE A 1 351 ? 5.996 -12.172 -12.617 1 94.5 351 ILE A CA 1
ATOM 2885 C C . ILE A 1 351 ? 5.164 -13.43 -12.391 1 94.5 351 ILE A C 1
ATOM 2887 O O . ILE A 1 351 ? 4.906 -13.812 -11.25 1 94.5 351 ILE A O 1
ATOM 2891 N N . THR A 1 352 ? 4.691 -13.922 -13.492 1 95.31 352 THR A N 1
ATOM 2892 C CA . THR A 1 352 ? 3.99 -15.195 -13.461 1 95.31 352 THR A CA 1
ATOM 2893 C C . THR A 1 352 ? 4.852 -16.297 -14.086 1 95.31 352 THR A C 1
ATOM 2895 O O . THR A 1 352 ? 5.43 -16.109 -15.156 1 95.31 352 THR A O 1
ATOM 2898 N N . MET A 1 353 ? 4.902 -17.406 -13.359 1 94.38 353 MET A N 1
ATOM 2899 C CA . MET A 1 353 ? 5.73 -18.516 -13.852 1 94.38 353 MET A CA 1
ATOM 2900 C C . MET A 1 353 ? 4.898 -19.781 -14.016 1 94.38 353 MET A C 1
ATOM 2902 O O . MET A 1 353 ? 3.961 -20.016 -13.258 1 94.38 353 MET A O 1
ATOM 2906 N N . LEU A 1 354 ? 5.219 -20.469 -15.023 1 94.69 354 LEU A N 1
ATOM 2907 C CA . LEU A 1 354 ? 4.691 -21.797 -15.328 1 94.69 354 LEU A CA 1
ATOM 2908 C C . LEU A 1 354 ? 5.797 -22.844 -15.281 1 94.69 354 LEU A C 1
ATOM 2910 O O . LEU A 1 354 ? 6.781 -22.75 -16.016 1 94.69 354 LEU A O 1
ATOM 2914 N N . TYR A 1 355 ? 5.652 -23.859 -14.391 1 92.75 355 TYR A N 1
ATOM 2915 C CA . TYR A 1 355 ? 6.762 -24.797 -14.266 1 92.75 355 TYR A CA 1
ATOM 2916 C C . TYR A 1 355 ? 6.273 -26.156 -13.789 1 92.75 355 TYR A C 1
ATOM 2918 O O . TYR A 1 355 ? 5.152 -26.281 -13.297 1 92.75 355 TYR A O 1
ATOM 2926 N N . PHE A 1 356 ? 7.09 -27.156 -13.914 1 91.31 356 PHE A N 1
ATOM 2927 C CA . PHE A 1 356 ? 6.82 -28.516 -13.453 1 91.31 356 PHE A CA 1
ATOM 2928 C C . PHE A 1 356 ? 7.203 -28.672 -11.992 1 91.31 356 PHE A C 1
ATOM 2930 O O . PHE A 1 356 ? 8.18 -28.094 -11.531 1 91.31 356 PHE A O 1
ATOM 2937 N N . GLU A 1 357 ? 6.426 -29.469 -11.352 1 88.69 357 GLU A N 1
ATOM 2938 C CA . GLU A 1 357 ? 6.793 -29.891 -10.008 1 88.69 357 GLU A CA 1
ATOM 2939 C C . GLU A 1 357 ? 7.422 -31.281 -10.008 1 88.69 357 GLU A C 1
ATOM 2941 O O . GLU A 1 357 ? 7.512 -31.922 -11.055 1 88.69 357 GLU A O 1
ATOM 2946 N N . LYS A 1 358 ? 7.859 -31.656 -8.836 1 83.5 358 LYS A N 1
ATOM 2947 C CA . LYS A 1 358 ? 8.562 -32.938 -8.695 1 83.5 358 LYS A CA 1
ATOM 2948 C C . LYS A 1 358 ? 7.668 -34.094 -9.117 1 83.5 358 LYS A C 1
ATOM 2950 O O . LYS A 1 358 ? 8.141 -35.062 -9.727 1 83.5 358 LYS A O 1
ATOM 2955 N N . ASP A 1 359 ? 6.422 -34.031 -8.852 1 82.56 359 ASP A N 1
ATOM 2956 C CA . ASP A 1 359 ? 5.504 -35.125 -9.133 1 82.56 359 ASP A CA 1
ATOM 2957 C C . ASP A 1 359 ? 5.016 -35.062 -10.578 1 82.56 359 ASP A C 1
ATOM 2959 O O . ASP A 1 359 ? 4.207 -35.906 -11 1 82.56 359 ASP A O 1
ATOM 2963 N N . GLY A 1 360 ? 5.441 -34.062 -11.32 1 84.94 360 GLY A N 1
ATOM 2964 C CA . GLY A 1 360 ? 5.078 -33.969 -12.727 1 84.94 360 GLY A CA 1
ATOM 2965 C C . GLY A 1 360 ? 3.922 -33 -12.969 1 84.94 360 GLY A C 1
ATOM 2966 O O . GLY A 1 360 ? 3.576 -32.719 -14.109 1 84.94 360 GLY A O 1
ATOM 2967 N N . SER A 1 361 ? 3.365 -32.562 -11.914 1 90.62 361 SER A N 1
ATOM 2968 C CA . SER A 1 361 ? 2.295 -31.594 -12.07 1 90.62 361 SER A CA 1
ATOM 2969 C C . SER A 1 361 ? 2.84 -30.25 -12.562 1 90.62 361 SER A C 1
ATOM 2971 O O . SER A 1 361 ? 4.051 -30.031 -12.547 1 90.62 361 SER A O 1
ATOM 2973 N N . ILE A 1 362 ? 1.942 -29.469 -13.062 1 93.25 362 ILE A N 1
ATOM 2974 C CA . ILE A 1 362 ? 2.311 -28.141 -13.547 1 93.25 362 ILE A CA 1
ATOM 2975 C C . ILE A 1 362 ? 1.751 -27.078 -12.609 1 93.25 362 ILE A C 1
ATOM 2977 O O . ILE A 1 362 ? 0.594 -27.156 -12.188 1 93.25 362 ILE A O 1
ATOM 2981 N N . VAL A 1 363 ? 2.604 -26.125 -12.336 1 93.44 363 VAL A N 1
ATOM 2982 C CA . VAL A 1 363 ? 2.176 -25.047 -11.453 1 93.44 363 VAL A CA 1
ATOM 2983 C C . VAL A 1 363 ? 2.256 -23.703 -12.195 1 93.44 363 VAL A C 1
ATOM 2985 O O . VAL A 1 363 ? 3.244 -23.422 -12.883 1 93.44 363 VAL A O 1
ATOM 2988 N N . LEU A 1 364 ? 1.177 -23.016 -12.109 1 94.81 364 LEU A N 1
ATOM 2989 C CA . LEU A 1 364 ? 1.104 -21.625 -12.531 1 94.81 364 LEU A CA 1
ATOM 2990 C C . LEU A 1 364 ? 0.943 -20.703 -11.336 1 94.81 364 LEU A C 1
ATOM 2992 O O . LEU A 1 364 ? -0.071 -20.75 -10.633 1 94.81 364 LEU A O 1
ATOM 2996 N N . LYS A 1 365 ? 1.96 -19.875 -11.203 1 92.56 365 LYS A N 1
ATOM 2997 C CA . LYS A 1 365 ? 1.971 -19.094 -9.969 1 92.56 365 LYS A CA 1
ATOM 2998 C C . LYS A 1 365 ? 2.555 -17.703 -10.203 1 92.56 365 LYS A C 1
ATOM 3000 O O . LYS A 1 365 ? 3.502 -17.531 -10.977 1 92.56 365 LYS A O 1
ATOM 3005 N N . GLU A 1 366 ? 1.938 -16.766 -9.516 1 92.06 366 GLU A N 1
ATOM 3006 C CA . GLU A 1 366 ? 2.453 -15.398 -9.539 1 92.06 366 GLU A CA 1
ATOM 3007 C C . GLU A 1 366 ? 3.432 -15.156 -8.398 1 92.06 366 GLU A C 1
ATOM 3009 O O . GLU A 1 366 ? 3.168 -15.539 -7.254 1 92.06 366 GLU A O 1
ATOM 3014 N N . TYR A 1 367 ? 4.555 -14.57 -8.688 1 91.38 367 TYR A N 1
ATOM 3015 C CA . TYR A 1 367 ? 5.539 -14.133 -7.707 1 91.38 367 TYR A CA 1
ATOM 3016 C C . TYR A 1 367 ? 5.617 -12.617 -7.648 1 91.38 367 TYR A C 1
ATOM 3018 O O . TYR A 1 367 ? 5.977 -11.969 -8.633 1 91.38 367 TYR A O 1
ATOM 3026 N N . GLY A 1 368 ? 5.32 -12.148 -6.469 1 90.94 368 GLY A N 1
ATOM 3027 C CA . GLY A 1 368 ? 5.289 -10.703 -6.312 1 90.94 368 GLY A CA 1
ATOM 3028 C C . GLY A 1 368 ? 6.664 -10.102 -6.09 1 90.94 368 GLY A C 1
ATOM 3029 O O . GLY A 1 368 ? 7.613 -10.812 -5.754 1 90.94 368 GLY A O 1
ATOM 3030 N N . GLU A 1 369 ? 6.773 -8.828 -6.395 1 93.75 369 GLU A N 1
ATOM 3031 C CA . GLU A 1 369 ? 7.938 -8.016 -6.078 1 93.75 369 GLU A CA 1
ATOM 3032 C C . GLU A 1 369 ? 9.211 -8.625 -6.656 1 93.75 369 GLU A C 1
ATOM 3034 O O . GLU A 1 369 ? 10.219 -8.75 -5.957 1 93.75 369 GLU A O 1
ATOM 3039 N N . MET A 1 370 ? 9.102 -8.914 -7.926 1 95.12 370 MET A N 1
ATOM 3040 C CA . MET A 1 370 ? 10.219 -9.609 -8.562 1 95.12 370 MET A CA 1
ATOM 3041 C C . MET A 1 370 ? 11.008 -8.656 -9.461 1 95.12 370 MET A C 1
ATOM 3043 O O . MET A 1 370 ? 12.188 -8.898 -9.734 1 95.12 370 MET A O 1
ATOM 3047 N N . VAL A 1 371 ? 10.336 -7.59 -9.883 1 96.69 371 VAL A N 1
ATOM 3048 C CA . VAL A 1 371 ? 10.922 -6.723 -10.898 1 96.69 371 VAL A CA 1
ATOM 3049 C C . VAL A 1 371 ? 10.93 -5.277 -10.414 1 96.69 371 VAL A C 1
ATOM 3051 O O . VAL A 1 371 ? 9.906 -4.758 -9.969 1 96.69 371 VAL A O 1
ATOM 3054 N N . ALA A 1 372 ? 12.094 -4.664 -10.508 1 97.56 372 ALA A N 1
ATOM 3055 C CA . ALA A 1 372 ? 12.156 -3.24 -10.195 1 97.56 372 ALA A CA 1
ATOM 3056 C C . ALA A 1 372 ? 11.539 -2.402 -11.305 1 97.56 372 ALA A C 1
ATOM 3058 O O . ALA A 1 372 ? 12.125 -2.264 -12.383 1 97.56 372 ALA A O 1
ATOM 3059 N N . SER A 1 373 ? 10.438 -1.792 -11.039 1 95.75 373 SER A N 1
ATOM 3060 C CA . SER A 1 373 ? 9.75 -0.987 -12.047 1 95.75 373 SER A CA 1
ATOM 3061 C C . SER A 1 373 ? 10.266 0.447 -12.055 1 95.75 373 SER A C 1
ATOM 3063 O O . SER A 1 373 ? 10.555 1 -13.117 1 95.75 373 SER A O 1
ATOM 3065 N N . THR A 1 374 ? 10.32 1.02 -10.906 1 97.06 374 THR A N 1
ATOM 3066 C CA . THR A 1 374 ? 10.852 2.369 -10.742 1 97.06 374 THR A CA 1
ATOM 3067 C C . THR A 1 374 ? 11.852 2.42 -9.586 1 97.06 374 THR A C 1
ATOM 3069 O O . THR A 1 374 ? 11.828 1.566 -8.703 1 97.06 374 THR A O 1
ATOM 3072 N N . CYS A 1 375 ? 12.766 3.338 -9.797 1 97.62 375 CYS A N 1
ATOM 3073 C CA . CYS A 1 375 ? 13.773 3.539 -8.766 1 97.62 375 CYS A CA 1
ATOM 3074 C C . CYS A 1 375 ? 13.625 4.91 -8.117 1 97.62 375 CYS A C 1
ATOM 3076 O O . CYS A 1 375 ? 13.141 5.852 -8.75 1 97.62 375 CYS A O 1
ATOM 3078 N N . GLY A 1 376 ? 14.023 4.988 -6.914 1 97.88 376 GLY A N 1
ATOM 3079 C CA . GLY A 1 376 ? 13.984 6.238 -6.176 1 97.88 376 GLY A CA 1
ATOM 3080 C C . GLY A 1 376 ? 14.836 6.215 -4.922 1 97.88 376 GLY A C 1
ATOM 3081 O O . GLY A 1 376 ? 15.578 5.254 -4.684 1 97.88 376 GLY A O 1
ATOM 3082 N N . CYS A 1 377 ? 14.75 7.301 -4.184 1 97.5 377 CYS A N 1
ATOM 3083 C CA . CYS A 1 377 ? 15.602 7.477 -3.014 1 97.5 377 CYS A CA 1
ATOM 3084 C C . CYS A 1 377 ? 14.828 7.227 -1.727 1 97.5 377 CYS A C 1
ATOM 3086 O O . CYS A 1 377 ? 13.742 7.773 -1.536 1 97.5 377 CYS A O 1
ATOM 3088 N N . ARG A 1 378 ? 15.445 6.324 -0.896 1 97.06 378 ARG A N 1
ATOM 3089 C CA . ARG A 1 378 ? 14.828 5.977 0.381 1 97.06 378 ARG A CA 1
ATOM 3090 C C . ARG A 1 378 ? 15.852 6.035 1.514 1 97.06 378 ARG A C 1
ATOM 3092 O O . ARG A 1 378 ? 17.047 5.852 1.287 1 97.06 378 ARG A O 1
ATOM 3099 N N . MET B 1 1 ? 72.688 49.812 17.406 1 33.56 1 MET B N 1
ATOM 3100 C CA . MET B 1 1 ? 71.938 49.062 16.391 1 33.56 1 MET B CA 1
ATOM 3101 C C . MET B 1 1 ? 70.812 48.281 17.031 1 33.56 1 MET B C 1
ATOM 3103 O O . MET B 1 1 ? 71.062 47.281 17.703 1 33.56 1 MET B O 1
ATOM 3107 N N . SER B 1 2 ? 69.688 48.938 17.453 1 39.12 2 SER B N 1
ATOM 3108 C CA . SER B 1 2 ? 68.5 48.5 18.125 1 39.12 2 SER B CA 1
ATOM 3109 C C . SER B 1 2 ? 67.688 47.594 17.219 1 39.12 2 SER B C 1
ATOM 3111 O O . SER B 1 2 ? 67.312 47.969 16.078 1 39.12 2 SER B O 1
ATOM 3113 N N . LEU B 1 3 ? 67.812 46.281 17.328 1 41.75 3 LEU B N 1
ATOM 3114 C CA . LEU B 1 3 ? 67.062 45.188 16.672 1 41.75 3 LEU B CA 1
ATOM 3115 C C . LEU B 1 3 ? 65.562 45.281 16.984 1 41.75 3 LEU B C 1
ATOM 3117 O O . LEU B 1 3 ? 65.188 45.25 18.141 1 41.75 3 LEU B O 1
ATOM 3121 N N . PHE B 1 4 ? 64.75 46 16.188 1 46.56 4 PHE B N 1
ATOM 3122 C CA . PHE B 1 4 ? 63.312 46 16.141 1 46.56 4 PHE B CA 1
ATOM 3123 C C . PHE B 1 4 ? 62.75 44.594 15.914 1 46.56 4 PHE B C 1
ATOM 3125 O O . PHE B 1 4 ? 63.031 43.969 14.898 1 46.56 4 PHE B O 1
ATOM 3132 N N . LYS B 1 5 ? 62.375 43.812 16.984 1 40.19 5 LYS B N 1
ATOM 3133 C CA . LYS B 1 5 ? 61.594 42.562 17 1 40.19 5 LYS B CA 1
ATOM 3134 C C . LYS B 1 5 ? 60.219 42.75 16.422 1 40.19 5 LYS B C 1
ATOM 3136 O O . LYS B 1 5 ? 59.406 43.469 17 1 40.19 5 LYS B O 1
ATOM 3141 N N . ILE B 1 6 ? 60.031 42.719 15.109 1 42.56 6 ILE B N 1
ATOM 3142 C CA . ILE B 1 6 ? 58.719 42.625 14.469 1 42.56 6 ILE B CA 1
ATOM 3143 C C . ILE B 1 6 ? 58 41.375 14.961 1 42.56 6 ILE B C 1
ATOM 3145 O O . ILE B 1 6 ? 58.469 40.25 14.734 1 42.56 6 ILE B O 1
ATOM 3149 N N . VAL B 1 7 ? 57.188 41.469 16.016 1 41.56 7 VAL B N 1
ATOM 3150 C CA . VAL B 1 7 ? 56.25 40.438 16.438 1 41.56 7 VAL B CA 1
ATOM 3151 C C . VAL B 1 7 ? 55.188 40.219 15.352 1 41.56 7 VAL B C 1
ATOM 3153 O O . VAL B 1 7 ? 54.438 41.156 15.047 1 41.56 7 VAL B O 1
ATOM 3156 N N . PHE B 1 8 ? 55.375 39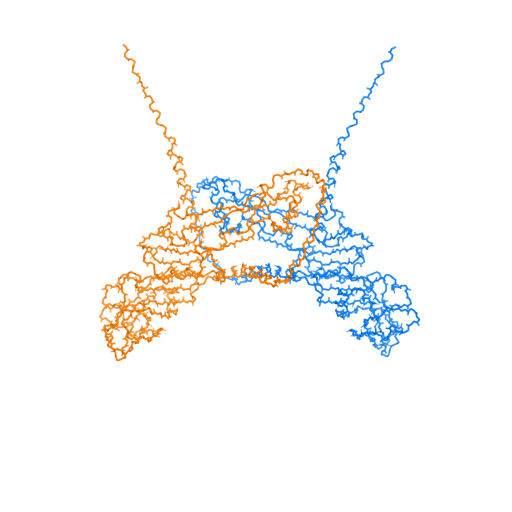.312 14.453 1 42.66 8 PHE B N 1
ATOM 3157 C CA . PHE B 1 8 ? 54.344 38.781 13.562 1 42.66 8 PHE B CA 1
ATOM 3158 C C . PHE B 1 8 ? 53.188 38.188 14.359 1 42.66 8 PHE B C 1
ATOM 3160 O O . PHE B 1 8 ? 53.375 37.156 15.047 1 42.66 8 PHE B O 1
ATOM 3167 N N . VAL B 1 9 ? 52.188 38.969 14.711 1 41.69 9 VAL B N 1
ATOM 3168 C CA . VAL B 1 9 ? 50.938 38.438 15.195 1 41.69 9 VAL B CA 1
ATOM 3169 C C . VAL B 1 9 ? 50.219 37.688 14.07 1 41.69 9 VAL B C 1
ATOM 3171 O O . VAL B 1 9 ? 49.812 38.281 13.07 1 41.69 9 VAL B O 1
ATOM 3174 N N . PHE B 1 10 ? 50.5 36.375 13.93 1 43.47 10 PHE B N 1
ATOM 3175 C CA . PHE B 1 10 ? 49.625 35.469 13.18 1 43.47 10 PHE B CA 1
ATOM 3176 C C . PHE B 1 10 ? 48.219 35.5 13.75 1 43.47 10 PHE B C 1
ATOM 3178 O O . PHE B 1 10 ? 47.969 34.906 14.812 1 43.47 10 PHE B O 1
ATOM 3185 N N . VAL B 1 11 ? 47.406 36.469 13.391 1 43.22 11 VAL B N 1
ATOM 3186 C CA . VAL B 1 11 ? 45.969 36.312 13.586 1 43.22 11 VAL B CA 1
ATOM 3187 C C . VAL B 1 11 ? 45.469 35.062 12.891 1 43.22 11 VAL B C 1
ATOM 3189 O O . VAL B 1 11 ? 45.531 34.938 11.664 1 43.22 11 VAL B O 1
ATOM 3192 N N . LEU B 1 12 ? 45.406 33.938 13.539 1 42.62 12 LEU B N 1
ATOM 3193 C CA . LEU B 1 12 ? 44.656 32.75 13.148 1 42.62 12 LEU B CA 1
ATOM 3194 C C . LEU B 1 12 ? 43.219 33.125 12.75 1 42.62 12 LEU B C 1
ATOM 3196 O O . LEU B 1 12 ? 42.375 33.375 13.617 1 42.62 12 LEU B O 1
ATOM 3200 N N . PHE B 1 13 ? 42.969 33.75 11.586 1 49.91 13 PHE B N 1
ATOM 3201 C CA . PHE B 1 13 ? 41.688 33.938 10.914 1 49.91 13 PHE B CA 1
ATOM 3202 C C . PHE B 1 13 ? 41.062 32.594 10.586 1 49.91 13 PHE B C 1
ATOM 3204 O O . PHE B 1 13 ? 40.062 32.531 9.852 1 49.91 13 PHE B O 1
ATOM 3211 N N . ALA B 1 14 ? 41.562 31.484 10.875 1 52.66 14 ALA B N 1
ATOM 3212 C CA . ALA B 1 14 ? 40.969 30.25 10.359 1 52.66 14 ALA B CA 1
ATOM 3213 C C . ALA B 1 14 ? 39.594 30 10.969 1 52.66 14 ALA B C 1
ATOM 3215 O O . ALA B 1 14 ? 38.75 29.375 10.336 1 52.66 14 ALA B O 1
ATOM 3216 N N . PRO B 1 15 ? 39.281 30.297 12.234 1 58.09 15 PRO B N 1
ATOM 3217 C CA . PRO B 1 15 ? 38.062 29.75 12.812 1 58.09 15 PRO B CA 1
ATOM 3218 C C . PRO B 1 15 ? 36.812 30.438 12.289 1 58.09 15 PRO B C 1
ATOM 3220 O O . PRO B 1 15 ? 35.719 29.828 12.289 1 58.09 15 PRO B O 1
ATOM 3223 N N . VAL B 1 16 ? 36.812 31.547 11.711 1 60 16 VAL B N 1
ATOM 3224 C CA . VAL B 1 16 ? 35.625 32.312 11.336 1 60 16 VAL B CA 1
ATOM 3225 C C . VAL B 1 16 ? 35.031 31.719 10.047 1 60 16 VAL B C 1
ATOM 3227 O O . VAL B 1 16 ? 33.812 31.594 9.922 1 60 16 VAL B O 1
ATOM 3230 N N . CYS B 1 17 ? 35.844 31.203 9.141 1 60.41 17 CYS B N 1
ATOM 3231 C CA . CYS B 1 17 ? 35.375 30.703 7.859 1 60.41 17 CYS B CA 1
ATOM 3232 C C . CYS B 1 17 ? 34.625 29.391 8.039 1 60.41 17 CYS B C 1
ATOM 3234 O O . CYS B 1 17 ? 33.594 29.172 7.395 1 60.41 17 CYS B O 1
ATOM 3236 N N . LEU B 1 18 ? 35.125 28.562 8.898 1 60.06 18 LEU B N 1
ATOM 3237 C CA . LEU B 1 18 ? 34.469 27.281 9.117 1 60.06 18 LEU B CA 1
ATOM 3238 C C . LEU B 1 18 ? 33.094 27.5 9.766 1 60.06 18 LEU B C 1
ATOM 3240 O O . LEU B 1 18 ? 32.125 26.828 9.406 1 60.06 18 LEU B O 1
ATOM 3244 N N . THR B 1 19 ? 33.031 28.5 10.633 1 66.62 19 THR B N 1
ATOM 3245 C CA . THR B 1 19 ? 31.75 28.797 11.305 1 66.62 19 THR B CA 1
ATOM 3246 C C . THR B 1 19 ? 30.75 29.406 10.32 1 66.62 19 THR B C 1
ATOM 3248 O O . THR B 1 19 ? 29.562 29.078 10.359 1 66.62 19 THR B O 1
ATOM 3251 N N . LEU B 1 20 ? 31.328 30.172 9.391 1 68.62 20 LEU B N 1
ATOM 3252 C CA . LEU B 1 20 ? 30.438 30.797 8.414 1 68.62 20 LEU B CA 1
ATOM 3253 C C . LEU B 1 20 ? 29.891 29.766 7.434 1 68.62 20 LEU B C 1
ATOM 3255 O O . LEU B 1 20 ? 28.719 29.812 7.059 1 68.62 20 LEU B O 1
ATOM 3259 N N . HIS B 1 21 ? 30.766 28.875 7.004 1 70.5 21 HIS B N 1
ATOM 3260 C CA . HIS B 1 21 ? 30.344 27.844 6.074 1 70.5 21 HIS B CA 1
ATOM 3261 C C . HIS B 1 21 ? 29.312 26.922 6.715 1 70.5 21 HIS B C 1
ATOM 3263 O O . HIS B 1 21 ? 28.328 26.531 6.062 1 70.5 21 HIS B O 1
ATOM 3269 N N . GLN B 1 22 ? 29.469 26.672 7.949 1 76.38 22 GLN B N 1
ATOM 3270 C CA . GLN B 1 22 ? 28.516 25.812 8.664 1 76.38 22 GLN B CA 1
ATOM 3271 C C . GLN B 1 22 ? 27.172 26.516 8.852 1 76.38 22 GLN B C 1
ATOM 3273 O O . GLN B 1 22 ? 26.125 25.875 8.75 1 76.38 22 GLN B O 1
ATOM 3278 N N . ALA B 1 23 ? 27.312 27.781 9.078 1 76.62 23 ALA B N 1
ATOM 3279 C CA . ALA B 1 23 ? 26.094 28.562 9.25 1 76.62 23 ALA B CA 1
ATOM 3280 C C . ALA B 1 23 ? 25.297 28.625 7.945 1 76.62 23 ALA B C 1
ATOM 3282 O O . ALA B 1 23 ? 24.078 28.516 7.957 1 76.62 23 ALA B O 1
ATOM 3283 N N . LEU B 1 24 ? 25.984 28.734 6.863 1 75.69 24 LEU B N 1
ATOM 3284 C CA . LEU B 1 24 ? 25.328 28.781 5.559 1 75.69 24 LEU B CA 1
ATOM 3285 C C . LEU B 1 24 ? 24.672 27.438 5.242 1 75.69 24 LEU B C 1
ATOM 3287 O O . LEU B 1 24 ? 23.562 27.406 4.715 1 75.69 24 LEU B O 1
ATOM 3291 N N . LYS B 1 25 ? 25.344 26.422 5.617 1 83.62 25 LYS B N 1
ATOM 3292 C CA . LYS B 1 25 ? 24.781 25.094 5.383 1 83.62 25 LYS B CA 1
ATOM 3293 C C . LYS B 1 25 ? 23.516 24.875 6.215 1 83.62 25 LYS B C 1
ATOM 3295 O O . LYS B 1 25 ? 22.547 24.281 5.738 1 83.62 25 LYS B O 1
ATOM 3300 N N . LEU B 1 26 ? 23.562 25.422 7.293 1 83.12 26 LEU B N 1
ATOM 3301 C CA . LEU B 1 26 ? 22.406 25.266 8.172 1 83.12 26 LEU B CA 1
ATOM 3302 C C . LEU B 1 26 ? 21.219 26.062 7.656 1 83.12 26 LEU B C 1
ATOM 3304 O O . LEU B 1 26 ? 20.078 25.625 7.75 1 83.12 26 LEU B O 1
ATOM 3308 N N . ASP B 1 27 ? 21.484 27.234 7.09 1 85.75 27 ASP B N 1
ATOM 3309 C CA . ASP B 1 27 ? 20.406 28.062 6.555 1 85.75 27 ASP B CA 1
ATOM 3310 C C . ASP B 1 27 ? 19.797 27.406 5.312 1 85.75 27 ASP B C 1
ATOM 3312 O O . ASP B 1 27 ? 18.578 27.469 5.117 1 85.75 27 ASP B O 1
ATOM 3316 N N . GLN B 1 28 ? 20.656 26.859 4.586 1 87.19 28 GLN B N 1
ATOM 3317 C CA . GLN B 1 28 ? 20.141 26.156 3.42 1 87.19 28 GLN B CA 1
ATOM 3318 C C . GLN B 1 28 ? 19.297 24.953 3.836 1 87.19 28 GLN B C 1
ATOM 3320 O O . GLN B 1 28 ? 18.281 24.656 3.221 1 87.19 28 GLN B O 1
ATOM 3325 N N . LEU B 1 29 ? 19.734 24.297 4.844 1 85.94 29 LEU B N 1
ATOM 3326 C CA . LEU B 1 29 ? 18.984 23.172 5.395 1 85.94 29 LEU B CA 1
ATOM 3327 C C . LEU B 1 29 ? 17.594 23.609 5.852 1 85.94 29 LEU B C 1
ATOM 3329 O O . LEU B 1 29 ? 16.594 22.953 5.543 1 85.94 29 LEU B O 1
ATOM 3333 N N . LYS B 1 30 ? 17.625 24.688 6.465 1 86.44 30 LYS B N 1
ATOM 3334 C CA . LYS B 1 30 ? 16.359 25.219 6.961 1 86.44 30 LYS B CA 1
ATOM 3335 C C . LYS B 1 30 ? 15.406 25.531 5.816 1 86.44 30 LYS B C 1
ATOM 3337 O O . LYS B 1 30 ? 14.219 25.188 5.883 1 86.44 30 LYS B O 1
ATOM 3342 N N . THR B 1 31 ? 15.906 26.109 4.828 1 85.88 31 THR B N 1
ATOM 3343 C CA . THR B 1 31 ? 15.086 26.453 3.676 1 85.88 31 THR B CA 1
ATOM 3344 C C . THR B 1 31 ? 14.516 25.203 3.006 1 85.88 31 THR B C 1
ATOM 3346 O O . THR B 1 31 ? 13.344 25.172 2.645 1 85.88 31 THR B O 1
ATOM 3349 N N . ASP B 1 32 ? 15.32 24.234 2.918 1 86.62 32 ASP B N 1
ATOM 3350 C CA . ASP B 1 32 ? 14.883 22.984 2.285 1 86.62 32 ASP B CA 1
ATOM 3351 C C . ASP B 1 32 ? 13.828 22.281 3.135 1 86.62 32 ASP B C 1
ATOM 3353 O O . ASP B 1 32 ? 12.859 21.734 2.602 1 86.62 32 ASP B O 1
ATOM 3357 N N . LEU B 1 33 ? 13.977 22.359 4.375 1 86 33 LEU B N 1
ATOM 3358 C CA . LEU B 1 33 ? 13.023 21.719 5.277 1 86 33 LEU B CA 1
ATOM 3359 C C . LEU B 1 33 ? 11.688 22.453 5.266 1 86 33 LEU B C 1
ATOM 3361 O O . LEU B 1 33 ? 10.625 21.828 5.34 1 86 33 LEU B O 1
ATOM 3365 N N . LEU B 1 34 ? 11.812 23.703 5.145 1 87.38 34 LEU B N 1
ATOM 3366 C CA . LEU B 1 34 ? 10.586 24.484 5.055 1 87.38 34 LEU B CA 1
ATOM 3367 C C . LEU B 1 34 ? 9.805 24.125 3.795 1 87.38 34 LEU B C 1
ATOM 3369 O O . LEU B 1 34 ? 8.57 24.031 3.83 1 87.38 34 LEU B O 1
ATOM 3373 N N . SER B 1 35 ? 10.531 23.969 2.791 1 84 35 SER B N 1
ATOM 3374 C CA . SER B 1 35 ? 9.891 23.562 1.544 1 84 35 SER B CA 1
ATOM 3375 C C . SER B 1 35 ? 9.211 22.203 1.683 1 84 35 SER B C 1
ATOM 3377 O O . SER B 1 35 ? 8.109 22 1.167 1 84 35 SER B O 1
ATOM 3379 N N . LEU B 1 36 ? 9.844 21.328 2.363 1 84.44 36 LEU B N 1
ATOM 3380 C CA . LEU B 1 36 ? 9.281 20.016 2.609 1 84.44 36 LEU B CA 1
ATOM 3381 C C . LEU B 1 36 ? 7.984 20.109 3.402 1 84.44 36 LEU B C 1
ATOM 3383 O O . LEU B 1 36 ? 7.02 19.406 3.111 1 84.44 36 LEU B O 1
ATOM 3387 N N . LEU B 1 37 ? 7.992 21.047 4.312 1 82.94 37 LEU B N 1
ATOM 3388 C CA . LEU B 1 37 ? 6.82 21.219 5.164 1 82.94 37 LEU B CA 1
ATOM 3389 C C . LEU B 1 37 ? 5.77 22.078 4.469 1 82.94 37 LEU B C 1
ATOM 3391 O O . LEU B 1 37 ? 4.684 22.297 5.008 1 82.94 37 LEU B O 1
ATOM 3395 N N . GLU B 1 38 ? 6.121 22.578 3.307 1 80.44 38 GLU B N 1
ATOM 3396 C CA . GLU B 1 38 ? 5.227 23.422 2.518 1 80.44 38 GLU B CA 1
ATOM 3397 C C . GLU B 1 38 ? 4.918 24.734 3.238 1 80.44 38 GLU B C 1
ATOM 3399 O O . GLU B 1 38 ? 3.771 25.188 3.254 1 80.44 38 GLU B O 1
ATOM 3404 N N . VAL B 1 39 ? 5.887 25.125 3.949 1 79.94 39 VAL B N 1
ATOM 3405 C CA . VAL B 1 39 ? 5.789 26.422 4.605 1 79.94 39 VAL B CA 1
ATOM 3406 C C . VAL B 1 39 ? 6.582 27.469 3.816 1 79.94 39 VAL B C 1
ATOM 3408 O O . VAL B 1 39 ? 7.785 27.312 3.602 1 79.94 39 VAL B O 1
ATOM 3411 N N . LYS B 1 40 ? 5.906 28.391 3.221 1 70.5 40 LYS B N 1
ATOM 3412 C CA . LYS B 1 40 ? 6.508 29.359 2.301 1 70.5 40 LYS B CA 1
ATOM 3413 C C . LYS B 1 40 ? 7.574 30.188 3.002 1 70.5 40 LYS B C 1
ATOM 3415 O O . LYS B 1 40 ? 8.656 30.406 2.457 1 70.5 40 LYS B O 1
ATOM 3420 N N . GLU B 1 41 ? 7.254 30.734 4.125 1 74.88 41 GLU B N 1
ATOM 3421 C CA . GLU B 1 41 ? 8.188 31.562 4.879 1 74.88 41 GLU B CA 1
ATOM 3422 C C . GLU B 1 41 ? 8.047 31.328 6.383 1 74.88 41 GLU B C 1
ATOM 3424 O O . GLU B 1 41 ? 6.98 30.938 6.855 1 74.88 41 GLU B O 1
ATOM 3429 N N . LYS B 1 42 ? 9.281 31.422 6.93 1 76.62 42 LYS B N 1
ATOM 3430 C CA . LYS B 1 42 ? 9.258 31.344 8.383 1 76.62 42 LYS B CA 1
ATOM 3431 C C . LYS B 1 42 ? 8.289 32.375 8.977 1 76.62 42 LYS B C 1
ATOM 3433 O O . LYS B 1 42 ? 8.383 33.562 8.672 1 76.62 42 LYS B O 1
ATOM 3438 N N . PRO B 1 43 ? 7.328 31.766 9.68 1 73.94 43 PRO B N 1
ATOM 3439 C CA . PRO B 1 43 ? 6.34 32.688 10.234 1 73.94 43 PRO B CA 1
ATOM 3440 C C . PRO B 1 43 ? 6.941 33.656 11.25 1 73.94 43 PRO B C 1
ATOM 3442 O O . PRO B 1 43 ? 7.879 33.281 11.969 1 73.94 43 PRO B O 1
ATOM 3445 N N . SER B 1 44 ? 6.848 34.938 11.031 1 65.25 44 SER B N 1
ATOM 3446 C CA . SER B 1 44 ? 7.223 35.906 12.047 1 65.25 44 SER B CA 1
ATOM 3447 C C . SER B 1 44 ? 6.23 35.906 13.203 1 65.25 44 SER B C 1
ATOM 3449 O O . SER B 1 44 ? 5.016 35.938 12.984 1 65.25 44 SER B O 1
ATOM 3451 N N . VAL B 1 45 ? 6.57 35.125 14.289 1 61.69 45 VAL B N 1
ATOM 3452 C CA . VAL B 1 45 ? 5.609 34.844 15.352 1 61.69 45 VAL B CA 1
ATOM 3453 C C . VAL B 1 45 ? 5.215 36.125 16.062 1 61.69 45 VAL B C 1
ATOM 3455 O O . VAL B 1 45 ? 6.066 36.812 16.625 1 61.69 45 VAL B O 1
ATOM 3458 N N . SER B 1 46 ? 4.105 36.719 15.602 1 64.06 46 SER B N 1
ATOM 3459 C CA . SER B 1 46 ? 3.523 37.781 16.438 1 64.06 46 SER B CA 1
ATOM 3460 C C . SER B 1 46 ? 2.768 37.188 17.609 1 64.06 46 SER B C 1
ATOM 3462 O O . SER B 1 46 ? 2.553 37.875 18.625 1 64.06 46 SER B O 1
ATOM 3464 N N . ARG B 1 47 ? 2.561 35.906 17.578 1 66.06 47 ARG B N 1
ATOM 3465 C CA . ARG B 1 47 ? 1.748 35.312 18.625 1 66.06 47 ARG B CA 1
ATOM 3466 C C . ARG B 1 47 ? 2.566 34.312 19.438 1 66.06 47 ARG B C 1
ATOM 3468 O O . ARG B 1 47 ? 3.541 33.75 18.938 1 66.06 47 ARG B O 1
ATOM 3475 N N . THR B 1 48 ? 2.281 34.375 20.688 1 71.94 48 THR B N 1
ATOM 3476 C CA . THR B 1 48 ? 2.965 33.469 21.609 1 71.94 48 THR B CA 1
ATOM 3477 C C . THR B 1 48 ? 2.154 32.188 21.812 1 71.94 48 THR B C 1
ATOM 3479 O O . THR B 1 48 ? 0.961 32.156 21.516 1 71.94 48 THR B O 1
ATOM 3482 N N . ARG B 1 49 ? 2.727 31.156 22.25 1 75.62 49 ARG B N 1
ATOM 3483 C CA . ARG B 1 49 ? 2.133 29.859 22.547 1 75.62 49 ARG B CA 1
ATOM 3484 C C . ARG B 1 49 ? 0.977 30 23.531 1 75.62 49 ARG B C 1
ATOM 3486 O O . ARG B 1 49 ? 0.035 29.203 23.516 1 75.62 49 ARG B O 1
ATOM 3493 N N . TYR B 1 50 ? 1.001 31.094 24.156 1 72.44 50 TYR B N 1
ATOM 3494 C CA . TYR B 1 50 ? 0.006 31.281 25.203 1 72.44 50 TYR B CA 1
ATOM 3495 C C . TYR B 1 50 ? -1.327 31.734 24.609 1 72.44 50 TYR B C 1
ATOM 3497 O O . TYR B 1 50 ? -2.365 31.641 25.266 1 72.44 50 TYR B O 1
ATOM 3505 N N . GLN B 1 51 ? -1.24 32.062 23.391 1 80.38 51 GLN B N 1
ATOM 3506 C CA . GLN B 1 51 ? -2.465 32.562 22.766 1 80.38 51 GLN B CA 1
ATOM 3507 C C . GLN B 1 51 ? -3.182 31.453 22 1 80.38 51 GLN B C 1
ATOM 3509 O O . GLN B 1 51 ? -4.242 31.672 21.422 1 80.38 51 GLN B O 1
ATOM 3514 N N . VAL B 1 52 ? -2.658 30.25 22.125 1 90.56 52 VAL B N 1
ATOM 3515 C CA . VAL B 1 52 ? -3.289 29.141 21.438 1 90.56 52 VAL B CA 1
ATOM 3516 C C . VAL B 1 52 ? -4.508 28.656 22.219 1 90.56 52 VAL B C 1
ATOM 3518 O O . VAL B 1 52 ? -4.387 28.281 23.391 1 90.56 52 VAL B O 1
ATOM 3521 N N . PRO B 1 53 ? -5.625 28.688 21.547 1 93.44 53 PRO B N 1
ATOM 3522 C CA . PRO B 1 53 ? -6.816 28.219 22.25 1 93.44 53 PRO B CA 1
ATOM 3523 C C . PRO B 1 53 ? -6.691 26.766 22.719 1 93.44 53 PRO B C 1
ATOM 3525 O O . PRO B 1 53 ? -6.105 25.938 22.016 1 93.44 53 PRO B O 1
ATOM 3528 N N . ARG B 1 54 ? -7.332 26.453 23.859 1 93 54 ARG B N 1
ATOM 3529 C CA . ARG B 1 54 ? -7.297 25.109 24.406 1 93 54 ARG B CA 1
ATOM 3530 C C . ARG B 1 54 ? -7.922 24.109 23.438 1 93 54 ARG B C 1
ATOM 3532 O O . ARG B 1 54 ? -7.453 22.969 23.328 1 93 54 ARG B O 1
ATOM 3539 N N . TYR B 1 55 ? -8.867 24.562 22.797 1 96.12 55 TYR B N 1
ATOM 3540 C CA . TYR B 1 55 ? -9.547 23.703 21.828 1 96.12 55 TYR B CA 1
ATOM 3541 C C . TYR B 1 55 ? -8.578 23.188 20.781 1 96.12 55 TYR B C 1
ATOM 3543 O O . TYR B 1 55 ? -8.617 22.016 20.406 1 96.12 55 TYR B O 1
ATOM 3551 N N . VAL B 1 56 ? -7.777 24.031 20.312 1 95.69 56 VAL B N 1
ATOM 3552 C CA . VAL B 1 56 ? -6.824 23.688 19.266 1 95.69 56 VAL B CA 1
ATOM 3553 C C . VAL B 1 56 ? -5.781 22.703 19.812 1 95.69 56 VAL B C 1
ATOM 3555 O O . VAL B 1 56 ? -5.406 21.75 19.125 1 95.69 56 VAL B O 1
ATOM 3558 N N . ILE B 1 57 ? -5.367 22.922 21.031 1 94.56 57 ILE B N 1
ATOM 3559 C CA . ILE B 1 57 ? -4.43 22.016 21.688 1 94.56 57 ILE B CA 1
ATOM 3560 C C . ILE B 1 57 ? -5.074 20.641 21.844 1 94.56 57 ILE B C 1
ATOM 3562 O O . ILE B 1 57 ? -4.422 19.609 21.641 1 94.56 57 ILE B O 1
ATOM 3566 N N . ASP B 1 58 ? -6.324 20.672 22.156 1 95.88 58 ASP B N 1
ATOM 3567 C CA . ASP B 1 58 ? -7.055 19.422 22.312 1 95.88 58 ASP B CA 1
ATOM 3568 C C . ASP B 1 58 ? -7.164 18.688 20.969 1 95.88 58 ASP B C 1
ATOM 3570 O O . ASP B 1 58 ? -7.098 17.453 20.922 1 95.88 58 ASP B O 1
ATOM 3574 N N . LEU B 1 59 ? -7.375 19.438 19.953 1 95.38 59 LEU B N 1
ATOM 3575 C CA . LEU B 1 59 ? -7.406 18.844 18.625 1 95.38 59 LEU B CA 1
ATOM 3576 C C . LEU B 1 59 ? -6.082 18.156 18.312 1 95.38 59 LEU B C 1
ATOM 3578 O O . LEU B 1 59 ? -6.062 17.047 17.781 1 95.38 59 LEU B O 1
ATOM 3582 N N . TYR B 1 60 ? -5.02 18.766 18.609 1 96.19 60 TYR B N 1
ATOM 3583 C CA . TYR B 1 60 ? -3.695 18.188 18.406 1 96.19 60 TYR B CA 1
ATOM 3584 C C . TYR B 1 60 ? -3.537 16.906 19.219 1 96.19 60 TYR B C 1
ATOM 3586 O O . TYR B 1 60 ? -3.074 15.883 18.688 1 96.19 60 TYR B O 1
ATOM 3594 N N . ARG B 1 61 ? -3.945 16.922 20.453 1 95.69 61 ARG B N 1
ATOM 3595 C CA . ARG B 1 61 ? -3.795 15.773 21.344 1 95.69 61 ARG B CA 1
ATOM 3596 C C . ARG B 1 61 ? -4.648 14.602 20.875 1 95.69 61 ARG B C 1
ATOM 3598 O O . ARG B 1 61 ? -4.32 13.445 21.125 1 95.69 61 ARG B O 1
ATOM 3605 N N . LYS B 1 62 ? -5.652 14.953 20.219 1 94.19 62 LYS B N 1
ATOM 3606 C CA . LYS B 1 62 ? -6.504 13.898 19.672 1 94.19 62 LYS B CA 1
ATOM 3607 C C . LYS B 1 62 ? -5.852 13.242 18.453 1 94.19 62 LYS B C 1
ATOM 3609 O O . LYS B 1 62 ? -6.074 12.062 18.188 1 94.19 62 LYS B O 1
ATOM 3614 N N . GLN B 1 63 ? -5.023 13.938 17.812 1 94.44 63 GLN B N 1
ATOM 3615 C CA . GLN B 1 63 ? -4.477 13.469 16.547 1 94.44 63 GLN B CA 1
ATOM 3616 C C . GLN B 1 63 ? -3.068 12.906 16.734 1 94.44 63 GLN B C 1
ATOM 3618 O O . GLN B 1 63 ? -2.592 12.133 15.898 1 94.44 63 GLN B O 1
ATOM 3623 N N . ALA B 1 64 ? -2.402 13.375 17.766 1 95.94 64 ALA B N 1
ATOM 3624 C CA . ALA B 1 64 ? -0.992 13.023 17.906 1 95.94 64 ALA B CA 1
ATOM 3625 C C . ALA B 1 64 ? -0.681 12.562 19.328 1 95.94 64 ALA B C 1
ATOM 3627 O O . ALA B 1 64 ? -1.329 13 20.281 1 95.94 64 ALA B O 1
ATOM 3628 N N . PHE B 1 65 ? 0.283 11.703 19.453 1 94.5 65 PHE B N 1
ATOM 3629 C CA . PHE B 1 65 ? 0.871 11.367 20.75 1 94.5 65 PHE B CA 1
ATOM 3630 C C . PHE B 1 65 ? 1.786 12.484 21.234 1 94.5 65 PHE B C 1
ATOM 3632 O O . PHE B 1 65 ? 2.049 13.438 20.5 1 94.5 65 PHE B O 1
ATOM 3639 N N . ILE B 1 66 ? 2.23 12.344 22.422 1 91.31 66 ILE B N 1
ATOM 3640 C CA . ILE B 1 66 ? 3.057 13.375 23.047 1 91.31 66 ILE B CA 1
ATOM 3641 C C . ILE B 1 66 ? 4.352 13.547 22.25 1 91.31 66 ILE B C 1
ATOM 3643 O O . ILE B 1 66 ? 4.871 14.656 22.141 1 91.31 66 ILE B O 1
ATOM 3647 N N . ASP B 1 67 ? 4.824 12.492 21.625 1 91.44 67 ASP B N 1
ATOM 3648 C CA . ASP B 1 67 ? 6.086 12.539 20.891 1 91.44 67 ASP B CA 1
ATOM 3649 C C . ASP B 1 67 ? 5.871 13.039 19.453 1 91.44 67 ASP B C 1
ATOM 3651 O O . ASP B 1 67 ? 6.824 13.125 18.672 1 91.44 67 ASP B O 1
ATOM 3655 N N . GLY B 1 68 ? 4.668 13.367 19.109 1 94.19 68 GLY B N 1
ATOM 3656 C CA . GLY B 1 68 ? 4.391 13.969 17.812 1 94.19 68 GLY B CA 1
ATOM 3657 C C . GLY B 1 68 ? 3.891 12.969 16.781 1 94.19 68 GLY B C 1
ATOM 3658 O O . GLY B 1 68 ? 3.389 13.352 15.727 1 94.19 68 GLY B O 1
ATOM 3659 N N . PHE B 1 69 ? 3.998 11.633 17.141 1 94.94 69 PHE B N 1
ATOM 3660 C CA . PHE B 1 69 ? 3.537 10.609 16.219 1 94.94 69 PHE B CA 1
ATOM 3661 C C . PHE B 1 69 ? 2.027 10.68 16.031 1 94.94 69 PHE B C 1
ATOM 3663 O O . PHE B 1 69 ? 1.287 10.867 17 1 94.94 69 PHE B O 1
ATOM 3670 N N . THR B 1 70 ? 1.666 10.586 14.766 1 94.94 70 THR B N 1
ATOM 3671 C CA . THR B 1 70 ? 0.236 10.617 14.484 1 94.94 70 THR B CA 1
ATOM 3672 C C . THR B 1 70 ? -0.441 9.336 14.961 1 94.94 70 THR B C 1
ATOM 3674 O O . THR B 1 70 ? 0.092 8.242 14.781 1 94.94 70 THR B O 1
ATOM 3677 N N . LYS B 1 71 ? -1.57 9.562 15.555 1 92.81 71 LYS B N 1
ATOM 3678 C CA . LYS B 1 71 ? -2.332 8.422 16.047 1 92.81 71 LYS B CA 1
ATOM 3679 C C . LYS B 1 71 ? -2.988 7.66 14.898 1 92.81 71 LYS B C 1
ATOM 3681 O O . LYS B 1 71 ? -3.252 8.234 13.836 1 92.81 71 LYS B O 1
ATOM 3686 N N . ASP B 1 72 ? -3.225 6.371 15.195 1 83.81 72 ASP B N 1
ATOM 3687 C CA . ASP B 1 72 ? -3.865 5.523 14.195 1 83.81 72 ASP B CA 1
ATOM 3688 C C . ASP B 1 72 ? -5.285 5.996 13.906 1 83.81 72 ASP B C 1
ATOM 3690 O O . ASP B 1 72 ? -5.973 6.508 14.789 1 83.81 72 ASP B O 1
ATOM 3694 N N . GLY B 1 73 ? -5.766 5.875 12.742 1 74.38 73 GLY B N 1
ATOM 3695 C CA . GLY B 1 73 ? -7.141 6.199 12.391 1 74.38 73 GLY B CA 1
ATOM 3696 C C . GLY B 1 73 ? -7.297 7.609 11.852 1 74.38 73 GLY B C 1
ATOM 3697 O O . GLY B 1 73 ? -8.367 7.977 11.367 1 74.38 73 GLY B O 1
ATOM 3698 N N . VAL B 1 74 ? -6.289 8.406 12.078 1 72.06 74 VAL B N 1
ATOM 3699 C CA . VAL B 1 74 ? -6.359 9.766 11.562 1 72.06 74 VAL B CA 1
ATOM 3700 C C . VAL B 1 74 ? -6.215 9.758 10.047 1 72.06 74 VAL B C 1
ATOM 3702 O O . VAL B 1 74 ? -5.301 9.125 9.508 1 72.06 74 VAL B O 1
ATOM 3705 N N . ALA B 1 75 ? -7.258 10.289 9.469 1 64.69 75 ALA B N 1
ATOM 3706 C CA . ALA B 1 75 ? -7.25 10.32 8.008 1 64.69 75 ALA B CA 1
ATOM 3707 C C . ALA B 1 75 ? -6.113 11.188 7.484 1 64.69 75 ALA B C 1
ATOM 3709 O O . ALA B 1 75 ? -5.898 12.305 7.973 1 64.69 75 ALA B O 1
ATOM 3710 N N . PRO B 1 76 ? -5.449 10.672 6.559 1 70.69 76 PRO B N 1
ATOM 3711 C CA . PRO B 1 76 ? -4.387 11.477 5.949 1 70.69 76 PRO B CA 1
ATOM 3712 C C . PRO B 1 76 ? -4.93 12.656 5.152 1 70.69 76 PRO B C 1
ATOM 3714 O O . PRO B 1 76 ? -6.094 12.648 4.738 1 70.69 76 PRO B O 1
ATOM 3717 N N . GLY B 1 77 ? -4.152 13.688 5.07 1 73.44 77 GLY B N 1
ATOM 3718 C CA . GLY B 1 77 ? -4.484 14.82 4.219 1 73.44 77 GLY B CA 1
ATOM 3719 C C . GLY B 1 77 ? -5.363 15.844 4.902 1 73.44 77 GLY B C 1
ATOM 3720 O O . GLY B 1 77 ? -5.871 16.766 4.258 1 73.44 77 GLY B O 1
ATOM 3721 N N . ARG B 1 78 ? -5.574 15.648 6.098 1 83.12 78 ARG B N 1
ATOM 3722 C CA . ARG B 1 78 ? -6.391 16.609 6.82 1 83.12 78 ARG B CA 1
ATOM 3723 C C . ARG B 1 78 ? -5.543 17.766 7.344 1 83.12 78 ARG B C 1
ATOM 3725 O O . ARG B 1 78 ? -4.434 17.547 7.84 1 83.12 78 ARG B O 1
ATOM 3732 N N . THR B 1 79 ? -6.012 18.922 7.035 1 91.62 79 THR B N 1
ATOM 3733 C CA . THR B 1 79 ? -5.387 20.141 7.551 1 91.62 79 THR B CA 1
ATOM 3734 C C . THR B 1 79 ? -6.41 21 8.289 1 91.62 79 THR B C 1
ATOM 3736 O O . THR B 1 79 ? -7.477 21.297 7.754 1 91.62 79 THR B O 1
ATOM 3739 N N . ILE B 1 80 ? -6.121 21.297 9.516 1 95.19 80 ILE B N 1
ATOM 3740 C CA . ILE B 1 80 ? -6.984 22.172 10.312 1 95.19 80 ILE B CA 1
ATOM 3741 C C . ILE B 1 80 ? -6.328 23.531 10.484 1 95.19 80 ILE B C 1
ATOM 3743 O O . ILE B 1 80 ? -5.156 23.625 10.852 1 95.19 80 ILE B O 1
ATOM 3747 N N . ARG B 1 81 ? -7.07 24.531 10.242 1 95.31 81 ARG B N 1
ATOM 3748 C CA . ARG B 1 81 ? -6.555 25.891 10.383 1 95.31 81 ARG B CA 1
ATOM 3749 C C . ARG B 1 81 ? -7.406 26.703 11.352 1 95.31 81 ARG B C 1
ATOM 3751 O O . ARG B 1 81 ? -8.633 26.594 11.352 1 95.31 81 ARG B O 1
ATOM 3758 N N . THR B 1 82 ? -6.77 27.422 12.141 1 96.06 82 THR B N 1
ATOM 3759 C CA . THR B 1 82 ? -7.434 28.328 13.07 1 96.06 82 THR B CA 1
ATOM 3760 C C . THR B 1 82 ? -7.129 29.781 12.727 1 96.06 82 THR B C 1
ATOM 3762 O O . THR B 1 82 ? -5.965 30.172 12.617 1 96.06 82 THR B O 1
ATOM 3765 N N . PHE B 1 83 ? -8.148 30.547 12.586 1 95 83 PHE B N 1
ATOM 3766 C CA . PHE B 1 83 ? -8.031 31.953 12.266 1 95 83 PHE B CA 1
ATOM 3767 C C . PHE B 1 83 ? -8.523 32.812 13.422 1 95 83 PHE B C 1
ATOM 3769 O O . PHE B 1 83 ? -9.523 32.5 14.062 1 95 83 PHE B O 1
ATOM 3776 N N . PHE B 1 84 ? -7.824 33.844 13.602 1 92 84 PHE B N 1
ATOM 3777 C CA . PHE B 1 84 ? -8.188 34.75 14.695 1 92 84 PHE B CA 1
ATOM 3778 C C . PHE B 1 84 ? -8.859 36 14.172 1 92 84 PHE B C 1
ATOM 3780 O O . PHE B 1 84 ? -8.57 36.469 13.062 1 92 84 PHE B O 1
ATOM 3787 N N . ARG B 1 85 ? -9.711 36.438 15.055 1 90.12 85 ARG B N 1
ATOM 3788 C CA . ARG B 1 85 ? -10.453 37.656 14.727 1 90.12 85 ARG B CA 1
ATOM 3789 C C . ARG B 1 85 ? -9.508 38.844 14.5 1 90.12 85 ARG B C 1
ATOM 3791 O O . ARG B 1 85 ? -8.539 39 15.242 1 90.12 85 ARG B O 1
ATOM 3798 N N . ARG B 1 86 ? -9.867 39.719 13.57 1 86.44 86 ARG B N 1
ATOM 3799 C CA . ARG B 1 86 ? -9.055 40.875 13.297 1 86.44 86 ARG B CA 1
ATOM 3800 C C . ARG B 1 86 ? -9.156 41.906 14.438 1 86.44 86 ARG B C 1
ATOM 3802 O O . ARG B 1 86 ? -10.234 42.125 14.984 1 86.44 86 ARG B O 1
ATOM 3809 N N . PRO B 1 87 ? -8.031 42.469 14.75 1 79.38 87 PRO B N 1
ATOM 3810 C CA . PRO B 1 87 ? -8.047 43.438 15.867 1 79.38 87 PRO B CA 1
ATOM 3811 C C . PRO B 1 87 ? -8.969 44.625 15.617 1 79.38 87 PRO B C 1
ATOM 3813 O O . PRO B 1 87 ? -9.531 45.188 16.562 1 79.38 87 PRO B O 1
ATOM 3816 N N . LYS B 1 88 ? -9.125 45 14.375 1 74.88 88 LYS B N 1
ATOM 3817 C CA . LYS B 1 88 ? -9.953 46.156 14.062 1 74.88 88 LYS B CA 1
ATOM 3818 C C . LYS B 1 88 ? -11.391 45.938 14.508 1 74.88 88 LYS B C 1
ATOM 3820 O O . LYS B 1 88 ? -12.109 46.906 14.805 1 74.88 88 LYS B O 1
ATOM 3825 N N . ASP B 1 89 ? -11.766 44.688 14.508 1 73.12 89 ASP B N 1
ATOM 3826 C CA . ASP B 1 89 ? -13.141 44.344 14.867 1 73.12 89 ASP B CA 1
ATOM 3827 C C . ASP B 1 89 ? -13.359 44.469 16.375 1 73.12 89 ASP B C 1
ATOM 3829 O O . ASP B 1 89 ? -14.5 44.562 16.828 1 73.12 89 ASP B O 1
ATOM 3833 N N . LYS B 1 90 ? -12.227 44.531 17.109 1 64.69 90 LYS B N 1
ATOM 3834 C CA . LYS B 1 90 ? -12.336 44.531 18.578 1 64.69 90 LYS B CA 1
ATOM 3835 C C . LYS B 1 90 ? -12.648 45.938 19.094 1 64.69 90 LYS B C 1
ATOM 3837 O O . LYS B 1 90 ? -13.203 46.094 20.172 1 64.69 90 LYS B O 1
ATOM 3842 N N . ARG B 1 91 ? -12.18 46.938 18.422 1 62.34 91 ARG B N 1
ATOM 3843 C CA . ARG B 1 91 ? -12.242 48.312 18.938 1 62.34 91 ARG B CA 1
ATOM 3844 C C . ARG B 1 91 ? -13.484 49.031 18.422 1 62.34 91 ARG B C 1
ATOM 3846 O O . ARG B 1 91 ? -13.938 50 19.016 1 62.34 91 ARG B O 1
ATOM 3853 N N . GLY B 1 92 ? -14.102 48.5 17.422 1 55.81 92 GLY B N 1
ATOM 3854 C CA . GLY B 1 92 ? -15.102 49.375 16.844 1 55.81 92 GLY B CA 1
ATOM 3855 C C . GLY B 1 92 ? -16.5 49.156 17.391 1 55.81 92 GLY B C 1
ATOM 3856 O O . GLY B 1 92 ? -16.688 48.312 18.281 1 55.81 92 GLY B O 1
ATOM 3857 N N . PRO B 1 93 ? -17.422 50.094 17.125 1 55.44 93 PRO B N 1
ATOM 3858 C CA . PRO B 1 93 ? -18.812 50.094 17.578 1 55.44 93 PRO B CA 1
ATOM 3859 C C . PRO B 1 93 ? -19.516 48.75 17.312 1 55.44 93 PRO B C 1
ATOM 3861 O O . PRO B 1 93 ? -20.625 48.531 17.797 1 55.44 93 PRO B O 1
ATOM 3864 N N . HIS B 1 94 ? -18.797 47.812 16.641 1 65.81 94 HIS B N 1
ATOM 3865 C CA . HIS B 1 94 ? -19.562 46.625 16.344 1 65.81 94 HIS B CA 1
ATOM 3866 C C . HIS B 1 94 ? -18.922 45.375 16.969 1 65.81 94 HIS B C 1
ATOM 3868 O O . HIS B 1 94 ? -18.312 44.562 16.281 1 65.81 94 HIS B O 1
ATOM 3874 N N . LYS B 1 95 ? -19.078 45.25 18.266 1 74.06 95 LYS B N 1
ATOM 3875 C CA . LYS B 1 95 ? -18.578 44.125 19.062 1 74.06 95 LYS B CA 1
ATOM 3876 C C . LYS B 1 95 ? -19.109 42.781 18.547 1 74.06 95 LYS B C 1
ATOM 3878 O O . LYS B 1 95 ? -18.594 41.75 18.891 1 74.06 95 LYS B O 1
ATOM 3883 N N . HIS B 1 96 ? -20.078 42.969 17.531 1 85.69 96 HIS B N 1
ATOM 3884 C CA . HIS B 1 96 ? -20.703 41.719 17.094 1 85.69 96 HIS B CA 1
ATOM 3885 C C . HIS B 1 96 ? -20.234 41.344 15.688 1 85.69 96 HIS B C 1
ATOM 3887 O O . HIS B 1 96 ? -20.703 40.344 15.125 1 85.69 96 HIS B O 1
ATOM 3893 N N . LEU B 1 97 ? -19.328 42.156 15.102 1 89.44 97 LEU B N 1
ATOM 3894 C CA . LEU B 1 97 ? -18.766 41.844 13.789 1 89.44 97 LEU B CA 1
ATOM 3895 C C . LEU B 1 97 ? -17.469 41.062 13.922 1 89.44 97 LEU B C 1
ATOM 3897 O O . LEU B 1 97 ? -16.562 41.469 14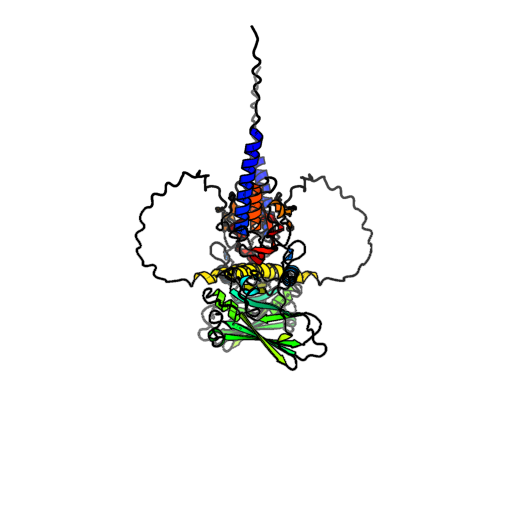.656 1 89.44 97 LEU B O 1
ATOM 3901 N N . PHE B 1 98 ? -17.406 39.969 13.242 1 92.75 98 PHE B N 1
ATOM 3902 C CA . PHE B 1 98 ? -16.203 39.125 13.266 1 92.75 98 PHE B CA 1
ATOM 3903 C C . PHE B 1 98 ? -15.656 38.938 11.859 1 92.75 98 PHE B C 1
ATOM 3905 O O . PHE B 1 98 ? -16.328 38.344 11 1 92.75 98 PHE B O 1
ATOM 3912 N N . THR B 1 99 ? -14.477 39.406 11.594 1 92.62 99 THR B N 1
ATOM 3913 C CA . THR B 1 99 ? -13.82 39.188 10.305 1 92.62 99 THR B CA 1
ATOM 3914 C C . THR B 1 99 ? -12.555 38.344 10.477 1 92.62 99 THR B C 1
ATOM 3916 O O . THR B 1 99 ? -11.812 38.531 11.445 1 92.62 99 THR B O 1
ATOM 3919 N N . PHE B 1 100 ? -12.422 37.438 9.625 1 94.38 100 PHE B N 1
ATOM 3920 C CA . PHE B 1 100 ? -11.281 36.531 9.648 1 94.38 100 PHE B CA 1
ATOM 3921 C C . PHE B 1 100 ? -10.57 36.5 8.297 1 94.38 100 PHE B C 1
ATOM 3923 O O . PHE B 1 100 ? -11.219 36.531 7.25 1 94.38 100 PHE B O 1
ATOM 3930 N N . ASN B 1 101 ? -9.25 36.531 8.383 1 92.38 101 ASN B N 1
ATOM 3931 C CA . ASN B 1 101 ? -8.469 36.375 7.164 1 92.38 101 ASN B CA 1
ATOM 3932 C C . ASN B 1 101 ? -8.289 34.906 6.793 1 92.38 101 ASN B C 1
ATOM 3934 O O . ASN B 1 101 ? -7.43 34.219 7.352 1 92.38 101 ASN B O 1
ATOM 3938 N N . VAL B 1 102 ? -9.031 34.469 5.754 1 93.88 102 VAL B N 1
ATOM 3939 C CA . VAL B 1 102 ? -9.008 33.031 5.418 1 93.88 102 VAL B CA 1
ATOM 3940 C C . VAL B 1 102 ? -8.211 32.812 4.137 1 93.88 102 VAL B C 1
ATOM 3942 O O . VAL B 1 102 ? -8.352 31.797 3.477 1 93.88 102 VAL B O 1
ATOM 3945 N N . THR B 1 103 ? -7.348 33.719 3.795 1 89.69 103 THR B N 1
ATOM 3946 C CA . THR B 1 103 ? -6.598 33.656 2.547 1 89.69 103 THR B CA 1
ATOM 3947 C C . THR B 1 103 ? -5.523 32.562 2.627 1 89.69 103 THR B C 1
ATOM 3949 O O . THR B 1 103 ? -4.977 32.156 1.604 1 89.69 103 THR B O 1
ATOM 3952 N N . ALA B 1 104 ? -5.258 32.156 3.801 1 86.75 104 ALA B N 1
ATOM 3953 C CA . ALA B 1 104 ? -4.246 31.125 4.004 1 86.75 104 ALA B CA 1
ATOM 3954 C C . ALA B 1 104 ? -4.742 29.766 3.52 1 86.75 104 ALA B C 1
ATOM 3956 O O . ALA B 1 104 ? -3.951 28.828 3.338 1 86.75 104 ALA B O 1
ATOM 3957 N N . ILE B 1 105 ? -6.047 29.641 3.26 1 89.06 105 ILE B N 1
ATOM 3958 C CA . ILE B 1 105 ? -6.594 28.391 2.758 1 89.06 105 ILE B CA 1
ATOM 3959 C C . ILE B 1 105 ? -6.141 28.172 1.318 1 89.06 105 ILE B C 1
ATOM 3961 O O . ILE B 1 105 ? -6.402 29 0.442 1 89.06 105 ILE B O 1
ATOM 3965 N N . ARG B 1 106 ? -5.512 27.047 1.146 1 82.31 106 ARG B N 1
ATOM 3966 C CA . ARG B 1 106 ? -4.992 26.734 -0.184 1 82.31 106 ARG B CA 1
ATOM 3967 C C . ARG B 1 106 ? -6.117 26.344 -1.131 1 82.31 106 ARG B C 1
ATOM 3969 O O . ARG B 1 106 ? -7.109 25.734 -0.707 1 82.31 106 ARG B O 1
ATOM 3976 N N . LYS B 1 107 ? -5.883 26.594 -2.369 1 79.31 107 LYS B N 1
ATOM 3977 C CA . LYS B 1 107 ? -6.887 26.281 -3.383 1 79.31 107 LYS B CA 1
ATOM 3978 C C . LYS B 1 107 ? -7.086 24.766 -3.521 1 79.31 107 LYS B C 1
ATOM 3980 O O . LYS B 1 107 ? -8.18 24.312 -3.844 1 79.31 107 LYS B O 1
ATOM 3985 N N . SER B 1 108 ? -6.027 24.047 -3.266 1 77.12 108 SER B N 1
ATOM 3986 C CA . SER B 1 108 ? -6.082 22.609 -3.408 1 77.12 108 SER B CA 1
ATOM 3987 C C . SER B 1 108 ? -6.828 21.953 -2.242 1 77.12 108 SER B C 1
ATOM 3989 O O . SER B 1 108 ? -7.246 20.797 -2.326 1 77.12 108 SER B O 1
ATOM 3991 N N . GLU B 1 109 ? -7.039 22.703 -1.244 1 83.25 109 GLU B N 1
ATOM 3992 C CA . GLU B 1 109 ? -7.707 22.188 -0.051 1 83.25 109 GLU B CA 1
ATOM 3993 C C . GLU B 1 109 ? -9.219 22.406 -0.123 1 83.25 109 GLU B C 1
ATOM 3995 O O . GLU B 1 109 ? -9.672 23.516 -0.439 1 83.25 109 GLU B O 1
ATOM 4000 N N . LYS B 1 110 ? -9.883 21.391 -0.034 1 88.75 110 LYS B N 1
ATOM 4001 C CA . LYS B 1 110 ? -11.336 21.516 0.05 1 88.75 110 LYS B CA 1
ATOM 4002 C C . LYS B 1 110 ? -11.789 21.703 1.495 1 88.75 110 LYS B C 1
ATOM 4004 O O . LYS B 1 110 ? -11.391 20.938 2.381 1 88.75 110 LYS B O 1
ATOM 4009 N N . VAL B 1 111 ? -12.672 22.672 1.654 1 93.81 111 VAL B N 1
ATOM 4010 C CA . VAL B 1 111 ? -13.203 22.922 2.988 1 93.81 111 VAL B CA 1
ATOM 4011 C C . VAL B 1 111 ? -14.273 21.891 3.326 1 93.81 111 VAL B C 1
ATOM 4013 O O . VAL B 1 111 ? -15.344 21.875 2.725 1 93.81 111 VAL B O 1
ATOM 4016 N N . ALA B 1 112 ? -13.992 21.078 4.258 1 93.38 112 ALA B N 1
ATOM 4017 C CA . ALA B 1 112 ? -14.953 20.062 4.672 1 93.38 112 ALA B CA 1
ATOM 4018 C C . ALA B 1 112 ? -15.898 20.609 5.738 1 93.38 112 ALA B C 1
ATOM 4020 O O . ALA B 1 112 ? -17.109 20.344 5.695 1 93.38 112 ALA B O 1
ATOM 4021 N N . HIS B 1 113 ? -15.398 21.266 6.66 1 95.94 113 HIS B N 1
ATOM 4022 C CA . HIS B 1 113 ? -16.141 21.766 7.812 1 95.94 113 HIS B CA 1
ATOM 4023 C C . HIS B 1 113 ? -15.484 23.031 8.375 1 95.94 113 HIS B C 1
ATOM 4025 O O . HIS B 1 113 ? -14.273 23.219 8.25 1 95.94 113 HIS B O 1
ATOM 4031 N N . ALA B 1 114 ? -16.312 23.938 8.914 1 98 114 ALA B N 1
ATOM 4032 C CA . ALA B 1 114 ? -15.812 25.141 9.578 1 98 114 ALA B CA 1
ATOM 4033 C C . ALA B 1 114 ? -16.703 25.531 10.758 1 98 114 ALA B C 1
ATOM 4035 O O . ALA B 1 114 ? -17.922 25.422 10.68 1 98 114 ALA B O 1
ATOM 4036 N N . GLU B 1 115 ? -16.047 25.969 11.773 1 98.19 115 GLU B N 1
ATOM 4037 C CA . GLU B 1 115 ? -16.766 26.312 13 1 98.19 115 GLU B CA 1
ATOM 4038 C C . GLU B 1 115 ? -16.297 27.656 13.555 1 98.19 115 GLU B C 1
ATOM 4040 O O . GLU B 1 115 ? -15.109 27.969 13.539 1 98.19 115 GLU B O 1
ATOM 4045 N N . LEU B 1 116 ? -17.219 28.438 13.945 1 98 116 LEU B N 1
ATOM 4046 C CA . LEU B 1 116 ? -16.938 29.625 14.734 1 98 116 LEU B CA 1
ATOM 4047 C C . LEU B 1 116 ? -17.125 29.359 16.219 1 98 116 LEU B C 1
ATOM 4049 O O . LEU B 1 116 ? -18.156 28.812 16.641 1 98 116 LEU B O 1
ATOM 4053 N N . ARG B 1 117 ? -16.156 29.75 16.953 1 97 117 ARG B N 1
ATOM 4054 C CA . ARG B 1 117 ? -16.234 29.531 18.406 1 97 117 ARG B CA 1
ATOM 4055 C C . ARG B 1 117 ? -16.203 30.859 19.156 1 97 117 ARG B C 1
ATOM 4057 O O . ARG B 1 117 ? -15.297 31.672 18.953 1 97 117 ARG B O 1
ATOM 4064 N N . ILE B 1 118 ? -17.203 30.984 20 1 95.56 118 ILE B N 1
ATOM 4065 C CA . ILE B 1 118 ? -17.375 32.219 20.781 1 95.56 118 ILE B CA 1
ATOM 4066 C C . ILE B 1 118 ? -17.531 31.844 22.266 1 95.56 118 ILE B C 1
ATOM 4068 O O . ILE B 1 118 ? -18.234 30.891 22.609 1 95.56 118 ILE B O 1
ATOM 4072 N N . PHE B 1 119 ? -16.844 32.625 23.078 1 94.56 119 PHE B N 1
ATOM 4073 C CA . PHE B 1 119 ? -17 32.406 24.516 1 94.56 119 PHE B CA 1
ATOM 4074 C C . PHE B 1 119 ? -17.953 33.438 25.094 1 94.56 119 PHE B C 1
ATOM 4076 O O . PHE B 1 119 ? -17.688 34.656 25.078 1 94.56 119 PHE B O 1
ATOM 4083 N N . LYS B 1 120 ? -19.078 32.969 25.578 1 93.25 120 LYS B N 1
ATOM 4084 C CA . LYS B 1 120 ? -20.031 33.812 26.266 1 93.25 120 LYS B CA 1
ATOM 4085 C C . LYS B 1 120 ? -19.641 34 27.734 1 93.25 120 LYS B C 1
ATOM 4087 O O . LYS B 1 120 ? -19.469 33.031 28.469 1 93.25 120 LYS B O 1
ATOM 4092 N N . ARG B 1 121 ? -19.625 35.188 28.141 1 92.12 121 ARG B N 1
ATOM 4093 C CA . ARG B 1 121 ? -19.312 35.469 29.531 1 92.12 121 ARG B CA 1
ATOM 4094 C C . ARG B 1 121 ? -20.5 35.156 30.438 1 92.12 121 ARG B C 1
ATOM 4096 O O . ARG B 1 121 ? -21.625 35 29.953 1 92.12 121 ARG B O 1
ATOM 4103 N N . ARG B 1 122 ? -20.219 35.094 31.703 1 90.19 122 ARG B N 1
ATOM 4104 C CA . ARG B 1 122 ? -21.266 34.781 32.688 1 90.19 122 ARG B CA 1
ATOM 4105 C C . ARG B 1 122 ? -22.297 35.906 32.719 1 90.19 122 ARG B C 1
ATOM 4107 O O . ARG B 1 122 ? -21.953 37.094 32.531 1 90.19 122 ARG B O 1
ATOM 4114 N N . SER B 1 123 ? -23.5 35.531 32.875 1 87.69 123 SER B N 1
ATOM 4115 C CA . SER B 1 123 ? -24.578 36.5 33.031 1 87.69 123 SER B CA 1
ATOM 4116 C C . SER B 1 123 ? -24.547 37.156 34.406 1 87.69 123 SER B C 1
ATOM 4118 O O . SER B 1 123 ? -24.109 36.531 35.375 1 87.69 123 SER B O 1
ATOM 4120 N N . ARG B 1 124 ? -24.969 38.375 34.406 1 85.75 124 ARG B N 1
ATOM 4121 C CA . ARG B 1 124 ? -25.047 39.094 35.688 1 85.75 124 ARG B CA 1
ATOM 4122 C C . ARG B 1 124 ? -26.391 38.875 36.375 1 85.75 124 ARG B C 1
ATOM 4124 O O . ARG B 1 124 ? -26.516 39.062 37.594 1 85.75 124 ARG B O 1
ATOM 4131 N N . LEU B 1 125 ? -27.297 38.344 35.562 1 82 125 LEU B N 1
ATOM 4132 C CA . LEU B 1 125 ? -28.656 38.188 36.094 1 82 125 LEU B CA 1
ATOM 4133 C C . LEU B 1 125 ? -28.781 36.812 36.781 1 82 125 LEU B C 1
ATOM 4135 O O . LEU B 1 125 ? -28.156 35.844 36.375 1 82 125 LEU B O 1
ATOM 4139 N N . LYS B 1 126 ? -29.391 36.719 38 1 72.88 126 LYS B N 1
ATOM 4140 C CA . LYS B 1 126 ? -29.594 35.5 38.781 1 72.88 126 LYS B CA 1
ATOM 4141 C C . LYS B 1 126 ? -30.562 34.562 38.062 1 72.88 126 LYS B C 1
ATOM 4143 O O . LYS B 1 126 ? -30.344 33.344 38 1 72.88 126 LYS B O 1
ATOM 4148 N N . ARG B 1 127 ? -31.719 34.875 37.781 1 70.25 127 ARG B N 1
ATOM 4149 C CA . ARG B 1 127 ? -32.75 34.094 37.125 1 70.25 127 ARG B CA 1
ATOM 4150 C C . ARG B 1 127 ? -33.094 34.656 35.75 1 70.25 127 ARG B C 1
ATOM 4152 O O . ARG B 1 127 ? -33.594 35.781 35.625 1 70.25 127 ARG B O 1
ATOM 4159 N N . CYS B 1 128 ? -32.375 34.062 34.656 1 72.31 128 CYS B N 1
ATOM 4160 C CA . CYS B 1 128 ? -32.75 34.594 33.344 1 72.31 128 CYS B CA 1
ATOM 4161 C C . CYS B 1 128 ? -33.031 33.469 32.375 1 72.31 128 CYS B C 1
ATOM 4163 O O . CYS B 1 128 ? -32.781 32.281 32.656 1 72.31 128 CYS B O 1
ATOM 4165 N N . GLY B 1 129 ? -33.719 33.75 31.344 1 84.75 129 GLY B N 1
ATOM 4166 C CA . GLY B 1 129 ? -34.25 32.844 30.312 1 84.75 129 GLY B CA 1
ATOM 4167 C C . GLY B 1 129 ? -33.156 32.344 29.375 1 84.75 129 GLY B C 1
ATOM 4168 O O . GLY B 1 129 ? -32.188 31.703 29.828 1 84.75 129 GLY B O 1
ATOM 4169 N N . TYR B 1 130 ? -33.406 32.5 28.156 1 91.25 130 TYR B N 1
ATOM 4170 C CA . TYR B 1 130 ? -32.531 32.031 27.109 1 91.25 130 TYR B CA 1
ATOM 4171 C C . TYR B 1 130 ? -32.156 33.125 26.125 1 91.25 130 TYR B C 1
ATOM 4173 O O . TYR B 1 130 ? -32.875 34.125 26.016 1 91.25 130 TYR B O 1
ATOM 4181 N N . PHE B 1 131 ? -30.922 32.969 25.609 1 92.25 131 PHE B N 1
ATOM 4182 C CA . PHE B 1 131 ? -30.516 33.812 24.484 1 92.25 131 PHE B CA 1
ATOM 4183 C C . PHE B 1 131 ? -30.516 33.031 23.188 1 92.25 131 PHE B C 1
ATOM 4185 O O . PHE B 1 131 ? -30.094 31.875 23.141 1 92.25 131 PHE B O 1
ATOM 4192 N N . GLU B 1 132 ? -31.094 33.594 22.219 1 95 132 GLU B N 1
ATOM 4193 C CA . GLU B 1 132 ? -30.938 33.094 20.875 1 95 132 GLU B CA 1
ATOM 4194 C C . GLU B 1 132 ? -29.828 33.812 20.109 1 95 132 GLU B C 1
ATOM 4196 O O . GLU B 1 132 ? -29.953 35 19.828 1 95 132 GLU B O 1
ATOM 4201 N N . VAL B 1 133 ? -28.797 33.094 19.859 1 95.81 133 VAL B N 1
ATOM 4202 C CA . VAL B 1 133 ? -27.656 33.688 19.188 1 95.81 133 VAL B CA 1
ATOM 4203 C C . VAL B 1 133 ? -27.625 33.219 17.734 1 95.81 133 VAL B C 1
ATOM 4205 O O . VAL B 1 133 ? -27.562 32 17.469 1 95.81 133 VAL B O 1
ATOM 4208 N N . THR B 1 134 ? -27.688 34.156 16.797 1 96.25 134 THR B N 1
ATOM 4209 C CA . THR B 1 134 ? -27.688 33.812 15.375 1 96.25 134 THR B CA 1
ATOM 4210 C C . THR B 1 134 ? -26.469 34.438 14.68 1 96.25 134 THR B C 1
ATOM 4212 O O . THR B 1 134 ? -26.156 35.594 14.867 1 96.25 134 THR B O 1
ATOM 4215 N N . VAL B 1 135 ? -25.766 33.562 13.93 1 97 135 VAL B N 1
ATOM 4216 C CA . VAL B 1 135 ? -24.625 34 13.148 1 97 135 VAL B CA 1
ATOM 4217 C C . VAL B 1 135 ? -25.016 34.125 11.68 1 97 135 VAL B C 1
ATOM 4219 O O . VAL B 1 135 ? -25.562 33.188 11.086 1 97 135 VAL B O 1
ATOM 4222 N N . SER B 1 136 ? -24.719 35.312 11.125 1 95.56 136 SER B N 1
ATOM 4223 C CA . SER B 1 136 ? -25.078 35.594 9.742 1 95.56 136 SER B CA 1
ATOM 4224 C C . SER B 1 136 ? -23.859 36.031 8.93 1 95.56 136 SER B C 1
ATOM 4226 O O . SER B 1 136 ? -22.969 36.719 9.453 1 95.56 136 SER B O 1
ATOM 4228 N N . ARG B 1 137 ? -23.891 35.625 7.688 1 95.81 137 ARG B N 1
ATOM 4229 C CA . ARG B 1 137 ? -22.875 36.094 6.762 1 95.81 137 ARG B CA 1
ATOM 4230 C C . ARG B 1 137 ? -23.266 37.406 6.121 1 95.81 137 ARG B C 1
ATOM 4232 O O . ARG B 1 137 ? -24.375 37.562 5.637 1 95.81 137 ARG B O 1
ATOM 4239 N N . LEU B 1 138 ? -22.297 38.312 6.082 1 92.75 138 LEU B N 1
ATOM 4240 C CA . LEU B 1 138 ? -22.531 39.594 5.469 1 92.75 138 LEU B CA 1
ATOM 4241 C C . LEU B 1 138 ? -22.234 39.562 3.975 1 92.75 138 LEU B C 1
ATOM 4243 O O . LEU B 1 138 ? -21.266 38.938 3.547 1 92.75 138 LEU B O 1
ATOM 4247 N N . PHE B 1 139 ? -23.078 40.25 3.182 1 91.81 139 PHE B N 1
ATOM 4248 C CA . PHE B 1 139 ? -22.875 40.344 1.74 1 91.81 139 PHE B CA 1
ATOM 4249 C C . PHE B 1 139 ? -22.281 41.688 1.351 1 91.81 139 PHE B C 1
ATOM 4251 O O . PHE B 1 139 ? -21.875 41.875 0.203 1 91.81 139 PHE B O 1
ATOM 4258 N N . ARG B 1 140 ? -22.328 42.594 2.305 1 88.31 140 ARG B N 1
ATOM 4259 C CA . ARG B 1 140 ? -21.75 43.906 2.105 1 88.31 140 ARG B CA 1
ATOM 4260 C C . ARG B 1 140 ? -20.938 44.344 3.324 1 88.31 140 ARG B C 1
ATOM 4262 O O . ARG B 1 140 ? -21.172 43.844 4.434 1 88.31 140 ARG B O 1
ATOM 4269 N N . ARG B 1 141 ? -20.094 45.25 3.07 1 85.5 141 ARG B N 1
ATOM 4270 C CA . ARG B 1 141 ? -19.234 45.719 4.145 1 85.5 141 ARG B CA 1
ATOM 4271 C C . ARG B 1 141 ? -20.031 46.531 5.168 1 85.5 141 ARG B C 1
ATOM 4273 O O . ARG B 1 141 ? -20.922 47.281 4.805 1 85.5 141 ARG B O 1
ATOM 4280 N N . TRP B 1 142 ? -19.672 46.188 6.324 1 80.31 142 TRP B N 1
ATOM 4281 C CA . TRP B 1 142 ? -20.281 46.969 7.395 1 80.31 142 TRP B CA 1
ATOM 4282 C C . TRP B 1 142 ? -19.828 48.438 7.336 1 80.31 142 TRP B C 1
ATOM 4284 O O . TRP B 1 142 ? -18.656 48.719 7.105 1 80.31 142 TRP B O 1
ATOM 4294 N N . GLU B 1 143 ? -20.781 49.375 7.324 1 75.81 143 GLU B N 1
ATOM 4295 C CA . GLU B 1 143 ? -20.5 50.812 7.348 1 75.81 143 GLU B CA 1
ATOM 4296 C C . GLU B 1 143 ? -21.219 51.469 8.508 1 75.81 143 GLU B C 1
ATOM 4298 O O . GLU B 1 143 ? -22.375 51.188 8.781 1 75.81 143 GLU B O 1
ATOM 4303 N N . LYS B 1 144 ? -20.328 52.219 9.148 1 73.25 144 LYS B N 1
ATOM 4304 C CA . LYS B 1 144 ? -20.938 52.969 10.242 1 73.25 144 LYS B CA 1
ATOM 4305 C C . LYS B 1 144 ? -22.078 53.875 9.742 1 73.25 144 LYS B C 1
ATOM 4307 O O . LYS B 1 144 ? -21.922 54.562 8.75 1 73.25 144 LYS B O 1
ATOM 4312 N N . GLY B 1 145 ? -23.141 53.812 10.352 1 68.88 145 GLY B N 1
ATOM 4313 C CA . GLY B 1 145 ? -24.25 54.719 10.07 1 68.88 145 GLY B CA 1
ATOM 4314 C C . GLY B 1 145 ? -25.172 54.219 8.977 1 68.88 145 GLY B C 1
ATOM 4315 O O . GLY B 1 145 ? -26.203 54.812 8.703 1 68.88 145 GLY B O 1
ATOM 4316 N N . SER B 1 146 ? -24.703 53.25 8.242 1 70.69 146 SER B N 1
ATOM 4317 C CA . SER B 1 146 ? -25.562 52.719 7.191 1 70.69 146 SER B CA 1
ATOM 4318 C C . SER B 1 146 ? -26.172 51.375 7.602 1 70.69 146 SER B C 1
ATOM 4320 O O . SER B 1 146 ? -25.5 50.562 8.227 1 70.69 146 SER B O 1
ATOM 4322 N N . LYS B 1 147 ? -27.5 51.312 7.582 1 71.38 147 LYS B N 1
ATOM 4323 C CA . LYS B 1 147 ? -28.188 50.062 7.875 1 71.38 147 LYS B CA 1
ATOM 4324 C C . LYS B 1 147 ? -28.312 49.188 6.625 1 71.38 147 LYS B C 1
ATOM 4326 O O . LYS B 1 147 ? -28.953 48.125 6.652 1 71.38 147 LYS B O 1
ATOM 4331 N N . LYS B 1 148 ? -27.656 49.594 5.605 1 72.62 148 LYS B N 1
ATOM 4332 C CA . LYS B 1 148 ? -27.797 48.875 4.344 1 72.62 148 LYS B CA 1
ATOM 4333 C C . LYS B 1 148 ? -27.188 47.5 4.426 1 72.62 148 LYS B C 1
ATOM 4335 O O . LYS B 1 148 ? -27.672 46.562 3.783 1 72.62 148 LYS B O 1
ATOM 4340 N N . TRP B 1 149 ? -26.234 47.344 5.27 1 70.5 149 TRP B N 1
ATOM 4341 C CA . TRP B 1 149 ? -25.562 46.062 5.391 1 70.5 149 TRP B CA 1
ATOM 4342 C C . TRP B 1 149 ? -26.5 45.031 6.043 1 70.5 149 TRP B C 1
ATOM 4344 O O . TRP B 1 149 ? -26.391 43.812 5.785 1 70.5 149 TRP B O 1
ATOM 4354 N N . LYS B 1 150 ? -27.391 45.469 6.84 1 68.25 150 LYS B N 1
ATOM 4355 C CA . LYS B 1 150 ? -28.281 44.562 7.551 1 68.25 150 LYS B CA 1
ATOM 4356 C C . LYS B 1 150 ? -29.297 43.938 6.598 1 68.25 150 LYS B C 1
ATOM 4358 O O . LYS B 1 150 ? -29.844 42.875 6.879 1 68.25 150 LYS B O 1
ATOM 4363 N N . ARG B 1 151 ? -29.5 44.656 5.523 1 70.81 151 ARG B N 1
ATOM 4364 C CA . ARG B 1 151 ? -30.547 44.188 4.605 1 70.81 151 ARG B CA 1
ATOM 4365 C C . ARG B 1 151 ? -30.062 43 3.783 1 70.81 151 ARG B C 1
ATOM 4367 O O . ARG B 1 151 ? -30.875 42.219 3.283 1 70.81 151 ARG B O 1
ATOM 4374 N N . LYS B 1 152 ? -28.828 42.812 3.785 1 81.44 152 LYS B N 1
ATOM 4375 C CA . LYS B 1 152 ? -28.328 41.75 2.912 1 81.44 152 LYS B CA 1
ATOM 4376 C C . LYS B 1 152 ? -27.469 40.75 3.688 1 81.44 152 LYS B C 1
ATOM 4378 O O . LYS B 1 152 ? -26.234 40.812 3.613 1 81.44 152 LYS B O 1
ATOM 4383 N N . MET B 1 153 ? -28.109 40.125 4.695 1 87.38 153 MET B N 1
ATOM 4384 C CA . MET B 1 153 ? -27.344 39.094 5.41 1 87.38 153 MET B CA 1
ATOM 4385 C C . MET B 1 153 ? -28.062 37.75 5.359 1 87.38 153 MET B C 1
ATOM 4387 O O . MET B 1 153 ? -29.266 37.688 5.121 1 87.38 153 MET B O 1
ATOM 4391 N N . GLU B 1 154 ? -27.281 36.719 5.422 1 93.06 154 GLU B N 1
ATOM 4392 C CA . GLU B 1 154 ? -27.828 35.375 5.418 1 93.06 154 GLU B CA 1
ATOM 4393 C C . GLU B 1 154 ? -27.5 34.656 6.719 1 93.06 154 GLU B C 1
ATOM 4395 O O . GLU B 1 154 ? -26.328 34.469 7.062 1 93.06 154 GLU B O 1
ATOM 4400 N N . ALA B 1 155 ? -28.594 34.219 7.457 1 94.88 155 ALA B N 1
ATOM 4401 C CA . ALA B 1 155 ? -28.375 33.438 8.672 1 94.88 155 ALA B CA 1
ATOM 4402 C C . ALA B 1 155 ? -27.797 32.062 8.344 1 94.88 155 ALA B C 1
ATOM 4404 O O . ALA B 1 155 ? -28.328 31.344 7.492 1 94.88 155 ALA B O 1
ATOM 4405 N N . ILE B 1 156 ? -26.766 31.766 8.969 1 96.38 156 ILE B N 1
ATOM 4406 C CA . ILE B 1 156 ? -26.062 30.516 8.68 1 96.38 156 ILE B CA 1
ATOM 4407 C C . ILE B 1 156 ? -26.375 29.484 9.758 1 96.38 156 ILE B C 1
ATOM 4409 O O . ILE B 1 156 ? -26.656 28.328 9.453 1 96.38 156 ILE B O 1
ATOM 4413 N N . ASP B 1 157 ? -26.234 29.828 10.961 1 97.38 157 ASP B N 1
ATOM 4414 C CA . ASP B 1 157 ? -26.469 28.922 12.086 1 97.38 157 ASP B CA 1
ATOM 4415 C C . ASP B 1 157 ? -27.031 29.688 13.289 1 97.38 157 ASP B C 1
ATOM 4417 O O . ASP B 1 157 ? -26.828 30.906 13.406 1 97.38 157 ASP B O 1
ATOM 4421 N N . SER B 1 158 ? -27.797 28.969 14.133 1 96.62 158 SER B N 1
ATOM 4422 C CA . SER B 1 158 ? -28.391 29.562 15.328 1 96.62 158 SER B CA 1
ATOM 4423 C C . SER B 1 158 ? -28.391 28.562 16.484 1 96.62 158 SER B C 1
ATOM 4425 O O . SER B 1 158 ? -28.484 27.359 16.281 1 96.62 158 SER B O 1
ATOM 4427 N N . THR B 1 159 ? -28.156 29.156 17.656 1 95.5 159 THR B N 1
ATOM 4428 C CA . THR B 1 159 ? -28.156 28.312 18.844 1 95.5 159 THR B CA 1
ATOM 4429 C C . THR B 1 159 ? -28.859 29 20 1 95.5 159 THR B C 1
ATOM 4431 O O . THR B 1 159 ? -28.875 30.234 20.078 1 95.5 159 THR B O 1
ATOM 4434 N N . LEU B 1 160 ? -29.453 28.172 20.844 1 92.75 160 LEU B N 1
ATOM 4435 C CA . LEU B 1 160 ? -30.062 28.656 22.078 1 92.75 160 LEU B CA 1
ATOM 4436 C C . LEU B 1 160 ? -29.156 28.391 23.281 1 92.75 160 LEU B C 1
ATOM 4438 O O . LEU B 1 160 ? -28.672 27.266 23.453 1 92.75 160 LEU B O 1
ATOM 4442 N N . VAL B 1 161 ? -28.891 29.5 24.031 1 91.44 161 VAL B N 1
ATOM 4443 C CA . VAL B 1 161 ? -28.031 29.344 25.203 1 91.44 161 VAL B CA 1
ATOM 4444 C C . VAL B 1 161 ? -28.75 29.844 26.453 1 91.44 161 VAL B C 1
ATOM 4446 O O . VAL B 1 161 ? -29.422 30.875 26.406 1 91.44 161 VAL B O 1
ATOM 4449 N N . LYS B 1 162 ? -28.547 29.094 27.469 1 87.88 162 LYS B N 1
ATOM 4450 C CA . LYS B 1 162 ? -29.188 29.469 28.734 1 87.88 162 LYS B CA 1
ATOM 4451 C C . LYS B 1 162 ? -28.406 30.578 29.422 1 87.88 162 LYS B C 1
ATOM 4453 O O . LYS B 1 162 ? -27.172 30.609 29.359 1 87.88 162 LYS B O 1
ATOM 4458 N N . CYS B 1 163 ? -29.156 31.406 29.969 1 86.31 163 CYS B N 1
ATOM 4459 C CA . CYS B 1 163 ? -28.531 32.406 30.828 1 86.31 163 CYS B CA 1
ATOM 4460 C C . CYS B 1 163 ? -28.031 31.797 32.125 1 86.31 163 CYS B C 1
ATOM 4462 O O . CYS B 1 163 ? -28.812 31.234 32.875 1 86.31 163 CYS B O 1
ATOM 4464 N N . ARG B 1 164 ? -26.703 31.734 32.219 1 85.5 164 ARG B N 1
ATOM 4465 C CA . ARG B 1 164 ? -26.094 31.141 33.406 1 85.5 164 ARG B CA 1
ATOM 4466 C C . ARG B 1 164 ? -24.984 32.031 33.969 1 85.5 164 ARG B C 1
ATOM 4468 O O . ARG B 1 164 ? -24.391 32.812 33.219 1 85.5 164 ARG B O 1
ATOM 4475 N N . ARG B 1 165 ? -24.656 31.844 35.219 1 86.75 165 ARG B N 1
ATOM 4476 C CA . ARG B 1 165 ? -23.594 32.594 35.875 1 86.75 165 ARG B CA 1
ATOM 4477 C C . ARG B 1 165 ? -22.234 31.938 35.656 1 86.75 165 ARG B C 1
ATOM 4479 O O . ARG B 1 165 ? -21.375 31.969 36.531 1 86.75 165 ARG B O 1
ATOM 4486 N N . VAL B 1 166 ? -22.172 31.156 34.656 1 89.25 166 VAL B N 1
ATOM 4487 C CA . VAL B 1 166 ? -20.906 30.562 34.25 1 89.25 166 VAL B CA 1
ATOM 4488 C C . VAL B 1 166 ? -20.703 30.781 32.75 1 89.25 166 VAL B C 1
ATOM 4490 O O . VAL B 1 166 ? -21.656 30.672 31.969 1 89.25 166 VAL B O 1
ATOM 4493 N N . GLY B 1 167 ? -19.531 31.141 32.438 1 91.69 167 GLY B N 1
ATOM 4494 C CA . GLY B 1 167 ? -19.219 31.297 31.016 1 91.69 167 GLY B CA 1
ATOM 4495 C C . GLY B 1 167 ? -19.188 29.969 30.266 1 91.69 167 GLY B C 1
ATOM 4496 O O . GLY B 1 167 ? -18.984 28.922 30.859 1 91.69 167 GLY B O 1
ATOM 4497 N N . GLU B 1 168 ? -19.406 30.016 28.969 1 92.88 168 GLU B N 1
ATOM 4498 C CA . GLU B 1 168 ? -19.391 28.781 28.188 1 92.88 168 GLU B CA 1
ATOM 4499 C C . GLU B 1 168 ? -19.016 29.047 26.734 1 92.88 168 GLU B C 1
ATOM 4501 O O . GLU B 1 168 ? -19.266 30.141 26.219 1 92.88 168 GLU B O 1
ATOM 4506 N N . TRP B 1 169 ? -18.438 28.078 26.172 1 95.19 169 TRP B N 1
ATOM 4507 C CA . TRP B 1 169 ? -18.109 28.156 24.75 1 95.19 169 TRP B CA 1
ATOM 4508 C C . TRP B 1 169 ? -19.312 27.781 23.906 1 95.19 169 TRP B C 1
ATOM 4510 O O . TRP B 1 169 ? -20.031 26.828 24.219 1 95.19 169 TRP B O 1
ATOM 4520 N N . MET B 1 170 ? -19.516 28.547 22.844 1 95.88 170 MET B N 1
ATOM 4521 C CA . MET B 1 170 ? -20.531 28.266 21.828 1 95.88 170 MET B CA 1
ATOM 4522 C C . MET B 1 170 ? -19.875 27.969 20.484 1 95.88 170 MET B C 1
ATOM 4524 O O . MET B 1 170 ? -18.891 28.625 20.109 1 95.88 170 MET B O 1
ATOM 4528 N N . THR B 1 171 ? -20.406 27 19.812 1 97.31 171 THR B N 1
ATOM 4529 C CA . THR B 1 171 ? -19.891 26.625 18.5 1 97.31 171 THR B CA 1
ATOM 4530 C C . THR B 1 171 ? -20.953 26.781 17.422 1 97.31 171 THR B C 1
ATOM 4532 O O . THR B 1 171 ? -22.094 26.359 17.594 1 97.31 171 THR B O 1
ATOM 4535 N N . PHE B 1 172 ? -20.609 27.438 16.312 1 98.06 172 PHE B N 1
ATOM 4536 C CA . PHE B 1 172 ? -21.531 27.656 15.188 1 98.06 172 PHE B CA 1
ATOM 4537 C C . PHE B 1 172 ? -20.953 27.062 13.906 1 98.06 172 PHE B C 1
ATOM 4539 O O . PHE B 1 172 ? -19.75 27.203 13.633 1 98.06 172 PHE B O 1
ATOM 4546 N N . ASN B 1 173 ? -21.781 26.359 13.148 1 98.25 173 ASN B N 1
ATOM 4547 C CA . ASN B 1 173 ? -21.375 25.844 11.852 1 98.25 173 ASN B CA 1
ATOM 4548 C C . ASN B 1 173 ? -21.391 26.938 10.781 1 98.25 173 ASN B C 1
ATOM 4550 O O . ASN B 1 173 ? -22.453 27.406 10.383 1 98.25 173 ASN B O 1
ATOM 4554 N N . VAL B 1 174 ? -20.25 27.297 10.336 1 98.12 174 VAL B N 1
ATOM 4555 C CA . VAL B 1 174 ? -20.172 28.375 9.352 1 98.12 174 VAL B CA 1
ATOM 4556 C C . VAL B 1 174 ? -19.5 27.844 8.078 1 98.12 174 VAL B C 1
ATOM 4558 O O . VAL B 1 174 ? -18.781 28.578 7.398 1 98.12 174 VAL B O 1
ATOM 4561 N N . THR B 1 175 ? -19.656 26.594 7.723 1 97.75 175 THR B N 1
ATOM 4562 C CA . THR B 1 175 ? -19.016 25.906 6.602 1 97.75 175 THR B CA 1
ATOM 4563 C C . THR B 1 175 ? -19.359 26.594 5.285 1 97.75 175 THR B C 1
ATOM 4565 O O . THR B 1 175 ? -18.484 26.828 4.457 1 97.75 175 THR B O 1
ATOM 4568 N N . THR B 1 176 ? -20.578 26.969 5.117 1 96.5 176 THR B N 1
ATOM 4569 C CA . THR B 1 176 ? -21.031 27.562 3.859 1 96.5 176 THR B CA 1
ATOM 4570 C C . THR B 1 176 ? -20.344 28.891 3.617 1 96.5 176 THR B C 1
ATOM 4572 O O . THR B 1 176 ? -19.922 29.188 2.496 1 96.5 176 THR B O 1
ATOM 4575 N N . ALA B 1 177 ? -20.188 29.641 4.633 1 97.06 177 ALA B N 1
ATOM 4576 C CA . ALA B 1 177 ? -19.531 30.938 4.504 1 97.06 177 ALA B CA 1
ATOM 4577 C C . ALA B 1 177 ? -18.062 30.797 4.141 1 97.06 177 ALA B C 1
ATOM 4579 O O . ALA B 1 177 ? -17.578 31.438 3.209 1 97.06 177 ALA B O 1
ATOM 4580 N N . VAL B 1 178 ? -17.438 29.922 4.855 1 97.19 178 VAL B N 1
ATOM 4581 C CA . VAL B 1 178 ? -16 29.75 4.652 1 97.19 178 VAL B CA 1
ATOM 4582 C C . VAL B 1 178 ? -15.742 29.156 3.268 1 97.19 178 VAL B C 1
ATOM 4584 O O . VAL B 1 178 ? -14.789 29.531 2.59 1 97.19 178 VAL B O 1
ATOM 4587 N N . LYS B 1 179 ? -16.562 28.234 2.865 1 95.31 179 LYS B N 1
ATOM 4588 C CA . LYS B 1 179 ? -16.453 27.688 1.517 1 95.31 179 LYS B CA 1
ATOM 4589 C C . LYS B 1 179 ? -16.547 28.781 0.464 1 95.31 179 LYS B C 1
ATOM 4591 O O . LYS B 1 179 ? -15.758 28.828 -0.483 1 95.31 179 LYS B O 1
ATOM 4596 N N . TYR B 1 180 ? -17.484 29.625 0.683 1 94.25 180 TYR B N 1
ATOM 4597 C CA . TYR B 1 180 ? -17.688 30.734 -0.243 1 94.25 180 TYR B CA 1
ATOM 4598 C C . TYR B 1 180 ? -16.484 31.672 -0.245 1 94.25 180 TYR B C 1
ATOM 4600 O O . TYR B 1 180 ? -16.016 32.094 -1.308 1 94.25 180 TYR B O 1
ATOM 4608 N N . TRP B 1 181 ? -15.922 32 0.904 1 95.75 181 TRP B N 1
ATOM 4609 C CA . TRP B 1 181 ? -14.797 32.938 1.019 1 95.75 181 TRP B CA 1
ATOM 4610 C C . TRP B 1 181 ? -13.523 32.312 0.441 1 95.75 181 TRP B C 1
ATOM 4612 O O . TRP B 1 181 ? -12.656 33.031 -0.064 1 95.75 181 TRP B O 1
ATOM 4622 N N . ALA B 1 182 ? -13.438 31.031 0.581 1 92.88 182 ALA B N 1
ATOM 4623 C CA . ALA B 1 182 ? -12.281 30.344 -0.002 1 92.88 182 ALA B CA 1
ATOM 4624 C C . ALA B 1 182 ? -12.289 30.453 -1.524 1 92.88 182 ALA B C 1
ATOM 4626 O O . ALA B 1 182 ? -11.234 30.562 -2.15 1 92.88 182 ALA B O 1
ATOM 4627 N N . LYS B 1 183 ? -13.391 30.438 -2.074 1 91.25 183 LYS B N 1
ATOM 4628 C CA . LYS B 1 183 ? -13.555 30.562 -3.52 1 91.25 183 LYS B CA 1
ATOM 4629 C C . LYS B 1 183 ? -13.469 32.031 -3.957 1 91.25 183 LYS B C 1
ATOM 4631 O O . LYS B 1 183 ? -12.875 32.344 -4.992 1 91.25 183 LYS B O 1
ATOM 4636 N N . TYR B 1 184 ? -14.086 32.844 -3.1 1 92.19 184 TYR B N 1
ATOM 4637 C CA . TYR B 1 184 ? -14.133 34.25 -3.408 1 92.19 184 TYR B CA 1
ATOM 4638 C C . TYR B 1 184 ? -13.633 35.094 -2.23 1 92.19 184 TYR B C 1
ATOM 4640 O O . TYR B 1 184 ? -14.43 35.719 -1.524 1 92.19 184 TYR B O 1
ATOM 4648 N N . PRO B 1 185 ? -12.383 35.312 -2.145 1 91.38 185 PRO B N 1
ATOM 4649 C CA . PRO B 1 185 ? -11.812 36 -0.983 1 91.38 185 PRO B CA 1
ATOM 4650 C C . PRO B 1 185 ? -12.219 37.469 -0.918 1 91.38 185 PRO B C 1
ATOM 4652 O O . PRO B 1 185 ? -12.32 38.031 0.172 1 91.38 185 PRO B O 1
ATOM 4655 N N . SER B 1 186 ? -12.477 38.062 -2.041 1 92 186 SER B N 1
ATOM 4656 C CA . SER B 1 186 ? -12.836 39.469 -2.08 1 92 186 SER B CA 1
ATOM 4657 C C . SER B 1 186 ? -14.234 39.719 -1.53 1 92 186 SER B C 1
ATOM 4659 O O . SER B 1 186 ? -14.594 40.844 -1.182 1 92 186 SER B O 1
ATOM 4661 N N . LYS B 1 187 ? -14.984 38.625 -1.414 1 92.88 187 LYS B N 1
ATOM 4662 C CA . LYS B 1 187 ? -16.359 38.781 -0.963 1 92.88 187 LYS B CA 1
ATOM 4663 C C . LYS B 1 187 ? -16.5 38.438 0.518 1 92.88 187 LYS B C 1
ATOM 4665 O O . LYS B 1 187 ? -17.609 38.188 1.01 1 92.88 187 LYS B O 1
ATOM 4670 N N . ASN B 1 188 ? -15.414 38.375 1.17 1 94.25 188 ASN B N 1
ATOM 4671 C CA . ASN B 1 188 ? -15.438 38.125 2.607 1 94.25 188 ASN B CA 1
ATOM 4672 C C . ASN B 1 188 ? -15.648 39.406 3.395 1 94.25 188 ASN B C 1
ATOM 4674 O O . ASN B 1 188 ? -14.703 40.156 3.617 1 94.25 188 ASN B O 1
ATOM 4678 N N . PHE B 1 189 ? -16.906 39.562 3.857 1 92.12 189 PHE B N 1
ATOM 4679 C CA . PHE B 1 189 ? -17.234 40.781 4.609 1 92.12 189 PHE B CA 1
ATOM 4680 C C . PHE B 1 189 ? -17.453 40.438 6.082 1 92.12 189 PHE B C 1
ATOM 4682 O O . PHE B 1 189 ? -17.906 41.312 6.852 1 92.12 189 PHE B O 1
ATOM 4689 N N . GLY B 1 190 ? -17.266 39.219 6.402 1 93.69 190 GLY B N 1
ATOM 4690 C CA . GLY B 1 190 ? -17.281 38.844 7.812 1 93.69 190 GLY B CA 1
ATOM 4691 C C . GLY B 1 190 ? -18.609 38.25 8.25 1 93.69 190 GLY B C 1
ATOM 4692 O O . GLY B 1 190 ? -19.469 37.969 7.422 1 93.69 190 GLY B O 1
ATOM 4693 N N . LEU B 1 191 ? -18.672 37.938 9.539 1 94.56 191 LEU B N 1
ATOM 4694 C CA . LEU B 1 191 ? -19.844 37.344 10.203 1 94.56 191 LEU B CA 1
ATOM 4695 C C . LEU B 1 191 ? -20.438 38.344 11.211 1 94.56 191 LEU B C 1
ATOM 4697 O O . LEU B 1 191 ? -19.703 39.031 11.906 1 94.56 191 LEU B O 1
ATOM 4701 N N . TRP B 1 192 ? -21.75 38.281 11.227 1 92.38 192 TRP B N 1
ATOM 4702 C CA . TRP B 1 192 ? -22.453 39.125 12.195 1 92.38 192 TRP B CA 1
ATOM 4703 C C . TRP B 1 192 ? -23.203 38.281 13.211 1 92.38 192 TRP B C 1
ATOM 4705 O O . TRP B 1 192 ? -23.906 37.312 12.844 1 92.38 192 TRP B O 1
ATOM 4715 N N . VAL B 1 193 ? -23.016 38.625 14.453 1 92.94 193 VAL B N 1
ATOM 4716 C CA . VAL B 1 193 ? -23.688 37.906 15.516 1 92.94 193 VAL B CA 1
ATOM 4717 C C . VAL B 1 193 ? -24.859 38.719 16.047 1 92.94 193 VAL B C 1
ATOM 4719 O O . VAL B 1 193 ? -24.672 39.844 16.531 1 92.94 193 VAL B O 1
ATOM 4722 N N . SER B 1 194 ? -26.031 38.125 15.938 1 92.12 194 SER B N 1
ATOM 4723 C CA . SER B 1 194 ? -27.25 38.75 16.469 1 92.12 194 SER B CA 1
ATOM 4724 C C . SER B 1 194 ? -27.734 38 17.719 1 92.12 194 SER B C 1
ATOM 4726 O O . SER B 1 194 ? -27.719 36.781 17.766 1 92.12 194 SER B O 1
ATOM 4728 N N . ILE B 1 195 ? -28.172 38.812 18.703 1 92.81 195 ILE B N 1
ATOM 4729 C CA . ILE B 1 195 ? -28.625 38.219 19.969 1 92.81 195 ILE B CA 1
ATOM 4730 C C . ILE B 1 195 ? -30.078 38.625 20.219 1 92.81 195 ILE B C 1
ATOM 4732 O O . ILE B 1 195 ? -30.422 39.812 20.141 1 92.81 195 ILE B O 1
ATOM 4736 N N . ARG B 1 196 ? -30.906 37.562 20.484 1 92.75 196 ARG B N 1
ATOM 4737 C CA . ARG B 1 196 ? -32.281 37.781 20.922 1 92.75 196 ARG B CA 1
ATOM 4738 C C . ARG B 1 196 ? -32.531 37.188 22.297 1 92.75 196 ARG B C 1
ATOM 4740 O O . ARG B 1 196 ? -32.156 36.031 22.562 1 92.75 196 ARG B O 1
ATOM 4747 N N . GLY B 1 197 ? -33.094 37.938 23.125 1 90.31 197 GLY B N 1
ATOM 4748 C CA . GLY B 1 197 ? -33.344 37.469 24.469 1 90.31 197 GLY B CA 1
ATOM 4749 C C . GLY B 1 197 ? -34.781 36.969 24.672 1 90.31 197 GLY B C 1
ATOM 4750 O O . GLY B 1 197 ? -35.719 37.562 24.141 1 90.31 197 GLY B O 1
ATOM 4751 N N . HIS B 1 198 ? -34.812 35.812 25.266 1 90.25 198 HIS B N 1
ATOM 4752 C CA . HIS B 1 198 ? -36.094 35.312 25.734 1 90.25 198 HIS B CA 1
ATOM 4753 C C . HIS B 1 198 ? -36.156 35.375 27.266 1 90.25 198 HIS B C 1
ATOM 4755 O O . HIS B 1 198 ? -35.594 34.531 27.953 1 90.25 198 HIS B O 1
ATOM 4761 N N . ASN B 1 199 ? -36.875 36.312 27.797 1 86.5 199 ASN B N 1
ATOM 4762 C CA . ASN B 1 199 ? -36.938 36.594 29.234 1 86.5 199 ASN B CA 1
ATOM 4763 C C . ASN B 1 199 ? -35.594 37 29.797 1 86.5 199 ASN B C 1
ATOM 4765 O O . ASN B 1 199 ? -35.219 36.594 30.906 1 86.5 199 ASN B O 1
ATOM 4769 N N . ALA B 1 200 ? -34.75 37.5 28.969 1 86.5 200 ALA B N 1
ATOM 4770 C CA . ALA B 1 200 ? -33.469 38.062 29.312 1 86.5 200 ALA B CA 1
ATOM 4771 C C . ALA B 1 200 ? -33.094 39.219 28.391 1 86.5 200 ALA B C 1
ATOM 4773 O O . ALA B 1 200 ? -33.25 39.125 27.172 1 86.5 200 ALA B O 1
ATOM 4774 N N . PRO B 1 201 ? -32.656 40.219 28.953 1 88.5 201 PRO B N 1
ATOM 4775 C CA . PRO B 1 201 ? -32.25 41.312 28.078 1 88.5 201 PRO B CA 1
ATOM 4776 C C . PRO B 1 201 ? -31.016 41 27.25 1 88.5 201 PRO B C 1
ATOM 4778 O O . PRO B 1 201 ? -30.031 40.469 27.781 1 88.5 201 PRO B O 1
ATOM 4781 N N . PRO B 1 202 ? -31 41.312 26.016 1 87.62 202 PRO B N 1
ATOM 4782 C CA . PRO B 1 202 ? -29.844 41.031 25.141 1 87.62 202 PRO B CA 1
ATOM 4783 C C . PRO B 1 202 ? -28.562 41.719 25.625 1 87.62 202 PRO B C 1
ATOM 4785 O O . PRO B 1 202 ? -27.469 41.25 25.312 1 87.62 202 PRO B O 1
ATOM 4788 N N . SER B 1 203 ? -28.719 42.75 26.406 1 87.38 203 SER B N 1
ATOM 4789 C CA . SER B 1 203 ? -27.578 43.5 26.891 1 87.38 203 SER B CA 1
ATOM 4790 C C . SER B 1 203 ? -26.75 42.656 27.891 1 87.38 203 SER B C 1
ATOM 4792 O O . SER B 1 203 ? -25.594 43 28.156 1 87.38 203 SER B O 1
ATOM 4794 N N . ASP B 1 204 ? -27.359 41.594 28.344 1 89 204 ASP B N 1
ATOM 4795 C CA . ASP B 1 204 ? -26.656 40.75 29.312 1 89 204 ASP B CA 1
ATOM 4796 C C . ASP B 1 204 ? -25.781 39.75 28.594 1 89 204 ASP B C 1
ATOM 4798 O O . ASP B 1 204 ? -24.969 39.062 29.234 1 89 204 ASP B O 1
ATOM 4802 N N . PHE B 1 205 ? -25.891 39.688 27.328 1 89.75 205 PHE B N 1
ATOM 4803 C CA . PHE B 1 205 ? -25.062 38.781 26.547 1 89.75 205 PHE B CA 1
ATOM 4804 C C . PHE B 1 205 ? -23.75 39.438 26.172 1 89.75 205 PHE B C 1
ATOM 4806 O O . PHE B 1 205 ? -23.734 40.438 25.438 1 89.75 205 PHE B O 1
ATOM 4813 N N . HIS B 1 206 ? -22.641 38.875 26.672 1 89.25 206 HIS B N 1
ATOM 4814 C CA . HIS B 1 206 ? -21.312 39.438 26.391 1 89.25 206 HIS B CA 1
ATOM 4815 C C . HIS B 1 206 ? -20.375 38.375 25.812 1 89.25 206 HIS B C 1
ATOM 4817 O O . HIS B 1 206 ? -20.25 37.281 26.375 1 89.25 206 HIS B O 1
ATOM 4823 N N . VAL B 1 207 ? -19.781 38.781 24.703 1 90.38 207 VAL B N 1
ATOM 4824 C CA . VAL B 1 207 ? -18.766 37.938 24.094 1 90.38 207 VAL B CA 1
ATOM 4825 C C . VAL B 1 207 ? -17.391 38.281 24.688 1 90.38 207 VAL B C 1
ATOM 4827 O O . VAL B 1 207 ? -17.016 39.469 24.75 1 90.38 207 VAL B O 1
ATOM 4830 N N . ALA B 1 208 ? -16.734 37.25 25.141 1 89.69 208 ALA B N 1
ATOM 4831 C CA . ALA B 1 208 ? -15.383 37.469 25.672 1 89.69 208 ALA B CA 1
ATOM 4832 C C . ALA B 1 208 ? -14.438 37.938 24.562 1 89.69 208 ALA B C 1
ATOM 4834 O O . ALA B 1 208 ? -14.508 37.438 23.438 1 89.69 208 ALA B O 1
ATOM 4835 N N . THR B 1 209 ? -13.641 38.969 24.906 1 84.5 209 THR B N 1
ATOM 4836 C CA . THR B 1 209 ? -12.648 39.469 23.953 1 84.5 209 THR B CA 1
ATOM 4837 C C . THR B 1 209 ? -11.25 39.438 24.562 1 84.5 209 THR B C 1
ATOM 4839 O O . THR B 1 209 ? -11.078 39.688 25.766 1 84.5 209 THR B O 1
ATOM 4842 N N . GLY B 1 210 ? -10.281 38.906 23.828 1 80.25 210 GLY B N 1
ATOM 4843 C CA . GLY B 1 210 ? -8.891 38.906 24.25 1 80.25 210 GLY B CA 1
ATOM 4844 C C . GLY B 1 210 ? -8.383 37.562 24.719 1 80.25 210 GLY B C 1
ATOM 4845 O O . GLY B 1 210 ? -9.156 36.75 25.203 1 80.25 210 GLY B O 1
ATOM 4846 N N . GLY B 1 211 ? -7.164 37.406 24.469 1 79.25 211 GLY B N 1
ATOM 4847 C CA . GLY B 1 211 ? -6.469 36.219 24.922 1 79.25 211 GLY B CA 1
ATOM 4848 C C . GLY B 1 211 ? -6.953 34.938 24.25 1 79.25 211 GLY B C 1
ATOM 4849 O O . GLY B 1 211 ? -7.145 34.906 23.031 1 79.25 211 GLY B O 1
ATOM 4850 N N . ARG B 1 212 ? -7.176 33.875 25.219 1 84.5 212 ARG B N 1
ATOM 4851 C CA . ARG B 1 212 ? -7.539 32.562 24.719 1 84.5 212 ARG B CA 1
ATOM 4852 C C . ARG B 1 212 ? -9.047 32.438 24.5 1 84.5 212 ARG B C 1
ATOM 4854 O O . ARG B 1 212 ? -9.523 31.484 23.891 1 84.5 212 ARG B O 1
ATOM 4861 N N . LYS B 1 213 ? -9.75 33.469 24.953 1 89 213 LYS B N 1
ATOM 4862 C CA . LYS B 1 213 ? -11.203 33.406 24.859 1 89 213 LYS B CA 1
ATOM 4863 C C . LYS B 1 213 ? -11.734 34.25 23.734 1 89 213 LYS B C 1
ATOM 4865 O O . LYS B 1 213 ? -12.953 34.406 23.578 1 89 213 LYS B O 1
ATOM 4870 N N . ASP B 1 214 ? -10.773 34.844 22.984 1 90.31 214 ASP B N 1
ATOM 4871 C CA . ASP B 1 214 ? -11.188 35.594 21.812 1 90.31 214 ASP B CA 1
ATOM 4872 C C . ASP B 1 214 ? -11.859 34.688 20.781 1 90.31 214 ASP B C 1
ATOM 4874 O O . ASP B 1 214 ? -11.438 33.531 20.594 1 90.31 214 ASP B O 1
ATOM 4878 N N . PRO B 1 215 ? -12.898 35.188 20.109 1 93.88 215 PRO B N 1
ATOM 4879 C CA . PRO B 1 215 ? -13.531 34.375 19.078 1 93.88 215 PRO B CA 1
ATOM 4880 C C . PRO B 1 215 ? -12.555 33.938 17.984 1 93.88 215 PRO B C 1
ATOM 4882 O O . PRO B 1 215 ? -11.68 34.719 17.594 1 93.88 215 PRO B O 1
ATOM 4885 N N . PHE B 1 216 ? -12.641 32.719 17.578 1 95.69 216 PHE B N 1
ATOM 4886 C CA . PHE B 1 216 ? -11.773 32.25 16.516 1 95.69 216 PHE B CA 1
ATOM 4887 C C . PHE B 1 216 ? -12.523 31.281 15.609 1 95.69 216 PHE B C 1
ATOM 4889 O O . PHE B 1 216 ? -13.586 30.766 15.977 1 95.69 216 PHE B O 1
ATOM 4896 N N . LEU B 1 217 ? -12.016 31.234 14.406 1 97.5 217 LEU B N 1
ATOM 4897 C CA . LEU B 1 217 ? -12.578 30.391 13.352 1 97.5 217 LEU B CA 1
ATOM 4898 C C . LEU B 1 217 ? -11.688 29.188 13.086 1 97.5 217 LEU B C 1
ATOM 4900 O O . LEU B 1 217 ? -10.477 29.328 12.938 1 97.5 217 LEU B O 1
ATOM 4904 N N . VAL B 1 218 ? -12.297 27.984 13.109 1 97.75 218 VAL B N 1
ATOM 4905 C CA . VAL B 1 218 ? -11.562 26.75 12.82 1 97.75 218 VAL B CA 1
ATOM 4906 C C . VAL B 1 218 ? -12.062 26.141 11.516 1 97.75 218 VAL B C 1
ATOM 4908 O O . VAL B 1 218 ? -13.258 25.922 11.344 1 97.75 218 VAL B O 1
ATOM 4911 N N . GLU B 1 219 ? -11.172 25.969 10.664 1 97 219 GLU B N 1
ATOM 4912 C CA . GLU B 1 219 ? -11.484 25.359 9.375 1 97 219 GLU B CA 1
ATOM 4913 C C . GLU B 1 219 ? -10.859 23.969 9.25 1 97 219 GLU B C 1
ATOM 4915 O O . GLU B 1 219 ? -9.672 23.797 9.523 1 97 219 GLU B O 1
ATOM 4920 N N . PHE B 1 220 ? -11.703 23 8.883 1 95.12 220 PHE B N 1
ATOM 4921 C CA . PHE B 1 220 ? -11.266 21.641 8.641 1 95.12 220 PHE B CA 1
ATOM 4922 C C . PHE B 1 220 ? -11.188 21.359 7.141 1 95.12 220 PHE B C 1
ATOM 4924 O O . PHE B 1 220 ? -12.211 21.25 6.469 1 95.12 220 PHE B O 1
ATOM 4931 N N . GLY B 1 221 ? -9.938 21.219 6.742 1 92.62 221 GLY B N 1
ATOM 4932 C CA . GLY B 1 221 ? -9.734 21 5.32 1 92.62 221 GLY B CA 1
ATOM 4933 C C . GLY B 1 221 ? -9.266 19.609 4.988 1 92.62 221 GLY B C 1
ATOM 4934 O O . GLY B 1 221 ? -8.742 18.891 5.855 1 92.62 221 GLY B O 1
ATOM 4935 N N . ILE B 1 222 ? -9.594 19.219 3.699 1 87.19 222 ILE B N 1
ATOM 4936 C CA . ILE B 1 222 ? -9.141 17.938 3.186 1 87.19 222 ILE B CA 1
ATOM 4937 C C . ILE B 1 222 ? -8.414 18.125 1.854 1 87.19 222 ILE B C 1
ATOM 4939 O O . ILE B 1 222 ? -8.922 18.812 0.963 1 87.19 222 ILE B O 1
ATOM 4943 N N . ASP B 1 223 ? -7.246 17.609 1.961 1 77.94 223 ASP B N 1
ATOM 4944 C CA . ASP B 1 223 ? -6.52 17.578 0.696 1 77.94 223 ASP B CA 1
ATOM 4945 C C . ASP B 1 223 ? -6.828 16.312 -0.093 1 77.94 223 ASP B C 1
ATOM 4947 O O . ASP B 1 223 ? -6.457 15.211 0.32 1 77.94 223 ASP B O 1
ATOM 4951 N N . ARG B 1 224 ? -7.438 16.391 -1.145 1 70.56 224 ARG B N 1
ATOM 4952 C CA . ARG B 1 224 ? -7.887 15.234 -1.915 1 70.56 224 ARG B CA 1
ATOM 4953 C C . ARG B 1 224 ? -6.703 14.469 -2.486 1 70.56 224 ARG B C 1
ATOM 4955 O O . ARG B 1 224 ? -6.711 13.234 -2.502 1 70.56 224 ARG B O 1
ATOM 4962 N N . ALA B 1 225 ? -5.777 15.227 -2.939 1 66.75 225 ALA B N 1
ATOM 4963 C CA . ALA B 1 225 ? -4.621 14.555 -3.527 1 66.75 225 ALA B CA 1
ATOM 4964 C C . ALA B 1 225 ? -3.906 13.688 -2.496 1 66.75 225 ALA B C 1
ATOM 4966 O O . ALA B 1 225 ? -3.539 12.547 -2.783 1 66.75 225 ALA B O 1
ATOM 4967 N N . LYS B 1 226 ? -3.848 14.195 -1.312 1 65.56 226 LYS B N 1
ATOM 4968 C CA . LYS B 1 226 ? -3.15 13.477 -0.252 1 65.56 226 LYS B CA 1
ATOM 4969 C C . LYS B 1 226 ? -4.004 12.328 0.286 1 65.56 226 LYS B C 1
ATOM 4971 O O . LYS B 1 226 ? -3.477 11.281 0.66 1 65.56 226 LYS B O 1
ATOM 4976 N N . LEU B 1 227 ? -5.281 12.656 0.339 1 64.44 227 LEU B N 1
ATOM 4977 C CA . LEU B 1 227 ? -6.199 11.602 0.771 1 64.44 227 LEU B CA 1
ATOM 4978 C C . LEU B 1 227 ? -6.113 10.391 -0.151 1 64.44 227 LEU B C 1
ATOM 4980 O O . LEU B 1 227 ? -6.129 9.25 0.313 1 64.44 227 LEU B O 1
ATOM 4984 N N . GLN B 1 228 ? -5.996 10.719 -1.299 1 61.59 228 GLN B N 1
ATOM 4985 C CA . GLN B 1 228 ? -5.906 9.641 -2.273 1 61.59 228 GLN B CA 1
ATOM 4986 C C . GLN B 1 228 ? -4.586 8.883 -2.139 1 61.59 228 GLN B C 1
ATOM 4988 O O . GLN B 1 228 ? -4.559 7.652 -2.213 1 61.59 228 GLN B O 1
ATOM 4993 N N . LYS B 1 229 ? -3.598 9.703 -1.786 1 59.88 229 LYS B N 1
ATOM 4994 C CA . LYS B 1 229 ? -2.295 9.078 -1.58 1 59.88 229 LYS B CA 1
ATOM 4995 C C . LYS B 1 229 ? -2.283 8.242 -0.307 1 59.88 229 LYS B C 1
ATOM 4997 O O . LYS B 1 229 ? -1.756 7.125 -0.296 1 59.88 229 LYS B O 1
ATOM 5002 N N . ALA B 1 230 ? -2.852 8.805 0.824 1 59.41 230 ALA B N 1
ATOM 5003 C CA . ALA B 1 230 ? -2.891 8.125 2.117 1 59.41 230 ALA B CA 1
ATOM 5004 C C . ALA B 1 230 ? -3.75 6.867 2.051 1 59.41 230 ALA B C 1
ATOM 5006 O O . ALA B 1 230 ? -3.41 5.844 2.648 1 59.41 230 ALA B O 1
ATOM 5007 N N . LYS B 1 231 ? -4.914 7.027 1.639 1 54.53 231 LYS B N 1
ATOM 5008 C CA . LYS B 1 231 ? -5.773 5.855 1.491 1 54.53 231 LYS B CA 1
ATOM 5009 C C . LYS B 1 231 ? -5.047 4.73 0.758 1 54.53 231 LYS B C 1
ATOM 5011 O O . LYS B 1 231 ? -5.223 3.557 1.086 1 54.53 231 LYS B O 1
ATOM 5016 N N . ARG B 1 232 ? -4.168 5.277 0.076 1 50.47 232 ARG B N 1
ATOM 5017 C CA . ARG B 1 232 ? -3.359 4.316 -0.666 1 50.47 232 ARG B CA 1
ATOM 5018 C C . ARG B 1 232 ? -2.377 3.6 0.255 1 50.47 232 ARG B C 1
ATOM 5020 O O . ARG B 1 232 ? -2.209 2.381 0.165 1 50.47 232 ARG B O 1
ATOM 5027 N N . VAL B 1 233 ? -1.895 4.391 1.354 1 51.91 233 VAL B N 1
ATOM 5028 C CA . VAL B 1 233 ? -0.905 3.893 2.303 1 51.91 233 VAL B CA 1
ATOM 5029 C C . VAL B 1 233 ? -1.6 3.088 3.4 1 51.91 233 VAL B C 1
ATOM 5031 O O . VAL B 1 233 ? -1.112 2.031 3.807 1 51.91 233 VAL B O 1
ATOM 5034 N N . ARG B 1 234 ? -2.713 3.623 4.184 1 49.53 234 ARG B N 1
ATOM 5035 C CA . ARG B 1 234 ? -3.412 2.992 5.301 1 49.53 234 ARG B CA 1
ATOM 5036 C C . ARG B 1 234 ? -4.016 1.655 4.883 1 49.53 234 ARG B C 1
ATOM 5038 O O . ARG B 1 234 ? -4.051 0.71 5.676 1 49.53 234 ARG B O 1
ATOM 5045 N N . VAL B 1 235 ? -4.684 1.658 3.994 1 43.56 235 VAL B N 1
ATOM 5046 C CA . VAL B 1 235 ? -5.219 0.377 3.547 1 43.56 235 VAL B CA 1
ATOM 5047 C C . VAL B 1 235 ? -4.102 -0.665 3.504 1 43.56 235 VAL B C 1
ATOM 5049 O O . VAL B 1 235 ? -4.324 -1.836 3.818 1 43.56 235 VAL B O 1
ATOM 5052 N N . GLU B 1 236 ? -2.959 -0.134 3.637 1 42.38 236 GLU B N 1
ATOM 5053 C CA . GLU B 1 236 ? -1.762 -0.965 3.705 1 42.38 236 GLU B CA 1
ATOM 5054 C C . GLU B 1 236 ? -1.515 -1.463 5.125 1 42.38 236 GLU B C 1
ATOM 5056 O O . GLU B 1 236 ? -1.115 -2.611 5.328 1 42.38 236 GLU B O 1
ATOM 5061 N N . GLU B 1 237 ? -1.723 -0.645 6.258 1 45.66 237 GLU B N 1
ATOM 5062 C CA . GLU B 1 237 ? -1.38 -0.914 7.652 1 45.66 237 GLU B CA 1
ATOM 5063 C C . GLU B 1 237 ? -2.453 -1.76 8.328 1 45.66 237 GLU B C 1
ATOM 5065 O O . GLU B 1 237 ? -2.143 -2.613 9.164 1 45.66 237 GLU B O 1
ATOM 5070 N N . LYS B 1 238 ? -3.787 -1.471 8.414 1 43.28 238 LYS B N 1
ATOM 5071 C CA . LYS B 1 238 ? -4.828 -2.117 9.211 1 43.28 238 LYS B CA 1
ATOM 5072 C C . LYS B 1 238 ? -4.926 -3.604 8.883 1 43.28 238 LYS B C 1
ATOM 5074 O O . LYS B 1 238 ? -5.297 -4.41 9.742 1 43.28 238 LYS B O 1
ATOM 5079 N N . SER B 1 239 ? -4.699 -4.051 7.914 1 35.5 239 SER B N 1
ATOM 5080 C CA . SER B 1 239 ? -4.863 -5.473 7.641 1 35.5 239 SER B CA 1
ATOM 5081 C C . SER B 1 239 ? -3.824 -6.305 8.383 1 35.5 239 SER B C 1
ATOM 5083 O O . SER B 1 239 ? -3.922 -7.531 8.438 1 35.5 239 SER B O 1
ATOM 5085 N N . THR B 1 240 ? -2.826 -5.723 9.078 1 35.03 240 THR B N 1
ATOM 5086 C CA . THR B 1 240 ? -1.868 -6.449 9.906 1 35.03 240 THR B CA 1
ATOM 5087 C C . THR B 1 240 ? -2.4 -6.621 11.32 1 35.03 240 THR B C 1
ATOM 5089 O O . THR B 1 240 ? -2.045 -7.582 12.016 1 35.03 240 THR B O 1
ATOM 5092 N N . LYS B 1 241 ? -3.078 -5.652 11.953 1 38.94 241 LYS B N 1
ATOM 5093 C CA . LYS B 1 241 ? -3.355 -5.75 13.383 1 38.94 241 LYS B CA 1
ATOM 5094 C C . LYS B 1 241 ? -4.426 -6.801 13.664 1 38.94 241 LYS B C 1
ATOM 5096 O O . LYS B 1 241 ? -4.625 -7.195 14.82 1 38.94 241 LYS B O 1
ATOM 5101 N N . LYS B 1 242 ? -5.344 -7.18 12.922 1 33.97 242 LYS B N 1
ATOM 5102 C CA . LYS B 1 242 ? -6.383 -8.008 13.523 1 33.97 242 LYS B CA 1
ATOM 5103 C C . LYS B 1 242 ? -5.875 -9.422 13.789 1 33.97 242 LYS B C 1
ATOM 5105 O O . LYS B 1 242 ? -6.582 -10.242 14.375 1 33.97 242 LYS B O 1
ATOM 5110 N N . LYS B 1 243 ? -4.758 -9.922 13.258 1 35.62 243 LYS B N 1
ATOM 5111 C CA . LYS B 1 243 ? -4.527 -11.344 13.516 1 35.62 243 LYS B CA 1
ATOM 5112 C C . LYS B 1 243 ? -3.963 -11.562 14.922 1 35.62 243 LYS B C 1
ATOM 5114 O O . LYS B 1 243 ? -3.705 -12.695 15.32 1 35.62 243 LYS B O 1
ATOM 5119 N N . GLY B 1 244 ? -3.553 -10.461 15.703 1 28.94 244 GLY B N 1
ATOM 5120 C CA . GLY B 1 244 ? -2.859 -10.898 16.906 1 28.94 244 GLY B CA 1
ATOM 5121 C C . GLY B 1 244 ? -3.793 -11.438 17.969 1 28.94 244 GLY B C 1
ATOM 5122 O O . GLY B 1 244 ? -3.354 -11.797 19.062 1 28.94 244 GLY B O 1
ATOM 5123 N N . LYS B 1 245 ? -5.141 -11.047 17.891 1 30.98 245 LYS B N 1
ATOM 5124 C CA . LYS B 1 245 ? -5.707 -11.289 19.219 1 30.98 245 LYS B CA 1
ATOM 5125 C C . LYS B 1 245 ? -6.047 -12.766 19.406 1 30.98 245 LYS B C 1
ATOM 5127 O O . LYS B 1 245 ? -6.547 -13.164 20.453 1 30.98 245 LYS B O 1
ATOM 5132 N N . SER B 1 246 ? -6.207 -13.586 18.344 1 26.52 246 SER B N 1
ATOM 5133 C CA . SER B 1 246 ? -7.039 -14.664 18.875 1 26.52 246 SER B CA 1
ATOM 5134 C C . SER B 1 246 ? -6.219 -15.625 19.734 1 26.52 246 SER B C 1
ATOM 5136 O O . SER B 1 246 ? -6.758 -16.594 20.281 1 26.52 246 SER B O 1
ATOM 5138 N N . SER B 1 247 ? -4.953 -15.938 19.391 1 26.06 247 SER B N 1
ATOM 5139 C CA . SER B 1 247 ? -4.555 -17.219 19.953 1 26.06 247 SER B CA 1
ATOM 5140 C C . SER B 1 247 ? -4.301 -17.109 21.453 1 26.06 247 SER B C 1
ATOM 5142 O O . SER B 1 247 ? -3.193 -16.781 21.875 1 26.06 247 SER B O 1
ATOM 5144 N N . LYS B 1 248 ? -5.328 -16.578 22.172 1 25.19 248 LYS B N 1
ATOM 5145 C CA . LYS B 1 248 ? -5.055 -16.562 23.609 1 25.19 248 LYS B CA 1
ATOM 5146 C C . LYS B 1 248 ? -4.508 -17.906 24.078 1 25.19 248 LYS B C 1
ATOM 5148 O O . LYS B 1 248 ? -3.469 -17.969 24.734 1 25.19 248 LYS B O 1
ATOM 5153 N N . GLU B 1 249 ? -5.32 -18.859 24.672 1 22.16 249 GLU B N 1
ATOM 5154 C CA . GLU B 1 249 ? -5.168 -19.328 26.047 1 22.16 249 GLU B CA 1
ATOM 5155 C C . GLU B 1 249 ? -4.473 -20.688 26.094 1 22.16 249 GLU B C 1
ATOM 5157 O O . GLU B 1 249 ? -5.113 -21.703 26.344 1 22.16 249 GLU B O 1
ATOM 5162 N N . VAL B 1 250 ? -3.99 -21.312 25.016 1 24.02 250 VAL B N 1
ATOM 5163 C CA . VAL B 1 250 ? -3.744 -22.703 25.391 1 24.02 250 VAL B CA 1
ATOM 5164 C C . VAL B 1 250 ? -2.789 -22.75 26.578 1 24.02 250 VAL B C 1
ATOM 5166 O O . VAL B 1 250 ? -1.851 -21.953 26.672 1 24.02 250 VAL B O 1
ATOM 5169 N N . ASP B 1 251 ? -3.096 -23.641 27.578 1 21.22 251 ASP B N 1
ATOM 5170 C CA . ASP B 1 251 ? -2.725 -24.062 28.922 1 21.22 251 ASP B CA 1
ATOM 5171 C C . ASP B 1 251 ? -1.257 -24.484 28.969 1 21.22 251 ASP B C 1
ATOM 5173 O O . ASP B 1 251 ? -0.676 -24.875 27.953 1 21.22 251 ASP B O 1
ATOM 5177 N N . ARG B 1 252 ? -0.552 -24.359 30.172 1 21.44 252 ARG B N 1
ATOM 5178 C CA . ARG B 1 252 ? 0.722 -24.266 30.875 1 21.44 252 ARG B CA 1
ATOM 5179 C C . ARG B 1 252 ? 1.41 -25.609 30.953 1 21.44 252 ARG B C 1
ATOM 5181 O O . ARG B 1 252 ? 2.398 -25.766 31.688 1 21.44 252 ARG B O 1
ATOM 5188 N N . ASN B 1 253 ? 0.91 -26.75 30.172 1 20.7 253 ASN B N 1
ATOM 5189 C CA . ASN B 1 253 ? 1.381 -27.859 31 1 20.7 253 ASN B CA 1
ATOM 5190 C C . ASN B 1 253 ? 2.902 -27.859 31.125 1 20.7 253 ASN B C 1
ATOM 5192 O O . ASN B 1 253 ? 3.596 -27.219 30.328 1 20.7 253 ASN B O 1
ATOM 5196 N N . PRO B 1 254 ? 3.551 -29.156 31.438 1 24.23 254 PRO B N 1
ATOM 5197 C CA . PRO B 1 254 ? 4.559 -29.688 32.375 1 24.23 254 PRO B CA 1
ATOM 5198 C C . PRO B 1 254 ? 5.98 -29.562 31.812 1 24.23 254 PRO B C 1
ATOM 5200 O O . PRO B 1 254 ? 6.172 -29.438 30.609 1 24.23 254 PRO B O 1
ATOM 5203 N N . THR B 1 255 ? 6.941 -29.5 32.75 1 21.84 255 THR B N 1
ATOM 5204 C CA . THR B 1 255 ? 8.344 -29.188 33 1 21.84 255 THR B CA 1
ATOM 5205 C C . THR B 1 255 ? 9.258 -30.234 32.406 1 21.84 255 THR B C 1
ATOM 5207 O O . THR B 1 255 ? 10.453 -30.281 32.688 1 21.84 255 THR B O 1
ATOM 5210 N N . VAL B 1 256 ? 8.875 -30.922 31.234 1 21.89 256 VAL B N 1
ATOM 5211 C CA . VAL B 1 256 ? 9.805 -32.031 31.062 1 21.89 256 VAL B CA 1
ATOM 5212 C C . VAL B 1 256 ? 11.234 -31.516 30.953 1 21.89 256 VAL B C 1
ATOM 5214 O O . VAL B 1 256 ? 11.469 -30.469 30.328 1 21.89 256 VAL B O 1
ATOM 5217 N N . ASP B 1 257 ? 12.133 -32.125 31.75 1 21.55 257 ASP B N 1
ATOM 5218 C CA . ASP B 1 257 ? 13.539 -31.984 32.125 1 21.55 257 ASP B CA 1
ATOM 5219 C C . ASP B 1 257 ? 14.438 -32.25 30.906 1 21.55 257 ASP B C 1
ATOM 5221 O O . ASP B 1 257 ? 14.531 -33.375 30.422 1 21.55 257 ASP B O 1
ATOM 5225 N N . LYS B 1 258 ? 14.266 -31.609 29.797 1 19.41 258 LYS B N 1
ATOM 5226 C CA . LYS B 1 258 ? 15.148 -31.984 28.688 1 19.41 258 LYS B CA 1
ATOM 5227 C C . LYS B 1 258 ? 16.609 -31.734 29.047 1 19.41 258 LYS B C 1
ATOM 5229 O O . LYS B 1 258 ? 17.016 -30.594 29.281 1 19.41 258 LYS B O 1
ATOM 5234 N N . LYS B 1 259 ? 17.234 -32.75 29.516 1 22.75 259 LYS B N 1
ATOM 5235 C CA . LYS B 1 259 ? 18.688 -32.781 29.703 1 22.75 259 LYS B CA 1
ATOM 5236 C C . LYS B 1 259 ? 19.422 -32.406 28.422 1 22.75 259 LYS B C 1
ATOM 5238 O O . LYS B 1 259 ? 18.953 -32.688 27.328 1 22.75 259 LYS B O 1
ATOM 5243 N N . SER B 1 260 ? 20.438 -31.516 28.547 1 22 260 SER B N 1
ATOM 5244 C CA . SER B 1 260 ? 21.375 -30.641 27.828 1 22 260 SER B CA 1
ATOM 5245 C C . SER B 1 260 ? 22.281 -31.453 26.906 1 22 260 SER B C 1
ATOM 5247 O O . SER B 1 260 ? 23.141 -32.219 27.391 1 22 260 SER B O 1
ATOM 5249 N N . ALA B 1 261 ? 21.75 -32.25 25.906 1 24.14 261 ALA B N 1
ATOM 5250 C CA . ALA B 1 261 ? 22.797 -32.875 25.109 1 24.14 261 ALA B CA 1
ATOM 5251 C C . ALA B 1 261 ? 23.812 -31.859 24.609 1 24.14 261 ALA B C 1
ATOM 5253 O O . ALA B 1 261 ? 23.438 -30.781 24.141 1 24.14 261 ALA B O 1
ATOM 5254 N N . ASP B 1 262 ? 25.062 -31.906 25.047 1 22.61 262 ASP B N 1
ATOM 5255 C CA . ASP B 1 262 ? 26.312 -31.156 24.875 1 22.61 262 ASP B CA 1
ATOM 5256 C C . ASP B 1 262 ? 26.734 -31.125 23.422 1 22.61 262 ASP B C 1
ATOM 5258 O O . ASP B 1 262 ? 27.328 -32.094 22.922 1 22.61 262 ASP B O 1
ATOM 5262 N N . THR B 1 263 ? 25.75 -31.031 22.453 1 24.64 263 THR B N 1
ATOM 5263 C CA . THR B 1 263 ? 26.328 -31.156 21.109 1 24.64 263 THR B CA 1
ATOM 5264 C C . THR B 1 263 ? 27.406 -30.094 20.891 1 24.64 263 THR B C 1
ATOM 5266 O O . THR B 1 263 ? 27.188 -28.922 21.172 1 24.64 263 THR B O 1
ATOM 5269 N N . SER B 1 264 ? 28.672 -30.453 20.656 1 25.72 264 SER B N 1
ATOM 5270 C CA . SER B 1 264 ? 29.891 -29.75 20.312 1 25.72 264 SER B CA 1
ATOM 5271 C C . SER B 1 264 ? 29.719 -28.906 19.047 1 25.72 264 SER B C 1
ATOM 5273 O O . SER B 1 264 ? 29.562 -29.438 17.953 1 25.72 264 SER B O 1
ATOM 5275 N N . VAL B 1 265 ? 28.938 -27.844 19.094 1 27.45 265 VAL B N 1
ATOM 5276 C CA . VAL B 1 265 ? 28.734 -26.844 18.047 1 27.45 265 VAL B CA 1
ATOM 5277 C C . VAL B 1 265 ? 30.062 -26.266 17.594 1 27.45 265 VAL B C 1
ATOM 5279 O O . VAL B 1 265 ? 30.797 -25.688 18.406 1 27.45 265 VAL B O 1
ATOM 5282 N N . HIS B 1 266 ? 30.656 -26.859 16.609 1 26.44 266 HIS B N 1
ATOM 5283 C CA . HIS B 1 266 ? 31.844 -26.266 15.984 1 26.44 266 HIS B CA 1
ATOM 5284 C C . HIS B 1 266 ? 31.656 -24.766 15.781 1 26.44 266 HIS B C 1
ATOM 5286 O O . HIS B 1 266 ? 30.531 -24.281 15.648 1 26.44 266 HIS B O 1
ATOM 5292 N N . THR B 1 267 ? 32.688 -24.016 16.109 1 28.22 267 THR B N 1
ATOM 5293 C CA . THR B 1 267 ? 32.906 -22.578 16.203 1 28.22 267 THR B CA 1
ATOM 5294 C C . THR B 1 267 ? 32.656 -21.906 14.844 1 28.22 267 THR B C 1
ATOM 5296 O O . THR B 1 267 ? 33.469 -22 13.938 1 28.22 267 THR B O 1
ATOM 5299 N N . ARG B 1 268 ? 31.531 -21.984 14.211 1 30.91 268 ARG B N 1
ATOM 5300 C CA . ARG B 1 268 ? 31.25 -21.125 13.078 1 30.91 268 ARG B CA 1
ATOM 5301 C C . ARG B 1 268 ? 31.656 -19.688 13.367 1 30.91 268 ARG B C 1
ATOM 5303 O O . ARG B 1 268 ? 31.438 -19.188 14.477 1 30.91 268 ARG B O 1
ATOM 5310 N N . SER B 1 269 ? 32.625 -19.125 12.656 1 33.38 269 SER B N 1
ATOM 5311 C CA . SER B 1 269 ? 33.156 -17.766 12.695 1 33.38 269 SER B CA 1
ATOM 5312 C C . SER B 1 269 ? 32.062 -16.75 12.953 1 33.38 269 SER B C 1
ATOM 5314 O O . SER B 1 269 ? 31.062 -16.719 12.242 1 33.38 269 SER B O 1
ATOM 5316 N N . ARG B 1 270 ? 31.875 -16.375 14.094 1 35.22 270 ARG B N 1
ATOM 5317 C CA . ARG B 1 270 ? 31.062 -15.25 14.562 1 35.22 270 ARG B CA 1
ATOM 5318 C C . ARG B 1 270 ? 31.281 -14.016 13.703 1 35.22 270 ARG B C 1
ATOM 5320 O O . ARG B 1 270 ? 32.156 -13.195 13.992 1 35.22 270 ARG B O 1
ATOM 5327 N N . ARG B 1 271 ? 31.406 -14.109 12.43 1 38.78 271 ARG B N 1
ATOM 5328 C CA . ARG B 1 271 ? 31.391 -12.82 11.75 1 38.78 271 ARG B CA 1
ATOM 5329 C C . ARG B 1 271 ? 30.469 -11.836 12.469 1 38.78 271 ARG B C 1
ATOM 5331 O O . ARG B 1 271 ? 29.375 -12.219 12.914 1 38.78 271 ARG B O 1
ATOM 5338 N N . SER B 1 272 ? 30.828 -10.68 13.055 1 44.19 272 SER B N 1
ATOM 5339 C CA . SER B 1 272 ? 30.328 -9.625 13.922 1 44.19 272 SER B CA 1
ATOM 5340 C C . SER B 1 272 ? 28.906 -9.203 13.531 1 44.19 272 SER B C 1
ATOM 5342 O O . SER B 1 272 ? 28.688 -8.703 12.422 1 44.19 272 SER B O 1
ATOM 5344 N N . THR B 1 273 ? 27.781 -9.836 13.867 1 55.12 273 THR B N 1
ATOM 5345 C CA . THR B 1 273 ? 26.344 -9.555 13.961 1 55.12 273 THR B CA 1
ATOM 5346 C C . THR B 1 273 ? 26.094 -8.07 14.203 1 55.12 273 THR B C 1
ATOM 5348 O O . THR B 1 273 ? 24.969 -7.594 14.086 1 55.12 273 THR B O 1
ATOM 5351 N N . SER B 1 274 ? 27.172 -7.227 14.477 1 69.31 274 SER B N 1
ATOM 5352 C CA . SER B 1 274 ? 26.969 -5.891 15.023 1 69.31 274 SER B CA 1
ATOM 5353 C C . SER B 1 274 ? 26.641 -4.887 13.922 1 69.31 274 SER B C 1
ATOM 5355 O O . SER B 1 274 ? 25.953 -3.887 14.172 1 69.31 274 SER B O 1
ATOM 5357 N N . ASN B 1 275 ? 26.906 -5.23 12.586 1 89.25 275 ASN B N 1
ATOM 5358 C CA . ASN B 1 275 ? 26.703 -4.168 11.609 1 89.25 275 ASN B CA 1
ATOM 5359 C C . ASN B 1 275 ? 25.594 -4.52 10.625 1 89.25 275 ASN B C 1
ATOM 5361 O O . ASN B 1 275 ? 25.641 -4.105 9.461 1 89.25 275 ASN B O 1
ATOM 5365 N N . LEU B 1 276 ? 24.656 -5.336 11.125 1 95.56 276 LEU B N 1
ATOM 5366 C CA . LEU B 1 276 ? 23.531 -5.691 10.266 1 95.56 276 LEU B CA 1
ATOM 5367 C C . LEU B 1 276 ? 22.516 -4.562 10.203 1 95.56 276 LEU B C 1
ATOM 5369 O O . LEU B 1 276 ? 22.469 -3.713 11.094 1 95.56 276 LEU B O 1
ATOM 5373 N N . CYS B 1 277 ? 21.781 -4.598 9.133 1 96.88 277 CYS B N 1
ATOM 5374 C CA . CYS B 1 277 ? 20.734 -3.613 8.914 1 96.88 277 CYS B CA 1
ATOM 5375 C C . CYS B 1 277 ? 19.812 -3.504 10.125 1 96.88 277 CYS B C 1
ATOM 5377 O O . CYS B 1 277 ? 19.203 -4.492 10.539 1 96.88 277 CYS B O 1
ATOM 5379 N N . LYS B 1 278 ? 19.797 -2.324 10.664 1 96.88 278 LYS B N 1
ATOM 5380 C CA . LYS B 1 278 ? 18.922 -2.098 11.82 1 96.88 278 LYS B CA 1
ATOM 5381 C C . LYS B 1 278 ? 18.562 -0.625 11.945 1 96.88 278 LYS B C 1
ATOM 5383 O O . LYS B 1 278 ? 19.141 0.229 11.273 1 96.88 278 LYS B O 1
ATOM 5388 N N . ARG B 1 279 ? 17.594 -0.401 12.781 1 96.88 279 ARG B N 1
ATOM 5389 C CA . ARG B 1 279 ? 17.094 0.944 13.047 1 96.88 279 ARG B CA 1
ATOM 5390 C C . ARG B 1 279 ? 17.922 1.633 14.125 1 96.88 279 ARG B C 1
ATOM 5392 O O . ARG B 1 279 ? 18.297 1.011 15.125 1 96.88 279 ARG B O 1
ATOM 5399 N N . HIS B 1 280 ? 18.25 2.916 13.93 1 96.88 280 HIS B N 1
ATOM 5400 C CA . HIS B 1 280 ? 18.984 3.734 14.883 1 96.88 280 HIS B CA 1
ATOM 5401 C C . HIS B 1 280 ? 18.203 4.996 15.25 1 96.88 280 HIS B C 1
ATOM 5403 O O . HIS B 1 280 ? 17.453 5.523 14.422 1 96.88 280 HIS B O 1
ATOM 5409 N N . ARG B 1 281 ? 18.422 5.457 16.406 1 95.44 281 ARG B N 1
ATOM 5410 C CA . ARG B 1 281 ? 17.672 6.617 16.891 1 95.44 281 ARG B CA 1
ATOM 5411 C C . ARG B 1 281 ? 18.312 7.914 16.406 1 95.44 281 ARG B C 1
ATOM 5413 O O . ARG B 1 281 ? 19.547 8.039 16.391 1 95.44 281 ARG B O 1
ATOM 5420 N N . LEU B 1 282 ? 17.531 8.797 15.953 1 95.31 282 LEU B N 1
ATOM 5421 C CA . LEU B 1 282 ? 17.891 10.172 15.609 1 95.31 282 LEU B CA 1
ATOM 5422 C C . LEU B 1 282 ? 16.781 11.141 16 1 95.31 282 LEU B C 1
ATOM 5424 O O . LEU B 1 282 ? 15.688 11.094 15.453 1 95.31 282 LEU B O 1
ATOM 5428 N N . PHE B 1 283 ? 17.062 11.977 16.938 1 94.25 283 PHE B N 1
ATOM 5429 C CA . PHE B 1 283 ? 16.078 12.945 17.406 1 94.25 283 PHE B CA 1
ATOM 5430 C C . PHE B 1 283 ? 16.312 14.312 16.781 1 94.25 283 PHE B C 1
ATOM 5432 O O . PHE B 1 283 ? 17.422 14.836 16.797 1 94.25 283 PHE B O 1
ATOM 5439 N N . VAL B 1 284 ? 15.289 14.797 16.203 1 90.38 284 VAL B N 1
ATOM 5440 C CA . VAL B 1 284 ? 15.328 16.125 15.625 1 90.38 284 VAL B CA 1
ATOM 5441 C C . VAL B 1 284 ? 14.625 17.109 16.547 1 90.38 284 VAL B C 1
ATOM 5443 O O . VAL B 1 284 ? 13.406 17.047 16.719 1 90.38 284 VAL B O 1
ATOM 5446 N N . LYS B 1 285 ? 15.375 18 17.031 1 91.5 285 LYS B N 1
ATOM 5447 C CA . LYS B 1 285 ? 14.836 19.062 17.875 1 91.5 285 LYS B CA 1
ATOM 5448 C C . LYS B 1 285 ? 14.617 20.344 17.078 1 91.5 285 LYS B C 1
ATOM 5450 O O . LYS B 1 285 ? 15.555 20.859 16.453 1 91.5 285 LYS B O 1
ATOM 5455 N N . PHE B 1 286 ? 13.438 20.891 17.172 1 90.06 286 PHE B N 1
ATOM 5456 C CA . PHE B 1 286 ? 13.148 22.078 16.391 1 90.06 286 PHE B CA 1
ATOM 5457 C C . PHE B 1 286 ? 13.875 23.297 16.953 1 90.06 286 PHE B C 1
ATOM 5459 O O . PHE B 1 286 ? 14.156 24.234 16.219 1 90.06 286 PHE B O 1
ATOM 5466 N N . GLN B 1 287 ? 14.156 23.266 18.156 1 89.69 287 GLN B N 1
ATOM 5467 C CA . GLN B 1 287 ? 14.922 24.344 18.781 1 89.69 287 GLN B CA 1
ATOM 5468 C C . GLN B 1 287 ? 16.297 24.484 18.125 1 89.69 287 GLN B C 1
ATOM 5470 O O . GLN B 1 287 ? 16.828 25.594 18.031 1 89.69 287 GLN B O 1
ATOM 5475 N N . ASP B 1 288 ? 16.891 23.375 17.719 1 85.69 288 ASP B N 1
ATOM 5476 C CA . ASP B 1 288 ? 18.188 23.391 17.078 1 85.69 288 ASP B CA 1
ATOM 5477 C C . ASP B 1 288 ? 18.141 24.125 15.742 1 85.69 288 ASP B C 1
ATOM 5479 O O . ASP B 1 288 ? 19.172 24.625 15.266 1 85.69 288 ASP B O 1
ATOM 5483 N N . LEU B 1 289 ? 16.984 24.25 15.203 1 86.12 289 LEU B N 1
ATOM 5484 C CA . LEU B 1 289 ? 16.766 24.984 13.953 1 86.12 289 LEU B CA 1
ATOM 5485 C C . LEU B 1 289 ? 16.25 26.391 14.227 1 86.12 289 LEU B C 1
ATOM 5487 O O . LEU B 1 289 ? 15.953 27.141 13.297 1 86.12 289 LEU B O 1
ATOM 5491 N N . THR B 1 290 ? 16.047 26.672 15.492 1 87.81 290 THR B N 1
ATOM 5492 C CA . THR B 1 290 ? 15.453 27.938 15.93 1 87.81 290 THR B CA 1
ATOM 5493 C C . THR B 1 290 ? 14.008 28.062 15.445 1 87.81 290 THR B C 1
ATOM 5495 O O . THR B 1 290 ? 13.594 29.125 14.984 1 87.81 290 THR B O 1
ATOM 5498 N N . TRP B 1 291 ? 13.367 26.922 15.43 1 88.19 291 TRP B N 1
ATOM 5499 C CA . TRP B 1 291 ? 11.992 26.875 14.961 1 88.19 291 TRP B CA 1
ATOM 5500 C C . TRP B 1 291 ? 11.016 26.781 16.125 1 88.19 291 TRP B C 1
ATOM 5502 O O . TRP B 1 291 ? 9.812 26.609 15.93 1 88.19 291 TRP B O 1
ATOM 5512 N N . ASP B 1 292 ? 11.445 26.875 17.297 1 85.38 292 ASP B N 1
ATOM 5513 C CA . ASP B 1 292 ? 10.617 26.672 18.484 1 85.38 292 ASP B CA 1
ATOM 5514 C C . ASP B 1 292 ? 9.672 27.859 18.688 1 85.38 292 ASP B C 1
ATOM 5516 O O . ASP B 1 292 ? 8.711 27.766 19.453 1 85.38 292 ASP B O 1
ATOM 5520 N N . ASN B 1 293 ? 9.945 28.938 18.016 1 85.56 293 ASN B N 1
ATOM 5521 C CA . ASN B 1 293 ? 9.094 30.125 18.188 1 85.56 293 ASN B CA 1
ATOM 5522 C C . ASN B 1 293 ? 7.809 30.016 17.375 1 85.56 293 ASN B C 1
ATOM 5524 O O . ASN B 1 293 ? 6.809 30.656 17.703 1 85.56 293 ASN B O 1
ATOM 5528 N N . TRP B 1 294 ? 7.91 29.188 16.328 1 89.56 294 TRP B N 1
ATOM 5529 C CA . TRP B 1 294 ? 6.695 29.125 15.516 1 89.56 294 TRP B CA 1
ATOM 5530 C C . TRP B 1 294 ? 6.125 27.703 15.5 1 89.56 294 TRP B C 1
ATOM 5532 O O . TRP B 1 294 ? 4.949 27.516 15.18 1 89.56 294 TRP B O 1
ATOM 5542 N N . ILE B 1 295 ? 6.891 26.719 15.773 1 91.75 295 ILE B N 1
ATOM 5543 C CA . ILE B 1 295 ? 6.344 25.375 15.953 1 91.75 295 ILE B CA 1
ATOM 5544 C C . ILE B 1 295 ? 5.82 25.219 17.375 1 91.75 295 ILE B C 1
ATOM 5546 O O . ILE B 1 295 ? 6.582 25.328 18.344 1 91.75 295 ILE B O 1
ATOM 5550 N N . ILE B 1 296 ? 4.598 24.984 17.453 1 92.44 296 ILE B N 1
ATOM 5551 C CA . ILE B 1 296 ? 3.947 24.891 18.75 1 92.44 296 ILE B CA 1
ATOM 5552 C C . ILE B 1 296 ? 4.133 23.484 19.312 1 92.44 296 ILE B C 1
ATOM 5554 O O . ILE B 1 296 ? 4.504 23.328 20.484 1 92.44 296 ILE B O 1
ATOM 5558 N N . ALA B 1 297 ? 3.773 22.531 18.469 1 93.69 297 ALA B N 1
ATOM 5559 C CA . ALA B 1 297 ? 3.92 21.141 18.859 1 93.69 297 ALA B CA 1
ATOM 5560 C C . ALA B 1 297 ? 4.148 20.25 17.641 1 93.69 297 ALA B C 1
ATOM 5562 O O . ALA B 1 297 ? 3.639 20.531 16.547 1 93.69 297 ALA B O 1
ATOM 5563 N N . PRO B 1 298 ? 4.914 19.156 17.766 1 94.88 298 PRO B N 1
ATOM 5564 C CA . PRO B 1 298 ? 5.719 18.828 18.953 1 94.88 298 PRO B CA 1
ATOM 5565 C C . PRO B 1 298 ? 7.004 19.641 19.031 1 94.88 298 PRO B C 1
ATOM 5567 O O . PRO B 1 298 ? 7.293 20.438 18.141 1 94.88 298 PRO B O 1
ATOM 5570 N N . LYS B 1 299 ? 7.719 19.547 20.141 1 93.12 299 LYS B N 1
ATOM 5571 C CA . LYS B 1 299 ? 8.992 20.25 20.281 1 93.12 299 LYS B CA 1
ATOM 5572 C C . LYS B 1 299 ? 10.078 19.594 19.438 1 93.12 299 LYS B C 1
ATOM 5574 O O . LYS B 1 299 ? 11.078 20.219 19.094 1 93.12 299 LYS B O 1
ATOM 5579 N N . GLY B 1 300 ? 9.93 18.438 19.172 1 93.75 300 GLY B N 1
ATOM 5580 C CA . GLY B 1 300 ? 10.805 17.578 18.391 1 93.75 300 GLY B CA 1
ATOM 5581 C C . GLY B 1 300 ? 10.258 16.172 18.219 1 93.75 300 GLY B C 1
ATOM 5582 O O . GLY B 1 300 ? 9.188 15.852 18.719 1 93.75 300 GLY B O 1
ATOM 5583 N N . PHE B 1 301 ? 10.961 15.461 17.375 1 93.56 301 PHE B N 1
ATOM 5584 C CA . PHE B 1 301 ? 10.508 14.086 17.203 1 93.56 301 PHE B CA 1
ATOM 5585 C C . PHE B 1 301 ? 11.664 13.18 16.812 1 93.56 301 PHE B C 1
ATOM 5587 O O . PHE B 1 301 ? 12.68 13.648 16.297 1 93.56 301 PHE B O 1
ATOM 5594 N N . SER B 1 302 ? 11.469 11.938 17.156 1 96.12 302 SER B N 1
ATOM 5595 C CA . SER B 1 302 ? 12.445 10.93 16.766 1 96.12 302 SER B CA 1
ATOM 5596 C C . SER B 1 302 ? 12.172 10.422 15.352 1 96.12 302 SER B C 1
ATOM 5598 O O . SER B 1 302 ? 11.203 9.703 15.125 1 96.12 302 SER B O 1
ATOM 5600 N N . MET B 1 303 ? 13 10.758 14.445 1 95.88 303 MET B N 1
ATOM 5601 C CA . MET B 1 303 ? 12.781 10.344 13.055 1 95.88 303 MET B CA 1
ATOM 5602 C C . MET B 1 303 ? 13.391 8.977 12.797 1 95.88 303 MET B C 1
ATOM 5604 O O . MET B 1 303 ? 12.977 8.273 11.875 1 95.88 303 MET B O 1
ATOM 5608 N N . TYR B 1 304 ? 14.398 8.57 13.562 1 97.31 304 TYR B N 1
ATOM 5609 C CA . TYR B 1 304 ? 15.141 7.324 13.383 1 97.31 304 TYR B CA 1
ATOM 5610 C C . TYR B 1 304 ? 15.742 7.242 11.984 1 97.31 304 TYR B C 1
ATOM 5612 O O . TYR B 1 304 ? 15.508 8.117 11.148 1 97.31 304 TYR B O 1
ATOM 5620 N N . TYR B 1 305 ? 16.641 6.41 11.781 1 97.31 305 TYR B N 1
ATOM 5621 C CA . TYR B 1 305 ? 17.188 6.113 10.461 1 97.31 305 TYR B CA 1
ATOM 5622 C C . TYR B 1 305 ? 17.672 4.668 10.391 1 97.31 305 TYR B C 1
ATOM 5624 O O . TYR B 1 305 ? 17.859 4.012 11.414 1 97.31 305 TYR B O 1
ATOM 5632 N N . CYS B 1 306 ? 17.75 4.137 9.195 1 97.31 306 CYS B N 1
ATOM 5633 C CA . CYS B 1 306 ? 18.156 2.756 8.961 1 97.31 306 CYS B CA 1
ATOM 5634 C C . CYS B 1 306 ? 19.562 2.695 8.375 1 97.31 306 CYS B C 1
ATOM 5636 O O . CYS B 1 306 ? 19.891 3.436 7.445 1 97.31 306 CYS B O 1
ATOM 5638 N N . THR B 1 307 ? 20.438 1.865 8.984 1 96.19 307 THR B N 1
ATOM 5639 C CA . THR B 1 307 ? 21.781 1.67 8.461 1 96.19 307 THR B CA 1
ATOM 5640 C C . THR B 1 307 ? 22.312 0.287 8.828 1 96.19 307 THR B C 1
ATOM 5642 O O . THR B 1 307 ? 21.812 -0.348 9.758 1 96.19 307 THR B O 1
ATOM 5645 N N . GLY B 1 308 ? 23.297 -0.167 8.055 1 96.31 308 GLY B N 1
ATOM 5646 C CA . GLY B 1 308 ? 23.875 -1.486 8.242 1 96.31 308 GLY B CA 1
ATOM 5647 C C . GLY B 1 308 ? 23.922 -2.305 6.965 1 96.31 308 GLY B C 1
ATOM 5648 O O . GLY B 1 308 ? 23.453 -1.856 5.918 1 96.31 308 GLY B O 1
ATOM 5649 N N . VAL B 1 309 ? 24.453 -3.529 7.07 1 96.31 309 VAL B N 1
ATOM 5650 C CA . VAL B 1 309 ? 24.656 -4.379 5.898 1 96.31 309 VAL B CA 1
ATOM 5651 C C . VAL B 1 309 ? 23.562 -5.449 5.852 1 96.31 309 VAL B C 1
ATOM 5653 O O . VAL B 1 309 ? 23.203 -6.02 6.883 1 96.31 309 VAL B O 1
ATOM 5656 N N . CYS B 1 310 ? 23.047 -5.66 4.676 1 96.31 310 CYS B N 1
ATOM 5657 C CA . CYS B 1 310 ? 22.156 -6.793 4.461 1 96.31 310 CYS B CA 1
ATOM 5658 C C . CYS B 1 310 ? 22.938 -8.086 4.277 1 96.31 310 CYS B C 1
ATOM 5660 O O . CYS B 1 310 ? 23.891 -8.133 3.484 1 96.31 310 CYS B O 1
ATOM 5662 N N . PRO B 1 311 ? 22.547 -9.07 4.988 1 94.94 311 PRO B N 1
ATOM 5663 C CA . PRO B 1 311 ? 23.281 -10.328 4.848 1 94.94 311 PRO B CA 1
ATOM 5664 C C . PRO B 1 311 ? 23.109 -10.969 3.471 1 94.94 311 PRO B C 1
ATOM 5666 O O . PRO B 1 311 ? 22.141 -10.656 2.762 1 94.94 311 PRO B O 1
ATOM 5669 N N . GLU B 1 312 ? 24.078 -11.844 3.139 1 92.62 312 GLU B N 1
ATOM 5670 C CA . GLU B 1 312 ? 24.047 -12.492 1.83 1 92.62 312 GLU B CA 1
ATOM 5671 C C . GLU B 1 312 ? 22.703 -13.164 1.57 1 92.62 312 GLU B C 1
ATOM 5673 O O . GLU B 1 312 ? 22.078 -12.938 0.532 1 92.62 312 GLU B O 1
ATOM 5678 N N . VAL B 1 313 ? 22.359 -14.062 2.537 1 92.31 313 VAL B N 1
ATOM 5679 C CA . VAL B 1 313 ? 21.016 -14.633 2.518 1 92.31 313 VAL B CA 1
ATOM 5680 C C . VAL B 1 313 ? 20.109 -13.844 3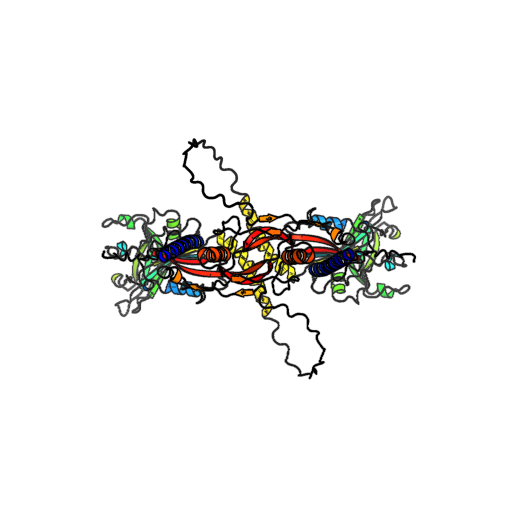.449 1 92.31 313 VAL B C 1
ATOM 5682 O O . VAL B 1 313 ? 20.188 -13.977 4.672 1 92.31 313 VAL B O 1
ATOM 5685 N N . ILE B 1 314 ? 19.297 -13.047 2.814 1 94.38 314 ILE B N 1
ATOM 5686 C CA . ILE B 1 314 ? 18.469 -12.141 3.6 1 94.38 314 ILE B CA 1
ATOM 5687 C C . ILE B 1 314 ? 17.328 -12.93 4.258 1 94.38 314 ILE B C 1
ATOM 5689 O O . ILE B 1 314 ? 16.516 -13.562 3.574 1 94.38 314 ILE B O 1
ATOM 5693 N N . GLN B 1 315 ? 17.266 -12.805 5.539 1 92.44 315 GLN B N 1
ATOM 5694 C CA . GLN B 1 315 ? 16.234 -13.5 6.293 1 92.44 315 GLN B CA 1
ATOM 5695 C C . GLN B 1 315 ? 14.945 -12.695 6.324 1 92.44 315 GLN B C 1
ATOM 5697 O O . GLN B 1 315 ? 14.945 -11.492 6.062 1 92.44 315 GLN B O 1
ATOM 5702 N N . LYS B 1 316 ? 13.898 -13.391 6.734 1 89.62 316 LYS B N 1
ATOM 5703 C CA . LYS B 1 316 ? 12.562 -12.812 6.734 1 89.62 316 LYS B CA 1
ATOM 5704 C C . LYS B 1 316 ? 12.461 -11.641 7.699 1 89.62 316 LYS B C 1
ATOM 5706 O O . LYS B 1 316 ? 11.695 -10.703 7.473 1 89.62 316 LYS B O 1
ATOM 5711 N N . PHE B 1 317 ? 13.305 -11.648 8.672 1 92.12 317 PHE B N 1
ATOM 5712 C CA . PHE B 1 317 ? 13.297 -10.609 9.688 1 92.12 317 PHE B CA 1
ATOM 5713 C C . PHE B 1 317 ? 13.625 -9.25 9.078 1 92.12 317 PHE B C 1
ATOM 5715 O O . PHE B 1 317 ? 13.211 -8.211 9.602 1 92.12 317 PHE B O 1
ATOM 5722 N N . PHE B 1 318 ? 14.297 -9.227 7.953 1 95.56 318 PHE B N 1
ATOM 5723 C CA . PHE B 1 318 ? 14.688 -7.992 7.289 1 95.56 318 PHE B CA 1
ATOM 5724 C C . PHE B 1 318 ? 13.633 -7.559 6.285 1 95.56 318 PHE B C 1
ATOM 5726 O O . PHE B 1 318 ? 13.867 -6.652 5.48 1 95.56 318 PHE B O 1
ATOM 5733 N N . ASP B 1 319 ? 12.523 -8.234 6.273 1 93.19 319 ASP B N 1
ATOM 5734 C CA . ASP B 1 319 ? 11.375 -7.91 5.43 1 93.19 319 ASP B CA 1
ATOM 5735 C C . ASP B 1 319 ? 11.812 -7.656 3.988 1 93.19 319 ASP B C 1
ATOM 5737 O O . ASP B 1 319 ? 11.492 -6.613 3.414 1 93.19 319 ASP B O 1
ATOM 5741 N N . PRO B 1 320 ? 12.469 -8.555 3.367 1 95.69 320 PRO B N 1
ATOM 5742 C CA . PRO B 1 320 ? 12.969 -8.336 2.008 1 95.69 320 PRO B CA 1
ATOM 5743 C C . PRO B 1 320 ? 11.898 -8.57 0.943 1 95.69 320 PRO B C 1
ATOM 5745 O O . PRO B 1 320 ? 10.953 -9.32 1.17 1 95.69 320 PRO B O 1
ATOM 5748 N N . THR B 1 321 ? 11.984 -7.777 -0.147 1 94.81 321 THR B N 1
ATOM 5749 C CA . THR B 1 321 ? 11.266 -8.156 -1.357 1 94.81 321 THR B CA 1
ATOM 5750 C C . THR B 1 321 ? 11.961 -9.328 -2.055 1 94.81 321 THR B C 1
ATOM 5752 O O . THR B 1 321 ? 13.141 -9.586 -1.812 1 94.81 321 THR B O 1
ATOM 5755 N N . ASN B 1 322 ? 11.188 -10.023 -2.855 1 94.12 322 ASN B N 1
ATOM 5756 C CA . ASN B 1 322 ? 11.828 -11.062 -3.66 1 94.12 322 ASN B CA 1
ATOM 5757 C C . ASN B 1 322 ? 12.953 -10.492 -4.516 1 94.12 322 ASN B C 1
ATOM 5759 O O . ASN B 1 322 ? 14 -11.125 -4.672 1 94.12 322 ASN B O 1
ATOM 5763 N N . HIS B 1 323 ? 12.742 -9.344 -4.984 1 96.69 323 HIS B N 1
ATOM 5764 C CA . HIS B 1 323 ? 13.758 -8.672 -5.789 1 96.69 323 HIS B CA 1
ATOM 5765 C C . HIS B 1 323 ? 15.047 -8.469 -5 1 96.69 323 HIS B C 1
ATOM 5767 O O . HIS B 1 323 ? 16.141 -8.742 -5.504 1 96.69 323 HIS B O 1
ATOM 5773 N N . ALA B 1 324 ? 14.867 -7.988 -3.787 1 97.5 324 ALA B N 1
ATOM 5774 C CA . ALA B 1 324 ? 16.031 -7.73 -2.941 1 97.5 324 ALA B CA 1
ATOM 5775 C C . ALA B 1 324 ? 16.797 -9.016 -2.662 1 97.5 324 ALA B C 1
ATOM 5777 O O . ALA B 1 324 ? 18.031 -9.016 -2.648 1 97.5 324 ALA B O 1
ATOM 5778 N N . ILE B 1 325 ? 16.109 -10.055 -2.395 1 96.06 325 ILE B N 1
ATOM 5779 C CA . ILE B 1 325 ? 16.734 -11.344 -2.125 1 96.06 325 ILE B CA 1
ATOM 5780 C C . ILE B 1 325 ? 17.562 -11.773 -3.332 1 96.06 325 ILE B C 1
ATOM 5782 O O . ILE B 1 325 ? 18.75 -12.117 -3.193 1 96.06 325 ILE B O 1
ATOM 5786 N N . ILE B 1 326 ? 16.953 -11.75 -4.512 1 94.56 326 ILE B N 1
ATOM 5787 C CA . ILE B 1 326 ? 17.641 -12.188 -5.73 1 94.56 326 ILE B CA 1
ATOM 5788 C C . ILE B 1 326 ? 18.844 -11.297 -6 1 94.56 326 ILE B C 1
ATOM 5790 O O . ILE B 1 326 ? 19.938 -11.789 -6.277 1 94.56 326 ILE B O 1
ATOM 5794 N N . GLN B 1 327 ? 18.625 -10.016 -5.918 1 95.19 327 GLN B N 1
ATOM 5795 C CA . GLN B 1 327 ? 19.688 -9.055 -6.172 1 95.19 327 GLN B CA 1
ATOM 5796 C C . GLN B 1 327 ? 20.875 -9.297 -5.246 1 95.19 327 GLN B C 1
ATOM 5798 O O . GLN B 1 327 ? 22.031 -9.273 -5.684 1 95.19 327 GLN B O 1
ATOM 5803 N N . ASN B 1 328 ? 20.547 -9.484 -3.986 1 95.31 328 ASN B N 1
ATOM 5804 C CA . ASN B 1 328 ? 21.609 -9.68 -3.002 1 95.31 328 ASN B CA 1
ATOM 5805 C C . ASN B 1 328 ? 22.375 -10.984 -3.244 1 95.31 328 ASN B C 1
ATOM 5807 O O . ASN B 1 328 ? 23.594 -11.039 -3.084 1 95.31 328 ASN B O 1
ATOM 5811 N N . LEU B 1 329 ? 21.688 -12.023 -3.568 1 93.56 329 LEU B N 1
ATOM 5812 C CA . LEU B 1 329 ? 22.328 -13.289 -3.91 1 93.56 329 LEU B CA 1
ATOM 5813 C C . LEU B 1 329 ? 23.234 -13.133 -5.129 1 93.56 329 LEU B C 1
ATOM 5815 O O . LEU B 1 329 ? 24.344 -13.641 -5.148 1 93.56 329 LEU B O 1
ATOM 5819 N N . LEU B 1 330 ? 22.766 -12.461 -6.148 1 92.81 330 LEU B N 1
ATOM 5820 C CA . LEU B 1 330 ? 23.547 -12.227 -7.352 1 92.81 330 LEU B CA 1
ATOM 5821 C C . LEU B 1 330 ? 24.797 -11.422 -7.035 1 92.81 330 LEU B C 1
ATOM 5823 O O . LEU B 1 330 ? 25.891 -11.719 -7.547 1 92.81 330 LEU B O 1
ATOM 5827 N N . HIS B 1 331 ? 24.625 -10.43 -6.207 1 93.81 331 HIS B N 1
ATOM 5828 C CA . HIS B 1 331 ? 25.75 -9.602 -5.805 1 93.81 331 HIS B CA 1
ATOM 5829 C C . HIS B 1 331 ? 26.844 -10.445 -5.168 1 93.81 331 HIS B C 1
ATOM 5831 O O . HIS B 1 331 ? 28.031 -10.273 -5.48 1 93.81 331 HIS B O 1
ATOM 5837 N N . HIS B 1 332 ? 26.5 -11.383 -4.332 1 92.75 332 HIS B N 1
ATOM 5838 C CA . HIS B 1 332 ? 27.469 -12.102 -3.518 1 92.75 332 HIS B CA 1
ATOM 5839 C C . HIS B 1 332 ? 27.953 -13.367 -4.223 1 92.75 332 HIS B C 1
ATOM 5841 O O . HIS B 1 332 ? 29.078 -13.812 -4.008 1 92.75 332 HIS B O 1
ATOM 5847 N N . ARG B 1 333 ? 27.172 -13.898 -5.113 1 89.62 333 ARG B N 1
ATOM 5848 C CA . ARG B 1 333 ? 27.484 -15.234 -5.613 1 89.62 333 ARG B CA 1
ATOM 5849 C C . ARG B 1 333 ? 27.734 -15.211 -7.121 1 89.62 333 ARG B C 1
ATOM 5851 O O . ARG B 1 333 ? 28.219 -16.188 -7.695 1 89.62 333 ARG B O 1
ATOM 5858 N N . TYR B 1 334 ? 27.422 -14.156 -7.766 1 86.44 334 TYR B N 1
ATOM 5859 C CA . TYR B 1 334 ? 27.547 -14.125 -9.219 1 86.44 334 TYR B CA 1
ATOM 5860 C C . TYR B 1 334 ? 28.5 -13.023 -9.664 1 86.44 334 TYR B C 1
ATOM 5862 O O . TYR B 1 334 ? 29.578 -13.305 -10.188 1 86.44 334 TYR B O 1
ATOM 5870 N N . SER B 1 335 ? 28.062 -11.742 -9.406 1 88.25 335 SER B N 1
ATOM 5871 C CA . SER B 1 335 ? 28.875 -10.625 -9.875 1 88.25 335 SER B CA 1
ATOM 5872 C C . SER B 1 335 ? 28.734 -9.414 -8.961 1 88.25 335 SER B C 1
ATOM 5874 O O . SER B 1 335 ? 27.609 -8.992 -8.664 1 88.25 335 SER B O 1
ATOM 5876 N N . LYS B 1 336 ? 29.859 -8.805 -8.688 1 92 336 LYS B N 1
ATOM 5877 C CA . LYS B 1 336 ? 29.859 -7.613 -7.844 1 92 336 LYS B CA 1
ATOM 5878 C C . LYS B 1 336 ? 29.422 -6.383 -8.633 1 92 336 LYS B C 1
ATOM 5880 O O . LYS B 1 336 ? 29.219 -5.312 -8.055 1 92 336 LYS B O 1
ATOM 5885 N N . SER B 1 337 ? 29.188 -6.582 -9.891 1 90.75 337 SER B N 1
ATOM 5886 C CA . SER B 1 337 ? 28.656 -5.492 -10.695 1 90.75 337 SER B CA 1
ATOM 5887 C C . SER B 1 337 ? 27.203 -5.203 -10.344 1 90.75 337 SER B C 1
ATOM 5889 O O . SER B 1 337 ? 26.703 -4.109 -10.609 1 90.75 337 SER B O 1
ATOM 5891 N N . VAL B 1 338 ? 26.609 -6.207 -9.805 1 92.88 338 VAL B N 1
ATOM 5892 C CA . VAL B 1 338 ? 25.266 -6.012 -9.266 1 92.88 338 VAL B CA 1
ATOM 5893 C C . VAL B 1 338 ? 25.344 -5.461 -7.848 1 92.88 338 VAL B C 1
ATOM 5895 O O . VAL B 1 338 ? 26.016 -6.031 -6.992 1 92.88 338 VAL B O 1
ATOM 5898 N N . PRO B 1 339 ? 24.734 -4.34 -7.625 1 95.56 339 PRO B N 1
ATOM 5899 C CA . PRO B 1 339 ? 24.828 -3.777 -6.277 1 95.56 339 PRO B CA 1
ATOM 5900 C C . PRO B 1 339 ? 24.141 -4.641 -5.223 1 95.56 339 PRO B C 1
ATOM 5902 O O . PRO B 1 339 ? 23.234 -5.414 -5.547 1 95.56 339 PRO B O 1
ATOM 5905 N N . ALA B 1 340 ? 24.609 -4.52 -3.977 1 96.75 340 ALA B N 1
ATOM 5906 C CA . ALA B 1 340 ? 23.953 -5.18 -2.854 1 96.75 340 ALA B CA 1
ATOM 5907 C C . ALA B 1 340 ? 22.656 -4.465 -2.492 1 96.75 340 ALA B C 1
ATOM 5909 O O . ALA B 1 340 ? 22.438 -3.311 -2.871 1 96.75 340 ALA B O 1
ATOM 5910 N N . ALA B 1 341 ? 21.75 -5.223 -1.831 1 97.12 341 ALA B N 1
ATOM 5911 C CA . ALA B 1 341 ? 20.547 -4.602 -1.279 1 97.12 341 ALA B CA 1
ATOM 5912 C C . ALA B 1 341 ? 20.906 -3.547 -0.234 1 97.12 341 ALA B C 1
ATOM 5914 O O . ALA B 1 341 ? 21.953 -3.637 0.412 1 97.12 341 ALA B O 1
ATOM 5915 N N . CYS B 1 342 ? 20.078 -2.572 -0.081 1 97.25 342 CYS B N 1
ATOM 5916 C CA . CYS B 1 342 ? 20.328 -1.466 0.835 1 97.25 342 CYS B CA 1
ATOM 5917 C C . CYS B 1 342 ? 19.422 -1.552 2.059 1 97.25 342 CYS B C 1
ATOM 5919 O O . CYS B 1 342 ? 18.266 -1.991 1.956 1 97.25 342 CYS B O 1
ATOM 5921 N N . CYS B 1 343 ? 19.969 -1.175 3.137 1 97.62 343 CYS B N 1
ATOM 5922 C CA . CYS B 1 343 ? 19.188 -1.057 4.355 1 97.62 343 CYS B CA 1
ATOM 5923 C C . CYS B 1 343 ? 18.359 0.23 4.355 1 97.62 343 CYS B C 1
ATOM 5925 O O . CYS B 1 343 ? 18.922 1.326 4.406 1 97.62 343 CYS B O 1
ATOM 5927 N N . VAL B 1 344 ? 17.031 0.119 4.262 1 98 344 VAL B N 1
ATOM 5928 C CA . VAL B 1 344 ? 16.156 1.291 4.156 1 98 344 VAL B CA 1
ATOM 5929 C C . VAL B 1 344 ? 14.906 1.089 5.008 1 98 344 VAL B C 1
ATOM 5931 O O . VAL B 1 344 ? 14.602 -0.034 5.41 1 98 344 VAL B O 1
ATOM 5934 N N . PRO B 1 345 ? 14.188 2.215 5.316 1 97.5 345 PRO B N 1
ATOM 5935 C CA . PRO B 1 345 ? 12.906 2.039 6 1 97.5 345 PRO B CA 1
ATOM 5936 C C . PRO B 1 345 ? 11.891 1.259 5.164 1 97.5 345 PRO B C 1
ATOM 5938 O O . PRO B 1 345 ? 11.727 1.529 3.973 1 97.5 345 PRO B O 1
ATOM 5941 N N . THR B 1 346 ? 11.289 0.267 5.801 1 95.94 346 THR B N 1
ATOM 5942 C CA . THR B 1 346 ? 10.266 -0.509 5.109 1 95.94 346 THR B CA 1
ATOM 5943 C C . THR B 1 346 ? 8.867 -0.053 5.52 1 95.94 346 THR B C 1
ATOM 5945 O O . THR B 1 346 ? 7.898 -0.274 4.793 1 95.94 346 THR B O 1
ATOM 5948 N N . LYS B 1 347 ? 8.789 0.496 6.688 1 94.56 347 LYS B N 1
ATOM 5949 C CA . LYS B 1 347 ? 7.574 1.128 7.188 1 94.56 347 LYS B CA 1
ATOM 5950 C C . LYS B 1 347 ? 7.863 2.518 7.746 1 94.56 347 LYS B C 1
ATOM 5952 O O . LYS B 1 347 ? 8.875 2.719 8.43 1 94.56 347 LYS B O 1
ATOM 5957 N N . LEU B 1 348 ? 6.957 3.414 7.387 1 94.81 348 LEU B N 1
ATOM 5958 C CA . LEU B 1 348 ? 7.141 4.789 7.844 1 94.81 348 LEU B CA 1
ATOM 5959 C C . LEU B 1 348 ? 5.902 5.285 8.578 1 94.81 348 LEU B C 1
ATOM 5961 O O . LEU B 1 348 ? 4.781 4.902 8.242 1 94.81 348 LEU B O 1
ATOM 5965 N N . HIS B 1 349 ? 6.152 6.129 9.531 1 94 349 HIS B N 1
ATOM 5966 C CA . HIS B 1 349 ? 5.055 6.738 10.273 1 94 349 HIS B CA 1
ATOM 5967 C C . HIS B 1 349 ? 4.957 8.234 9.984 1 94 349 HIS B C 1
ATOM 5969 O O . HIS B 1 349 ? 5.918 8.844 9.5 1 94 349 HIS B O 1
ATOM 5975 N N . SER B 1 350 ? 3.785 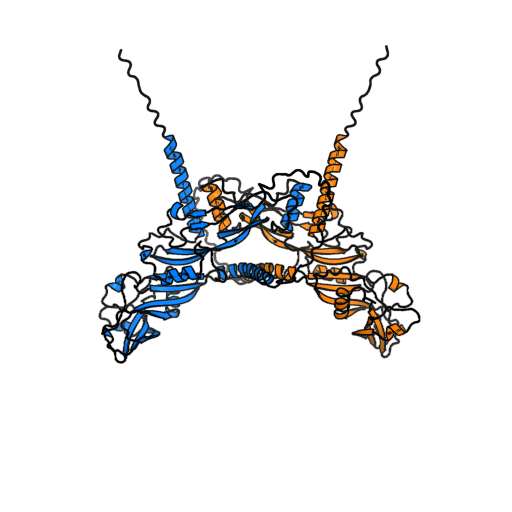8.672 10.297 1 93.75 350 SER B N 1
ATOM 5976 C CA . SER B 1 350 ? 3.527 10.102 10.133 1 93.75 350 SER B CA 1
ATOM 5977 C C . SER B 1 350 ? 3.697 10.844 11.453 1 93.75 350 SER B C 1
ATOM 5979 O O . SER B 1 350 ? 3.707 10.234 12.523 1 93.75 350 SER B O 1
ATOM 5981 N N . ILE B 1 351 ? 3.857 12.148 11.305 1 94.44 351 ILE B N 1
ATOM 5982 C CA . ILE B 1 351 ? 3.807 13.023 12.469 1 94.44 351 ILE B CA 1
ATOM 5983 C C . ILE B 1 351 ? 2.775 14.125 12.242 1 94.44 351 ILE B C 1
ATOM 5985 O O . ILE B 1 351 ? 2.461 14.469 11.094 1 94.44 351 ILE B O 1
ATOM 5989 N N . THR B 1 352 ? 2.229 14.539 13.336 1 95.31 352 THR B N 1
ATOM 5990 C CA . THR B 1 352 ? 1.328 15.68 13.312 1 95.31 352 THR B CA 1
ATOM 5991 C C . THR B 1 352 ? 1.993 16.906 13.93 1 95.31 352 THR B C 1
ATOM 5993 O O . THR B 1 352 ? 2.592 16.812 15.008 1 95.31 352 THR B O 1
ATOM 5996 N N . MET B 1 353 ? 1.861 18 13.219 1 94.38 353 MET B N 1
ATOM 5997 C CA . MET B 1 353 ? 2.492 19.234 13.703 1 94.38 353 MET B CA 1
ATOM 5998 C C . MET B 1 353 ? 1.466 20.344 13.867 1 94.38 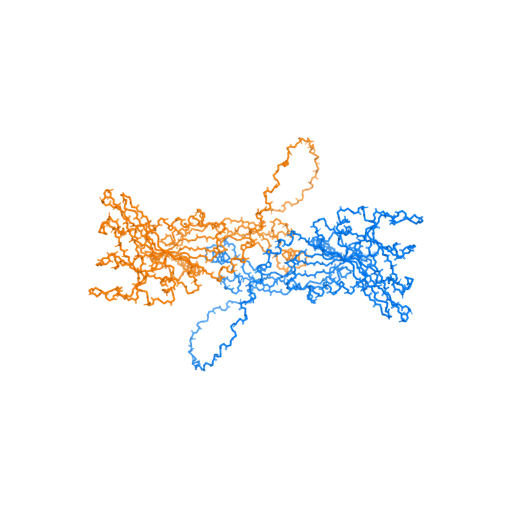353 MET B C 1
ATOM 6000 O O . MET B 1 353 ? 0.503 20.422 13.102 1 94.38 353 MET B O 1
ATOM 6004 N N . LEU B 1 354 ? 1.672 21.078 14.875 1 94.62 354 LEU B N 1
ATOM 6005 C CA . LEU B 1 354 ? 0.928 22.297 15.172 1 94.62 354 LEU B CA 1
ATOM 6006 C C . LEU B 1 354 ? 1.845 23.516 15.133 1 94.62 354 LEU B C 1
ATOM 6008 O O . LEU B 1 354 ? 2.83 23.578 15.875 1 94.62 354 LEU B O 1
ATOM 6012 N N . TYR B 1 355 ? 1.542 24.484 14.242 1 92.69 355 TYR B N 1
ATOM 6013 C CA . TYR B 1 355 ? 2.48 25.594 14.125 1 92.69 355 TYR B CA 1
ATOM 6014 C C . TYR B 1 355 ? 1.774 26.859 13.648 1 92.69 355 TYR B C 1
ATOM 6016 O O . TYR B 1 355 ? 0.649 26.797 13.148 1 92.69 355 TYR B O 1
ATOM 6024 N N . PHE B 1 356 ? 2.42 27.984 13.773 1 91.25 356 PHE B N 1
ATOM 6025 C CA . PHE B 1 356 ? 1.926 29.281 13.32 1 91.25 356 PHE B CA 1
ATOM 6026 C C . PHE B 1 356 ? 2.279 29.5 11.852 1 91.25 356 PHE B C 1
ATOM 6028 O O . PHE B 1 356 ? 3.344 29.094 11.391 1 91.25 356 PHE B O 1
ATOM 6035 N N . GLU B 1 357 ? 1.383 30.156 11.219 1 88.62 357 GLU B N 1
ATOM 6036 C CA . GLU B 1 357 ? 1.681 30.641 9.867 1 88.62 357 GLU B CA 1
ATOM 6037 C C . GLU B 1 357 ? 2.078 32.094 9.875 1 88.62 357 GLU B C 1
ATOM 6039 O O . GLU B 1 357 ? 2.061 32.75 10.922 1 88.62 357 GLU B O 1
ATOM 6044 N N . LYS B 1 358 ? 2.445 32.562 8.695 1 83.5 358 LYS B N 1
ATOM 6045 C CA . LYS B 1 358 ? 2.932 33.938 8.562 1 83.5 358 LYS B CA 1
ATOM 6046 C C . LYS B 1 358 ? 1.861 34.938 8.984 1 83.5 358 LYS B C 1
ATOM 6048 O O . LYS B 1 358 ? 2.17 35.969 9.594 1 83.5 358 LYS B O 1
ATOM 6053 N N . ASP B 1 359 ? 0.655 34.656 8.727 1 82.44 359 ASP B N 1
ATOM 6054 C CA . ASP B 1 359 ? -0.43 35.594 9.008 1 82.44 359 ASP B CA 1
ATOM 6055 C C . ASP B 1 359 ? -0.908 35.469 10.453 1 82.44 359 ASP B C 1
ATOM 6057 O O . ASP B 1 359 ? -1.847 36.125 10.867 1 82.44 359 ASP B O 1
ATOM 6061 N N . GLY B 1 360 ? -0.327 34.531 11.188 1 84.94 360 GLY B N 1
ATOM 6062 C CA . GLY B 1 360 ? -0.672 34.344 12.586 1 84.94 360 GLY B CA 1
ATOM 6063 C C . GLY B 1 360 ? -1.659 33.219 12.82 1 84.94 360 GLY B C 1
ATOM 6064 O O . GLY B 1 360 ? -1.954 32.875 13.969 1 84.94 360 GLY B O 1
ATOM 6065 N N . SER B 1 361 ? -2.139 32.719 11.773 1 90.62 361 SER B N 1
ATOM 6066 C CA . SER B 1 361 ? -3.033 31.578 11.93 1 90.62 361 SER B CA 1
ATOM 6067 C C . SER B 1 361 ? -2.277 30.344 12.414 1 90.62 361 SER B C 1
ATOM 6069 O O . SER B 1 361 ? -1.044 30.328 12.398 1 90.62 361 SER B O 1
ATOM 6071 N N . ILE B 1 362 ? -3.037 29.422 12.898 1 93.25 362 ILE B N 1
ATOM 6072 C CA . ILE B 1 362 ? -2.453 28.172 13.375 1 93.25 362 ILE B CA 1
ATOM 6073 C C . ILE B 1 362 ? -2.826 27.031 12.43 1 93.25 362 ILE B C 1
ATOM 6075 O O . ILE B 1 362 ? -3.979 26.922 12.008 1 93.25 362 ILE B O 1
ATOM 6079 N N . VAL B 1 363 ? -1.833 26.219 12.172 1 93.38 363 VAL B N 1
ATOM 6080 C CA . VAL B 1 363 ? -2.074 25.094 11.289 1 93.38 363 VAL B CA 1
ATOM 6081 C C . VAL B 1 363 ? -1.78 23.781 12.031 1 93.38 363 VAL B C 1
ATOM 6083 O O . VAL B 1 363 ? -0.766 23.672 12.719 1 93.38 363 VAL B O 1
ATOM 6086 N N . LEU B 1 364 ? -2.725 22.922 11.93 1 94.81 364 LEU B N 1
ATOM 6087 C CA . LEU B 1 364 ? -2.568 21.547 12.352 1 94.81 364 LEU B CA 1
ATOM 6088 C C . LEU B 1 364 ? -2.566 20.609 11.148 1 94.81 364 LEU B C 1
ATOM 6090 O O . LEU B 1 364 ? -3.572 20.484 10.445 1 94.81 364 LEU B O 1
ATOM 6094 N N . LYS B 1 365 ? -1.432 19.953 11.031 1 92.62 365 LYS B N 1
ATOM 6095 C CA . LYS B 1 365 ? -1.289 19.188 9.797 1 92.62 365 LYS B CA 1
ATOM 6096 C C . LYS B 1 365 ? -0.482 17.906 10.031 1 92.62 365 LYS B C 1
ATOM 6098 O O . LYS B 1 365 ? 0.471 17.906 10.812 1 92.62 365 LYS B O 1
ATOM 6103 N N . GLU B 1 366 ? -0.932 16.875 9.352 1 92.19 366 GLU B N 1
ATOM 6104 C CA . GLU B 1 366 ? -0.199 15.617 9.375 1 92.19 366 GLU B CA 1
ATOM 6105 C C . GLU B 1 366 ? 0.811 15.539 8.227 1 92.19 366 GLU B C 1
ATOM 6107 O O . GLU B 1 366 ? 0.49 15.875 7.09 1 92.19 366 GLU B O 1
ATOM 6112 N N . TYR B 1 367 ? 2.016 15.156 8.531 1 91.31 367 TYR B N 1
ATOM 6113 C CA . TYR B 1 367 ? 3.062 14.891 7.551 1 91.31 367 TYR B CA 1
ATOM 6114 C C . TYR B 1 367 ? 3.391 13.398 7.496 1 91.31 367 TYR B C 1
ATOM 6116 O O . TYR B 1 367 ? 3.854 12.82 8.484 1 91.31 367 TYR B O 1
ATOM 6124 N N . GLY B 1 368 ? 3.176 12.898 6.316 1 91 368 GLY B N 1
ATOM 6125 C CA . GLY B 1 368 ? 3.387 11.469 6.16 1 91 368 GLY B CA 1
ATOM 6126 C C . GLY B 1 368 ? 4.844 11.102 5.945 1 91 368 GLY B C 1
ATOM 6127 O O . GLY B 1 368 ? 5.664 11.961 5.613 1 91 368 GLY B O 1
ATOM 6128 N N . GLU B 1 369 ? 5.156 9.859 6.25 1 93.88 369 GLU B N 1
ATOM 6129 C CA . GLU B 1 369 ? 6.441 9.242 5.938 1 93.88 369 GLU B CA 1
ATOM 6130 C C . GLU B 1 369 ? 7.598 10.055 6.523 1 93.88 369 GLU B C 1
ATOM 6132 O O . GLU B 1 369 ? 8.578 10.336 5.836 1 93.88 369 GLU B O 1
ATOM 6137 N N . MET B 1 370 ? 7.43 10.32 7.793 1 95.12 370 MET B N 1
ATOM 6138 C CA . MET B 1 370 ? 8.414 11.188 8.438 1 95.12 370 MET B CA 1
ATOM 6139 C C . MET B 1 370 ? 9.344 10.383 9.336 1 95.12 370 MET B C 1
ATOM 6141 O O . MET B 1 370 ? 10.461 10.812 9.625 1 95.12 370 MET B O 1
ATOM 6145 N N . VAL B 1 371 ? 8.859 9.219 9.75 1 96.69 371 VAL B N 1
ATOM 6146 C CA . VAL B 1 371 ? 9.57 8.461 10.781 1 96.69 371 VAL B CA 1
ATOM 6147 C C . VAL B 1 371 ? 9.82 7.043 10.289 1 96.69 371 VAL B C 1
ATOM 6149 O O . VAL B 1 371 ? 8.898 6.355 9.844 1 96.69 371 VAL B O 1
ATOM 6152 N N . ALA B 1 372 ? 11.078 6.617 10.398 1 97.56 372 ALA B N 1
ATOM 6153 C CA . ALA B 1 372 ? 11.375 5.223 10.078 1 97.56 372 ALA B CA 1
ATOM 6154 C C . ALA B 1 372 ? 10.898 4.297 11.195 1 97.56 372 ALA B C 1
ATOM 6156 O O . ALA B 1 372 ? 11.492 4.262 12.273 1 97.56 372 ALA B O 1
ATOM 6157 N N . SER B 1 373 ? 9.922 3.516 10.914 1 95.75 373 SER B N 1
ATOM 6158 C CA . SER B 1 373 ? 9.375 2.607 11.914 1 95.75 373 SER B CA 1
ATOM 6159 C C . SER B 1 373 ? 10.125 1.28 11.93 1 95.75 373 SER B C 1
ATOM 6161 O O . SER B 1 373 ? 10.5 0.783 12.992 1 95.75 373 SER B O 1
ATOM 6163 N N . THR B 1 374 ? 10.273 0.723 10.789 1 97.06 374 THR B N 1
ATOM 6164 C CA . THR B 1 374 ? 11.016 -0.522 10.617 1 97.06 374 THR B CA 1
ATOM 6165 C C . THR B 1 374 ? 12.023 -0.405 9.477 1 97.06 374 THR B C 1
ATOM 6167 O O . THR B 1 374 ? 11.859 0.433 8.586 1 97.06 374 THR B O 1
ATOM 6170 N N . CYS B 1 375 ? 13.07 -1.159 9.688 1 97.62 375 CYS B N 1
ATOM 6171 C CA . CYS B 1 375 ? 14.102 -1.189 8.656 1 97.62 375 CYS B CA 1
ATOM 6172 C C . CYS B 1 375 ? 14.188 -2.566 8.008 1 97.62 375 CYS B C 1
ATOM 6174 O O . CYS B 1 375 ? 13.859 -3.574 8.641 1 97.62 375 CYS B O 1
ATOM 6176 N N . GLY B 1 376 ? 14.602 -2.576 6.816 1 97.88 376 GLY B N 1
ATOM 6177 C CA . GLY B 1 376 ? 14.773 -3.816 6.078 1 97.88 376 GLY B CA 1
ATOM 6178 C C . GLY B 1 376 ? 15.625 -3.652 4.832 1 97.88 376 GLY B C 1
ATOM 6179 O O . GLY B 1 376 ? 16.188 -2.582 4.598 1 97.88 376 GLY B O 1
ATOM 6180 N N . CYS B 1 377 ? 15.719 -4.738 4.086 1 97.5 377 CYS B N 1
ATOM 6181 C CA . CYS B 1 377 ? 16.609 -4.773 2.928 1 97.5 377 CYS B CA 1
ATOM 6182 C C . CYS B 1 377 ? 15.812 -4.656 1.633 1 97.5 377 CYS B C 1
ATOM 6184 O O . CYS B 1 377 ? 14.828 -5.375 1.432 1 97.5 377 CYS B O 1
ATOM 6186 N N . ARG B 1 378 ? 16.281 -3.662 0.812 1 97 378 ARG B N 1
ATOM 6187 C CA . ARG B 1 378 ? 15.625 -3.424 -0.47 1 97 378 ARG B CA 1
ATOM 6188 C C . ARG B 1 378 ? 16.641 -3.312 -1.596 1 97 378 ARG B C 1
ATOM 6190 O O . ARG B 1 378 ? 17.797 -2.93 -1.362 1 97 378 ARG B O 1
#

Nearest PDB structures (foldseek):
  4n1d-assembly1_A-2  TM=9.002E-01  e=8.527E-12  Homo sapiens
  3qb4-assembly3_A  TM=9.222E-01  e=8.306E-11  Homo sapiens
  7zjf-assembly1_B  TM=8.649E-01  e=4.266E-11  Homo sapiens
  1m4u-assembly1_L-2  TM=8.352E-01  e=2.892E-11  Homo sapiens
  7zjf-assembly1_A  TM=8.907E-01  e=1.037E-10  Homo sapiens

Organism: Exaiptasia diaphana (NCBI:txid2652724)

Solvent-accessible surface area (backbone atoms only — not comparable to full-atom values): 41792 Å² total; per-residue (Å²): 135,83,82,80,81,79,78,80,78,78,75,79,70,64,66,60,55,59,54,48,55,50,50,51,34,45,53,52,48,50,52,53,49,30,54,73,69,68,42,91,57,84,33,64,60,85,60,58,82,77,50,56,34,66,68,59,54,49,53,47,56,70,45,19,46,90,60,14,41,43,41,87,87,63,67,53,33,39,36,36,38,38,30,56,53,45,68,69,35,70,73,40,96,44,82,43,44,44,40,62,77,61,77,81,61,54,86,75,41,41,73,74,40,27,36,37,37,40,29,36,45,46,29,86,59,88,85,41,40,33,34,39,42,36,39,21,40,30,75,38,66,80,46,91,93,50,68,67,32,71,73,44,54,45,80,62,35,73,48,81,42,71,53,37,75,55,58,48,80,44,79,37,59,42,36,70,59,51,48,49,29,65,76,36,61,91,64,59,46,29,36,37,55,44,72,43,46,44,76,35,67,50,83,54,65,43,72,40,76,54,72,57,42,31,42,34,37,38,37,37,28,38,26,58,72,41,29,57,51,32,56,28,51,49,60,42,56,62,78,63,64,70,71,72,68,68,85,66,71,86,79,79,67,82,76,79,81,80,77,76,79,78,71,83,72,75,84,69,79,75,71,77,80,81,53,42,52,36,73,41,89,40,74,46,50,33,57,82,71,68,36,53,70,32,36,70,32,40,67,38,38,68,27,34,45,42,44,46,45,57,55,62,77,64,51,75,86,31,61,52,41,53,33,24,43,51,40,19,38,38,20,75,49,72,37,73,87,40,62,65,39,40,34,27,59,72,38,62,35,38,31,33,39,31,30,47,36,60,88,62,29,37,39,37,36,60,42,65,36,42,22,47,70,38,41,18,30,58,137,84,80,80,81,80,77,79,77,78,73,81,67,64,68,60,56,58,52,48,54,50,51,50,34,46,53,53,48,49,54,53,49,29,54,73,69,69,41,92,58,84,34,61,62,85,58,58,81,76,49,55,37,66,65,58,53,49,52,48,56,70,43,19,46,88,58,14,42,44,42,87,86,62,67,53,33,39,36,36,36,36,30,56,54,44,68,73,36,68,75,43,98,41,80,43,42,44,39,62,76,60,77,81,62,51,86,74,42,42,73,73,41,26,36,37,38,39,28,35,44,47,29,86,58,90,84,42,38,34,35,40,41,34,38,22,42,31,73,39,63,81,46,91,94,49,68,65,32,71,75,43,54,44,81,63,34,72,48,80,42,70,54,37,76,54,58,48,79,44,79,38,60,41,36,69,57,52,49,48,29,65,76,36,60,90,65,58,46,32,37,38,55,44,72,44,46,44,78,34,65,49,86,53,65,42,73,41,75,55,72,56,41,32,42,34,37,39,37,36,28,37,27,58,73,41,30,57,51,30,57,27,52,50,62,43,56,65,78,63,64,71,71,70,67,67,84,64,76,84,81,82,79,83,77,79,78,74,78,78,76,80,71,85,71,73,83,68,80,74,70,78,77,81,52,41,52,35,69,43,90,42,75,47,51,33,56,82,70,68,38,55,70,32,37,68,31,40,66,36,37,68,28,36,45,41,45,45,44,57,55,61,78,63,50,75,86,33,61,52,43,54,34,25,42,53,39,18,39,37,20,73,50,71,39,74,86,41,63,66,39,41,32,26,60,73,37,61,35,38,33,32,39,31,28,48,36,61,89,62,28,37,38,36,38,60,42,64,36,42,21,47,70,39,40,20,32,59

=== Feature glossary ===
The features interleaved in this record are:

— What the protein is —

Sequence gives the chain of amino acids in standard one-letter code (A=alanine, C=cysteine, …, Y=tyrosine), read N→C. It is the only feature that is directly encoded by the gene; all structural features are derived from the folded form of this sequence.

Database cross-references. InterPro integrates a dozen domain/family signature databases into unified entries with residue-range hits. GO terms attach function/process/location labels with evidence codes. CATH codes position the fold in a four-level structural taxonomy. Organism is the NCBI-taxonomy species name.

— Where its atoms are —

Atomic coordinates in PDBx/mmCIF format — the same representation the Protein Data Bank distributes. Each line of the _atom_site loop places one backbone atom in Cartesian space (units: ångströms, origin: arbitrary).

The six renders are orthographic views along the three Cartesian axes in both directions. Representation (cartoon, sticks, or surface) and color scheme (sequence-rainbow or by-chain) vary across proteins so the training set covers all the common visualization conventions.

— Local backbone conformation —

Eight-state secondary structure (DSSP): H is the canonical α-helix, G the tighter 3₁₀-helix, I the wider π-helix; E/B are β-structure, T and S are turns and bends, and '-' is everything else. DSSP derives these from the pattern of main-chain N–H···O=C hydrogen bonds, not from the sequence.

P-SEA three-state annotation labels each residue as helix, strand, or co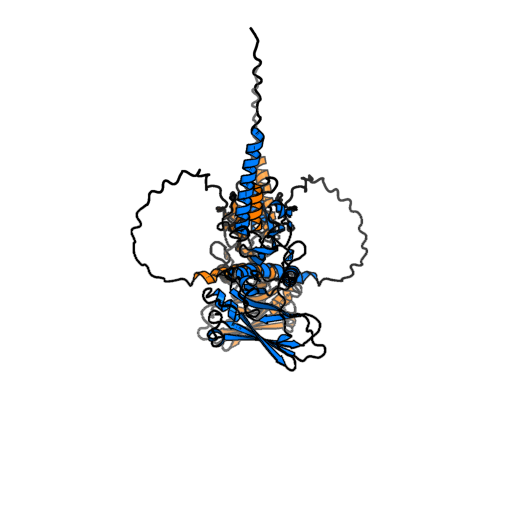il based purely on the geometry of the Cα trace. It serves as a fallback when the full backbone (and thus DSSP) is unavailable.

The φ/ψ torsion pair specifies the backbone conformation at each residue. φ rotates about the N–Cα bond, ψ about the Cα–C bond. Steric clashes forbid most of the (φ, ψ) plane — the allowed regions (α-helix basin, β-sheet basin, left-handed helix) are the Ramachandran-allowed regions.

— Global shape and packing —

The geometric summary reports three shape descriptors. Rg (radius of gyration) measures how spread out the Cα atoms are about their centre of mass; compact globular proteins have small Rg, elongated or unfolded ones large. Cα contacts (<8 Å, |i−j|>4) count long-range residue pairs in spatial proximity — high for tightly packed folds, near zero for rods or random coil. The bounding-box extents give the protein's footprint along x, y, z in Å.

Solvent-accessible surface area (SASA) is the area in Å² traced out by the centre of a 1.4 Å probe sphere (a water molecule) rolled over the protein's van der Waals surface (Shrake–Rupley / Lee–Richards construction). Buried residues have near-zero SASA; fully exposed residues can exceed 200 Å². The total SASA scales roughly with the number of surface residues.

The contact map is a binary N×N matrix image: pixel (i, j) is dark where Cα_i and Cα_j are within 8 Å and |i−j|>4. Because the |i−j|>4 filter removes local helical contacts, off-diagonal stripes parallel to the main diagonal indicate parallel β-sheets; stripes perpendicular to it indicate antiparallel β-sheets. The Ramachandran plot scatters every residue's (φ, ψ) pair against the sterically allowed regions. The PAE heatmap renders the predicted-aligned-error matrix.

— Structural neighborhood —

3Di is Foldseek's structural alphabet. Each residue is assigned one of twenty discrete states based on how its Cα sits relative to its spatial (not sequential) neighbors. Aligning 3Di strings finds structural homologs roughly as well as full 3D superposition, but orders of magnitude faster.

Nearest PDB neighbors are the top structural matches found by Foldseek when searching this structure against the entire Protein Data Bank. Each hit reports a TM-score (0 to 1; >0.5 almost always implies the same fold) and an E-value. These are *structural* homologs — they may share no detectable sequence similarity.

— Confidence and disorder —

For AlphaFold models, the B-factor field carries pLDDT — the model's own estimate of local accuracy on a 0–100 scale. Regions with pLDDT<50 should be treated as essentially unmodeled; they often correspond to intrinsically disordered segments.

Crystallographic B-factors measure how much each atom's electron density is smeared out, in Å². They rise in mobile loops and surface residues and fall in the buried interior. In AlphaFold models this column is repurposed to hold pLDDT instead.

Predicted aligned error is AlphaFold's pairwise confidence. Unlike pLDDT (per-residue), PAE is per-residue-pair and captures whether two parts of the structure are correctly placed relative to each other. Units are ångströms of expected positional error.